Protein AF-A0A2J7RR07-F1 (afdb_monomer)

Mean predicted aligned error: 15.97 Å

Secondary structure (DSSP, 8-state):
--S-SSSS-----------SEEEEEES---SEEEEEEEEEEEEEEEEEEEEEEETHHHHHHHHHHHHHHHHHHHHHHHS-HHHHHHHHHHHHHHHHHHHHHHHHHHHHHHHH--GGGGSS---S-------PPPPS-TTSPPPPSEEESS--HHHHHHHHHHHHHHHHTT-SEEEETTTTEEEEE-S--SS-HHHHHHHHHHHHHHHHHHHHHHHHTTS--HHHHHHHHHHHHHHHHHHHHHHHHHHHHHHHHHHHHHHHHHHHTTTPPPTTT--HHHHHHHHHHTGGGS-TTEE-S-TT-TTHHHHHGGG-EEEEEEETTEEEEEEEEEEEEEEEEEEEEEEE--EEPTT-SSEEEEEPPSSSEEEEETTSSEEEEE-HHHHHTSEEEETTEEEEE--SPPEETTT---HHHHHTS--SS--TTS-EEEEE-SS-EEEEETTTEEEEEEEEEEEEEEEETTS--EEEEEEEEEEEEE-SSEEEE-SS-EEE--------PPP--B--S------TTGGGS---------PPP----TT--SS-SHHHHTTS-HHHHHHHHHHHHHHHHHHHHHHHHHHHHHHHHHHHHHHHHHHTT-

InterPro domains:
  IPR022048 Envelope fusion protein-like [PF12259] (13-597)

Solvent-accessible surface area (backbone atoms only — not comparable to full-atom values): 34754 Å² total; per-residue (Å²): 141,78,97,72,88,85,82,86,85,81,79,85,75,74,75,77,74,79,73,52,56,49,78,46,74,44,88,67,37,46,7,43,33,34,41,58,61,35,35,35,32,46,21,86,50,52,41,32,44,34,34,43,43,68,54,63,64,56,54,57,55,50,52,54,44,52,52,51,53,54,52,43,57,54,48,36,72,74,46,59,81,88,51,26,62,57,44,51,50,55,51,51,56,50,49,55,52,51,53,52,46,51,52,54,51,49,52,51,52,63,46,56,53,64,70,75,73,74,72,79,75,80,74,94,66,98,68,77,83,79,77,78,76,86,61,97,58,78,82,67,60,82,52,49,55,59,45,22,70,83,71,51,74,66,53,52,50,53,52,49,51,55,50,50,50,30,62,76,71,67,48,77,62,42,80,42,49,90,69,35,30,37,39,40,74,32,69,51,68,61,64,74,56,74,60,54,52,50,51,56,49,49,56,55,48,50,57,52,48,55,57,49,49,68,71,62,66,86,76,66,74,70,74,49,48,61,50,50,53,51,52,50,52,52,52,44,53,50,49,50,54,51,47,54,51,49,52,51,44,51,46,54,27,52,54,50,50,52,51,50,53,58,31,30,56,68,53,44,83,54,62,63,42,54,40,54,68,53,53,52,49,53,48,62,74,41,48,87,50,44,66,90,71,47,39,66,69,77,90,80,54,94,77,40,54,75,41,51,62,64,53,44,46,49,30,24,31,45,55,95,48,30,44,36,38,41,35,39,35,55,30,20,48,87,59,51,22,44,30,24,40,56,39,68,31,55,24,69,39,82,100,48,71,37,39,29,36,23,34,60,71,97,44,46,28,40,35,32,33,84,83,62,54,38,34,40,74,33,44,70,71,68,55,66,72,30,35,61,67,47,94,47,33,37,42,32,71,64,85,67,79,79,41,44,44,87,81,53,72,48,47,75,65,49,43,77,44,100,52,93,64,77,58,88,83,46,49,71,47,77,48,76,39,92,57,78,45,79,46,85,50,74,85,43,27,30,40,38,35,26,51,53,81,43,66,33,40,35,44,39,76,100,52,76,76,43,79,44,76,47,60,48,20,32,38,43,36,51,47,68,63,35,36,38,41,43,94,90,47,77,48,72,46,68,94,69,98,72,77,88,69,81,84,69,56,45,67,42,93,32,64,62,81,75,66,95,67,71,76,82,73,69,83,79,75,92,74,77,91,71,78,80,74,89,73,83,81,81,79,76,73,88,83,46,69,76,68,63,54,76,78,60,58,71,70,61,57,51,51,55,47,53,53,54,49,53,50,54,58,47,52,56,54,51,54,56,50,50,53,52,50,52,54,50,50,52,52,50,52,52,50,51,54,56,61,74,74,108

Structure (mmCIF, N/CA/C/O backbone):
data_AF-A0A2J7RR07-F1
#
_entry.id   AF-A0A2J7RR07-F1
#
loop_
_atom_site.group_PDB
_atom_site.id
_atom_site.type_symbol
_atom_site.label_atom_id
_atom_site.label_alt_id
_atom_site.label_comp_id
_atom_site.label_asym_id
_atom_site.label_entity_id
_atom_site.label_seq_id
_atom_site.pdbx_PDB_ins_code
_atom_site.Cartn_x
_atom_site.Cartn_y
_atom_site.Cartn_z
_atom_site.occupancy
_atom_site.B_iso_or_equiv
_atom_site.auth_seq_id
_atom_site.auth_comp_id
_atom_site.auth_asym_id
_atom_site.auth_atom_id
_atom_site.pdbx_PDB_model_num
ATOM 1 N N . MET A 1 1 ? 72.903 23.616 13.545 1.00 38.50 1 MET A N 1
ATOM 2 C CA . MET A 1 1 ? 72.163 22.760 12.590 1.00 38.50 1 MET A CA 1
ATOM 3 C C . MET A 1 1 ? 70.702 22.804 13.001 1.00 38.50 1 MET A C 1
ATOM 5 O O . MET A 1 1 ? 70.337 22.136 13.950 1.00 38.50 1 MET A O 1
ATOM 9 N N . ARG A 1 2 ? 69.984 23.870 12.661 1.00 35.28 2 ARG A N 1
ATOM 10 C CA . ARG A 1 2 ? 69.400 24.266 11.364 1.00 35.28 2 ARG A CA 1
ATOM 11 C C . ARG A 1 2 ? 67.970 23.740 11.201 1.00 35.28 2 ARG A C 1
ATOM 13 O O . ARG A 1 2 ? 67.720 22.583 10.900 1.00 35.28 2 ARG A O 1
ATOM 20 N N . LEU A 1 3 ? 67.100 24.716 11.412 1.00 36.28 3 LEU A N 1
ATOM 21 C CA . LEU A 1 3 ? 65.671 24.889 11.211 1.00 36.28 3 LEU A CA 1
ATOM 22 C C . LEU A 1 3 ? 65.221 24.670 9.740 1.00 36.28 3 LEU A C 1
ATOM 24 O O . LEU A 1 3 ? 64.456 25.472 9.222 1.00 36.28 3 LEU A O 1
ATOM 28 N N . GLU A 1 4 ? 65.731 23.646 9.042 1.00 39.62 4 GLU A N 1
ATOM 29 C CA . GLU A 1 4 ? 65.546 23.478 7.579 1.00 39.62 4 GLU A CA 1
ATOM 30 C C . GLU A 1 4 ? 64.802 22.193 7.151 1.00 39.62 4 GLU A C 1
ATOM 32 O O . GLU A 1 4 ? 64.635 21.961 5.960 1.00 39.62 4 GLU A O 1
ATOM 37 N N . THR A 1 5 ? 64.284 21.366 8.066 1.00 44.50 5 THR A N 1
ATOM 38 C CA . THR A 1 5 ? 63.638 20.081 7.702 1.00 44.50 5 THR A CA 1
ATOM 39 C C . THR A 1 5 ? 62.111 20.046 7.829 1.00 44.50 5 THR A C 1
ATOM 41 O O . THR A 1 5 ? 61.538 18.962 7.885 1.00 44.50 5 THR A O 1
ATOM 44 N N . LEU A 1 6 ? 61.424 21.197 7.842 1.00 38.97 6 LEU A N 1
ATOM 45 C CA . LEU A 1 6 ? 59.953 21.242 7.966 1.00 38.97 6 LEU A CA 1
ATOM 46 C C . LEU A 1 6 ? 59.209 21.938 6.809 1.00 38.97 6 LEU A C 1
ATOM 48 O O . LEU A 1 6 ? 58.052 22.312 6.968 1.00 38.97 6 LEU A O 1
ATOM 52 N N . LEU A 1 7 ? 59.845 22.120 5.647 1.00 39.22 7 LEU A N 1
ATOM 53 C CA . LEU A 1 7 ? 59.303 22.960 4.567 1.00 39.22 7 LEU A CA 1
ATOM 54 C C . LEU A 1 7 ? 59.459 22.354 3.159 1.00 39.22 7 LEU A C 1
ATOM 56 O O . LEU A 1 7 ? 59.772 23.069 2.220 1.00 39.22 7 LEU A O 1
ATOM 60 N N . ILE A 1 8 ? 59.241 21.041 2.985 1.00 41.31 8 ILE A N 1
ATOM 61 C CA . ILE A 1 8 ? 59.064 20.423 1.645 1.00 41.31 8 ILE A CA 1
ATOM 62 C C . ILE A 1 8 ? 58.012 19.292 1.670 1.00 41.31 8 ILE A C 1
ATOM 64 O O . ILE A 1 8 ? 58.196 18.230 1.088 1.00 41.31 8 ILE A O 1
ATOM 68 N N . LEU A 1 9 ? 56.890 19.487 2.369 1.00 37.84 9 LEU A N 1
ATOM 69 C CA . LEU A 1 9 ? 55.738 18.564 2.297 1.00 37.84 9 LEU A CA 1
ATOM 70 C C . LEU A 1 9 ? 54.404 19.278 2.035 1.00 37.84 9 LEU A C 1
ATOM 72 O O . LEU A 1 9 ? 53.338 18.690 2.192 1.00 37.84 9 LEU A O 1
ATOM 76 N N . SER A 1 10 ? 54.441 20.536 1.588 1.00 39.75 10 SER A N 1
ATOM 77 C CA . SER A 1 10 ? 53.252 21.243 1.114 1.00 39.75 10 SER A CA 1
ATOM 78 C C . SER A 1 10 ? 53.171 21.225 -0.412 1.00 39.75 10 SER A C 1
ATOM 80 O O . SER A 1 10 ? 54.065 21.726 -1.088 1.00 39.75 10 SER A O 1
ATOM 82 N N . ALA A 1 11 ? 52.024 20.746 -0.893 1.00 44.56 11 ALA A N 1
ATOM 83 C CA . ALA A 1 11 ? 51.431 21.012 -2.203 1.00 44.56 11 ALA A CA 1
ATOM 84 C C . ALA A 1 11 ? 51.919 20.183 -3.406 1.00 44.56 11 ALA A C 1
ATOM 86 O O . ALA A 1 11 ? 52.408 20.707 -4.398 1.00 44.56 11 ALA A O 1
ATOM 87 N N . THR A 1 12 ? 51.588 18.893 -3.397 1.00 40.19 12 THR A N 1
ATOM 88 C CA . THR A 1 12 ? 50.866 18.313 -4.548 1.00 40.19 12 THR A CA 1
ATOM 89 C C . THR A 1 12 ? 49.568 17.682 -4.048 1.00 40.19 12 THR A C 1
ATOM 91 O O . THR A 1 12 ? 49.302 16.497 -4.206 1.00 40.19 12 THR A O 1
ATOM 94 N N . CYS A 1 13 ? 48.733 18.500 -3.402 1.00 35.56 13 CYS A N 1
ATOM 95 C CA . CYS A 1 13 ? 47.312 18.197 -3.366 1.00 35.56 13 CYS A CA 1
ATOM 96 C C . CYS A 1 13 ? 46.821 18.486 -4.787 1.00 35.56 13 CYS A C 1
ATOM 98 O O . CYS A 1 13 ? 46.569 19.638 -5.135 1.00 35.56 13 CYS A O 1
ATOM 100 N N . VAL A 1 14 ? 46.816 17.465 -5.647 1.00 33.84 14 VAL A N 1
ATOM 101 C CA . VAL A 1 14 ? 46.031 17.517 -6.879 1.00 33.84 14 VAL A CA 1
ATOM 102 C C . VAL A 1 14 ? 44.606 17.726 -6.395 1.00 33.84 14 VAL A C 1
ATOM 104 O O . VAL A 1 14 ? 44.007 16.817 -5.824 1.00 33.84 14 VAL A O 1
ATOM 107 N N . ALA A 1 15 ? 44.108 18.955 -6.524 1.00 35.75 15 ALA A N 1
ATOM 108 C CA . ALA A 1 15 ? 42.698 19.223 -6.357 1.00 35.75 15 ALA A CA 1
ATOM 109 C C . ALA A 1 15 ? 41.993 18.296 -7.345 1.00 35.75 15 ALA A C 1
ATOM 111 O O . ALA A 1 15 ? 42.119 18.455 -8.560 1.00 35.75 15 ALA A O 1
ATOM 112 N N . VAL A 1 16 ? 41.331 17.267 -6.821 1.00 33.84 16 VAL A N 1
ATOM 113 C CA . VAL A 1 16 ? 40.359 16.510 -7.594 1.00 33.84 16 VAL A CA 1
ATOM 114 C C . VAL A 1 16 ? 39.272 17.526 -7.897 1.00 33.84 16 VAL A C 1
ATOM 116 O O . VAL A 1 16 ? 38.461 17.845 -7.032 1.00 33.84 16 VAL A O 1
ATOM 119 N N . VAL A 1 17 ? 39.332 18.123 -9.086 1.00 42.66 17 VAL A N 1
ATOM 120 C CA . VAL A 1 17 ? 38.236 18.933 -9.601 1.00 42.66 17 VAL A CA 1
ATOM 121 C C . VAL A 1 17 ? 37.067 17.967 -9.706 1.00 42.66 17 VAL A C 1
ATOM 123 O O . VAL A 1 17 ? 37.101 17.032 -10.508 1.00 42.66 17 VAL A O 1
ATOM 126 N N . ALA A 1 18 ? 36.092 18.118 -8.812 1.00 51.03 18 ALA A N 1
ATOM 127 C CA . ALA A 1 18 ? 34.818 17.445 -8.962 1.00 51.03 18 ALA A CA 1
ATOM 128 C C . ALA A 1 18 ? 34.259 17.906 -10.309 1.00 51.03 18 ALA A C 1
ATOM 130 O O . ALA A 1 18 ? 34.085 19.100 -10.542 1.00 51.03 18 ALA A O 1
ATOM 131 N N . VAL A 1 19 ? 34.113 16.972 -11.243 1.00 63.28 19 VAL A N 1
ATOM 132 C CA . VAL A 1 19 ? 33.570 17.293 -12.556 1.00 63.28 19 VAL A CA 1
ATOM 133 C C . VAL A 1 19 ? 32.053 17.347 -12.397 1.00 63.28 19 VAL A C 1
ATOM 135 O O . VAL A 1 19 ? 31.425 16.308 -12.214 1.00 63.28 19 VAL A O 1
ATOM 138 N N . ASP A 1 20 ? 31.473 18.547 -12.446 1.00 78.06 20 ASP A N 1
ATOM 139 C CA . ASP A 1 20 ? 30.033 18.770 -12.232 1.00 78.06 20 ASP A CA 1
ATOM 140 C C . ASP A 1 20 ? 29.159 18.345 -13.426 1.00 78.06 20 ASP A C 1
ATOM 142 O O . ASP A 1 20 ? 27.936 18.308 -13.329 1.00 78.06 20 ASP A O 1
ATOM 146 N N . PHE A 1 21 ? 29.752 17.943 -14.553 1.00 85.00 21 PHE A N 1
ATOM 147 C CA . PHE A 1 21 ? 29.028 17.314 -15.660 1.00 85.00 21 PHE A CA 1
ATOM 148 C C . PHE A 1 21 ? 29.927 16.398 -16.499 1.00 85.00 21 PHE A C 1
ATOM 150 O O . PHE A 1 21 ? 31.137 16.573 -16.571 1.00 85.00 21 PHE A O 1
ATOM 157 N N . THR A 1 22 ? 29.346 15.428 -17.201 1.00 88.62 22 THR A N 1
ATOM 158 C CA . THR A 1 22 ? 30.064 14.575 -18.159 1.00 88.62 22 THR A CA 1
ATOM 159 C C . THR A 1 22 ? 29.281 14.430 -19.455 1.00 88.62 22 THR A C 1
ATOM 161 O O . THR A 1 22 ? 28.055 14.339 -19.450 1.00 88.62 22 THR A O 1
ATOM 164 N N . VAL A 1 23 ? 30.000 14.394 -20.576 1.00 88.81 23 VAL A N 1
ATOM 165 C CA . VAL A 1 23 ? 29.433 14.155 -21.908 1.00 88.81 23 VAL A CA 1
ATOM 166 C C . VAL A 1 23 ? 30.070 12.900 -22.472 1.00 88.81 23 VAL A C 1
ATOM 168 O O . VAL A 1 23 ? 31.293 12.821 -22.594 1.00 88.81 23 VAL A O 1
ATOM 171 N N . LYS A 1 24 ? 29.243 11.921 -22.833 1.00 90.69 24 LYS A N 1
ATOM 172 C CA . LYS A 1 24 ? 29.688 10.691 -23.483 1.00 90.69 24 LYS A CA 1
ATOM 173 C C . LYS A 1 24 ? 29.034 10.569 -24.851 1.00 90.69 24 LYS A C 1
ATOM 175 O O . LYS A 1 24 ? 27.835 10.326 -24.937 1.00 90.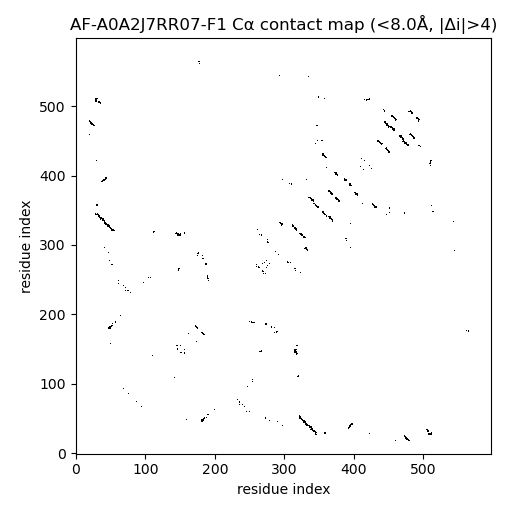69 24 LYS A O 1
ATOM 180 N N . ASN A 1 25 ? 29.830 10.728 -25.902 1.00 88.88 25 ASN A N 1
ATOM 181 C CA . ASN A 1 25 ? 29.389 10.522 -27.280 1.00 88.88 25 ASN A CA 1
ATOM 182 C C . ASN A 1 25 ? 29.445 9.036 -27.647 1.00 88.88 25 ASN A C 1
ATOM 184 O O . ASN A 1 25 ? 30.321 8.307 -27.176 1.00 88.88 25 ASN A O 1
ATOM 188 N N . TYR A 1 26 ? 28.530 8.613 -28.512 1.00 86.31 26 TYR A N 1
ATOM 189 C CA . TYR A 1 26 ? 28.487 7.281 -29.096 1.00 86.31 26 TYR A CA 1
ATOM 190 C C . TYR A 1 26 ? 28.458 7.416 -30.618 1.00 86.31 26 TYR A C 1
ATOM 192 O O . TYR A 1 26 ? 27.569 8.060 -31.172 1.00 86.31 26 TYR A O 1
ATOM 200 N N . GLU A 1 27 ? 29.439 6.815 -31.289 1.00 76.38 27 GLU A N 1
ATOM 201 C CA . GLU A 1 27 ? 29.455 6.741 -32.756 1.00 76.38 27 GLU A CA 1
ATOM 202 C C . GLU A 1 27 ? 28.385 5.763 -33.254 1.00 76.38 27 GLU A C 1
ATOM 204 O O . GLU A 1 27 ? 27.655 6.060 -34.193 1.00 76.38 27 GLU A O 1
ATOM 209 N N . ASP A 1 28 ? 28.230 4.654 -32.533 1.00 75.44 28 ASP A N 1
ATOM 210 C CA . ASP A 1 28 ? 27.305 3.571 -32.824 1.00 75.44 28 ASP A CA 1
ATOM 211 C C . ASP A 1 28 ? 26.529 3.181 -31.561 1.00 75.44 28 ASP A C 1
ATOM 213 O O . ASP A 1 28 ? 27.095 3.086 -30.467 1.00 75.44 28 ASP A O 1
ATOM 217 N N . THR A 1 29 ? 25.229 2.926 -31.709 1.00 81.06 29 THR A N 1
ATOM 218 C CA . THR A 1 29 ? 24.370 2.429 -30.627 1.00 81.06 29 THR A CA 1
ATOM 219 C C . THR A 1 29 ? 23.473 1.300 -31.142 1.00 81.06 29 THR A C 1
ATOM 221 O O . THR A 1 29 ? 23.237 1.196 -32.349 1.00 81.06 29 THR A O 1
ATOM 224 N N . PRO A 1 30 ? 22.930 0.455 -30.253 1.00 79.38 30 PRO A N 1
ATOM 225 C CA . PRO A 1 30 ? 21.971 -0.588 -30.618 1.00 79.38 30 PRO A CA 1
ATOM 226 C C . PRO A 1 30 ? 20.576 -0.063 -30.967 1.00 79.38 30 PRO A C 1
ATOM 228 O O . PRO A 1 30 ? 19.705 -0.861 -31.301 1.00 79.38 30 PRO A O 1
ATOM 231 N N . GLY A 1 31 ? 20.322 1.245 -30.863 1.00 88.38 31 GLY A N 1
ATOM 232 C CA . GLY A 1 31 ? 18.990 1.807 -31.076 1.00 88.38 31 GLY A CA 1
ATOM 233 C C . GLY A 1 31 ? 18.086 1.812 -29.841 1.00 88.38 31 GLY A C 1
ATOM 234 O O . GLY A 1 31 ? 16.958 2.290 -29.941 1.00 88.38 31 GLY A O 1
ATOM 235 N N . LEU A 1 32 ? 18.536 1.282 -28.698 1.00 91.88 32 LEU A N 1
ATOM 236 C CA . LEU A 1 32 ? 17.739 1.151 -27.473 1.00 91.88 32 LEU A CA 1
ATOM 237 C C . LEU A 1 32 ? 18.604 1.323 -26.218 1.00 91.88 32 LEU A C 1
ATOM 239 O O . LEU A 1 32 ? 19.704 0.774 -26.139 1.00 91.88 32 LEU A O 1
ATOM 243 N N . TYR A 1 33 ? 18.088 2.053 -25.235 1.00 92.88 33 TYR A N 1
ATOM 244 C CA . TYR A 1 33 ? 18.716 2.327 -23.946 1.00 92.88 33 TYR A CA 1
ATOM 245 C C . TYR A 1 33 ? 17.846 1.783 -22.807 1.00 92.88 33 TYR A C 1
ATOM 247 O O . TYR A 1 33 ? 16.630 1.971 -22.814 1.00 92.88 33 TYR A O 1
ATOM 255 N N . TYR A 1 34 ? 18.464 1.121 -21.829 1.00 94.12 34 TYR A N 1
ATOM 256 C CA . TYR A 1 34 ? 17.787 0.572 -20.653 1.00 94.12 34 TYR A CA 1
ATOM 257 C C . TYR A 1 34 ? 18.151 1.424 -19.440 1.00 94.12 34 TYR A C 1
ATOM 259 O O . TYR A 1 34 ? 19.195 1.212 -18.822 1.00 94.12 34 TYR A O 1
ATOM 267 N N . ASP A 1 35 ? 17.287 2.380 -19.113 1.00 93.38 35 ASP A N 1
ATOM 268 C CA . ASP A 1 35 ? 17.438 3.269 -17.957 1.00 93.38 35 ASP A CA 1
ATOM 269 C C . ASP A 1 35 ? 16.982 2.531 -16.693 1.00 93.38 35 ASP A C 1
ATOM 271 O O . ASP A 1 35 ? 15.818 2.126 -16.597 1.00 93.38 35 ASP A O 1
ATOM 275 N N . HIS A 1 36 ? 17.898 2.261 -15.757 1.00 92.88 36 HIS A N 1
ATOM 276 C CA . HIS A 1 36 ? 17.590 1.514 -14.537 1.00 92.88 36 HIS A CA 1
ATOM 277 C C . HIS A 1 36 ? 16.885 2.426 -13.535 1.00 92.88 36 HIS A C 1
ATOM 279 O O . HIS A 1 36 ? 17.505 3.249 -12.866 1.00 92.88 36 HIS A O 1
ATOM 285 N N . ILE A 1 37 ? 15.574 2.238 -13.384 1.00 91.62 37 ILE A N 1
ATOM 286 C CA . ILE A 1 37 ? 14.735 3.133 -12.573 1.00 91.62 37 ILE A CA 1
ATOM 287 C C . ILE A 1 37 ? 14.364 2.552 -11.203 1.00 91.62 37 ILE A C 1
ATOM 289 O O . ILE A 1 37 ? 13.631 3.174 -10.439 1.00 91.62 37 ILE A O 1
ATOM 293 N N . GLY A 1 38 ? 14.840 1.343 -10.885 1.00 91.00 38 GLY A N 1
ATOM 294 C CA . GLY A 1 38 ? 14.643 0.740 -9.570 1.00 91.00 38 GLY A CA 1
ATOM 295 C C . GLY A 1 38 ? 14.446 -0.770 -9.577 1.00 91.00 38 GLY A C 1
ATOM 296 O O . GLY A 1 38 ? 14.878 -1.499 -10.475 1.00 91.00 38 GLY A O 1
ATOM 297 N N . GLN A 1 39 ? 13.833 -1.258 -8.509 1.00 91.56 39 GLN A N 1
ATOM 298 C CA . GLN A 1 39 ? 13.562 -2.664 -8.267 1.00 91.56 39 GLN A CA 1
ATOM 299 C C . GLN A 1 39 ? 12.087 -2.884 -7.954 1.00 91.56 39 GLN A C 1
ATOM 301 O O . GLN A 1 39 ? 11.414 -2.030 -7.373 1.00 91.56 39 GLN A O 1
ATOM 306 N N . VAL A 1 40 ? 11.592 -4.049 -8.351 1.00 92.12 40 VAL A N 1
ATOM 307 C CA . VAL A 1 40 ? 10.201 -4.446 -8.160 1.00 92.12 40 VAL A CA 1
ATOM 308 C C . VAL A 1 40 ? 10.149 -5.821 -7.515 1.00 92.12 40 VAL A C 1
ATOM 310 O O . VAL A 1 40 ? 10.883 -6.727 -7.912 1.00 92.12 40 VAL A O 1
ATOM 313 N N . GLN A 1 41 ? 9.254 -5.986 -6.546 1.00 91.44 41 GLN A N 1
ATOM 314 C CA . GLN A 1 41 ? 8.812 -7.300 -6.085 1.00 91.44 41 GLN A CA 1
ATOM 315 C C . GLN A 1 41 ? 7.383 -7.563 -6.538 1.00 91.44 41 GLN A C 1
ATOM 317 O O . GLN A 1 41 ? 6.556 -6.651 -6.607 1.00 91.44 41 GLN A O 1
ATOM 322 N N . LEU A 1 42 ? 7.098 -8.827 -6.829 1.00 92.00 42 LEU A N 1
ATOM 323 C CA . LEU A 1 42 ? 5.768 -9.267 -7.217 1.00 92.00 42 LEU A CA 1
ATOM 324 C C . LEU A 1 42 ? 5.062 -9.912 -6.029 1.00 92.00 42 LEU A C 1
ATOM 326 O O . LEU A 1 42 ? 5.677 -10.646 -5.251 1.00 92.00 42 LEU A O 1
ATOM 330 N N . TYR A 1 43 ? 3.761 -9.661 -5.922 1.00 91.62 43 TYR A N 1
ATOM 331 C CA . TYR A 1 43 ? 2.886 -10.363 -4.994 1.00 91.62 43 TYR A CA 1
ATOM 332 C C . TYR A 1 43 ? 1.672 -10.943 -5.717 1.00 91.62 43 TYR A C 1
ATOM 334 O O . TYR A 1 43 ? 1.145 -10.361 -6.669 1.00 91.62 43 TYR A O 1
ATOM 342 N N . THR A 1 44 ? 1.228 -12.105 -5.249 1.00 89.62 44 THR A N 1
ATOM 343 C CA . THR A 1 44 ? 0.030 -12.806 -5.742 1.00 89.62 44 THR A CA 1
ATOM 344 C C . THR A 1 44 ? -1.029 -12.971 -4.658 1.00 89.62 44 THR A C 1
ATOM 346 O O . THR A 1 44 ? -2.192 -13.201 -4.975 1.00 89.62 44 THR A O 1
ATOM 349 N N . SER A 1 45 ? -0.644 -12.827 -3.390 1.00 89.25 45 SER A N 1
ATOM 350 C CA . SER A 1 45 ? -1.528 -12.947 -2.234 1.00 89.25 45 SER A CA 1
ATOM 351 C C . SER A 1 45 ? -1.351 -11.770 -1.286 1.00 89.25 45 SER A C 1
ATOM 353 O O . SER A 1 45 ? -0.306 -11.117 -1.264 1.00 89.25 45 SER A O 1
ATOM 355 N N . GLU A 1 46 ? -2.360 -11.548 -0.459 1.00 92.31 46 GLU A N 1
ATOM 356 C CA . GLU A 1 46 ? -2.389 -10.514 0.566 1.00 92.31 46 GLU A CA 1
ATOM 357 C C . GLU A 1 46 ? -2.703 -11.179 1.908 1.00 92.31 46 GLU A C 1
ATOM 359 O O . GLU A 1 46 ? -3.518 -12.097 1.977 1.00 92.31 46 GLU A O 1
ATOM 364 N N . TRP A 1 47 ? -2.058 -10.716 2.973 1.00 94.00 47 TRP A N 1
ATOM 365 C CA . TRP A 1 47 ? -2.458 -11.034 4.336 1.00 94.00 47 TRP A CA 1
ATOM 366 C C . TRP A 1 47 ? -3.519 -10.030 4.773 1.00 94.00 47 TRP A C 1
ATOM 368 O O . TRP A 1 47 ? -3.314 -8.818 4.660 1.00 94.00 47 TRP A O 1
ATOM 378 N N . LYS A 1 48 ? -4.652 -10.534 5.265 1.00 95.38 48 LYS A N 1
ATOM 379 C CA . LYS A 1 48 ? -5.748 -9.709 5.776 1.00 95.38 48 LYS A CA 1
ATOM 380 C C . LYS A 1 48 ? -5.598 -9.558 7.288 1.00 95.38 48 LYS A C 1
ATOM 382 O O . LYS A 1 48 ? -5.773 -10.525 8.024 1.00 95.38 48 LYS A O 1
ATOM 387 N N . LEU A 1 49 ? -5.315 -8.355 7.770 1.00 95.19 49 LEU A N 1
ATOM 388 C CA . LEU A 1 49 ? -5.355 -8.045 9.198 1.00 95.19 49 LEU A CA 1
ATOM 389 C C . LEU A 1 49 ? -6.642 -7.286 9.515 1.00 95.19 49 LEU A C 1
ATOM 391 O O . LEU A 1 49 ? -6.834 -6.155 9.072 1.00 95.19 49 LEU A O 1
ATOM 395 N N . VAL A 1 50 ? -7.521 -7.914 10.288 1.00 95.31 50 VAL A N 1
ATOM 396 C CA . VAL A 1 50 ? -8.790 -7.341 10.729 1.00 95.31 50 VAL A CA 1
ATOM 397 C C . VAL A 1 50 ? -8.627 -6.802 12.144 1.00 95.31 50 VAL A C 1
ATOM 399 O O . VAL A 1 50 ? -8.268 -7.536 13.063 1.00 95.31 50 VAL A O 1
ATOM 402 N N . THR A 1 51 ? -8.912 -5.519 12.329 1.00 94.00 51 THR A N 1
ATOM 403 C CA . THR A 1 51 ? -8.963 -4.863 13.642 1.00 94.00 51 THR A CA 1
ATOM 404 C C . THR A 1 51 ? -10.269 -4.099 13.788 1.00 94.00 51 THR A C 1
ATOM 406 O O . THR A 1 51 ? -10.894 -3.738 12.793 1.00 94.00 51 THR A O 1
ATOM 409 N N . TYR A 1 52 ? -10.730 -3.872 15.015 1.00 91.56 52 TYR A N 1
ATOM 410 C CA . TYR A 1 52 ? -12.056 -3.305 15.235 1.00 91.56 52 TYR A CA 1
ATOM 411 C C . TYR A 1 52 ? -12.181 -2.481 16.507 1.00 91.56 52 TYR A C 1
ATOM 413 O O . TYR A 1 52 ? -11.527 -2.735 17.518 1.00 91.56 52 TYR A O 1
ATOM 421 N N . VAL A 1 53 ? -13.107 -1.526 16.462 1.00 88.81 53 VAL A N 1
ATOM 422 C CA . VAL A 1 53 ? -13.537 -0.716 17.598 1.00 88.81 53 VAL A CA 1
ATOM 423 C C . VAL A 1 53 ? -14.983 -1.067 17.920 1.00 88.81 53 VAL A C 1
ATOM 425 O O . VAL A 1 53 ? -15.879 -0.903 17.091 1.00 88.81 53 VAL A O 1
ATOM 428 N N . ASN A 1 54 ? -15.214 -1.544 19.142 1.00 85.69 54 ASN A N 1
ATOM 429 C CA . ASN A 1 54 ? -16.557 -1.815 19.632 1.00 85.69 54 ASN A CA 1
ATOM 430 C C . ASN A 1 54 ? -17.163 -0.542 20.250 1.00 85.69 54 ASN A C 1
ATOM 432 O O . ASN A 1 54 ? -16.751 -0.101 21.324 1.00 85.69 54 ASN A O 1
ATOM 436 N N . ILE A 1 55 ? -18.168 0.016 19.577 1.00 83.94 55 ILE A N 1
ATOM 437 C CA . ILE A 1 55 ? -18.853 1.253 19.967 1.00 83.94 55 ILE A CA 1
ATOM 438 C C . ILE A 1 55 ? -19.771 1.027 21.175 1.00 83.94 55 ILE A C 1
ATOM 440 O O . ILE A 1 55 ? -19.976 1.943 21.973 1.00 83.94 55 ILE A O 1
ATOM 444 N N . SER A 1 56 ? -20.278 -0.196 21.371 1.00 80.06 56 SER A N 1
ATOM 445 C CA . SER A 1 56 ? -21.188 -0.514 22.479 1.00 80.06 56 SER A CA 1
ATOM 446 C C . SER A 1 56 ? -20.526 -0.382 23.854 1.00 80.06 56 SER A C 1
ATOM 448 O O . SER A 1 56 ? -21.219 -0.252 24.858 1.00 80.06 56 SER A O 1
ATOM 450 N N . LYS A 1 57 ? -19.190 -0.366 23.927 1.00 78.50 57 LYS A N 1
ATOM 451 C CA . LYS A 1 57 ? -18.443 -0.197 25.184 1.00 78.50 57 LYS A CA 1
ATOM 452 C C . LYS A 1 57 ? -18.635 1.185 25.821 1.00 78.50 57 LYS A C 1
ATOM 454 O O . LYS A 1 57 ? -18.570 1.308 27.037 1.00 78.50 57 LYS A O 1
ATOM 459 N N . LEU A 1 58 ? -18.886 2.227 25.026 1.00 83.25 58 LEU A N 1
ATOM 460 C CA . LEU A 1 58 ? -19.175 3.573 25.549 1.00 83.25 58 LEU A CA 1
ATOM 461 C C . LEU A 1 58 ? -20.611 3.700 26.066 1.00 83.25 58 LEU A C 1
ATOM 463 O O . LEU A 1 58 ? -20.897 4.531 26.929 1.00 83.25 58 LEU A O 1
ATOM 467 N N . GLU A 1 59 ? -21.508 2.862 25.553 1.00 82.81 59 GLU A N 1
ATOM 468 C CA . GLU A 1 59 ? -22.914 2.841 25.939 1.00 82.81 59 GLU A CA 1
ATOM 469 C C . GLU A 1 59 ? -23.081 2.379 27.390 1.00 82.81 59 GLU A C 1
ATOM 471 O O . GLU A 1 59 ? -23.794 3.017 28.164 1.00 82.81 59 GLU A O 1
ATOM 476 N N . THR A 1 60 ? -22.359 1.329 27.792 1.00 81.31 60 THR A N 1
ATOM 477 C CA . THR A 1 60 ? -22.370 0.831 29.176 1.00 81.31 60 THR A CA 1
ATOM 478 C C . THR A 1 60 ? -21.891 1.896 30.159 1.00 81.31 60 THR A C 1
ATOM 480 O O . THR A 1 60 ? -22.580 2.180 31.134 1.00 81.31 60 THR A O 1
ATOM 483 N N . THR A 1 61 ? -20.772 2.561 29.861 1.00 83.75 61 THR A N 1
ATOM 484 C CA . THR A 1 61 ? -20.209 3.624 30.711 1.00 83.75 61 THR A CA 1
ATOM 485 C C . THR A 1 61 ? -21.132 4.833 30.810 1.00 83.75 61 THR A C 1
ATOM 487 O O . THR A 1 61 ? -21.246 5.453 31.867 1.00 83.75 61 THR A O 1
ATOM 490 N N . TYR A 1 62 ? -21.822 5.175 29.720 1.00 89.19 62 TYR A N 1
ATOM 491 C CA . TYR A 1 62 ? -22.805 6.249 29.742 1.00 89.19 62 TYR A CA 1
ATOM 492 C C . TYR A 1 62 ? -23.972 5.931 30.678 1.00 89.19 62 TYR A C 1
ATOM 494 O O . TYR A 1 62 ? -24.401 6.808 31.426 1.00 89.19 62 TYR A O 1
ATOM 502 N N . ASN A 1 63 ? -24.477 4.697 30.656 1.00 87.75 63 ASN A N 1
ATOM 503 C CA . ASN A 1 63 ? -25.577 4.301 31.533 1.00 87.75 63 ASN A CA 1
ATOM 504 C C . ASN A 1 63 ? -25.150 4.380 33.007 1.00 87.75 63 ASN A C 1
ATOM 506 O O . ASN A 1 63 ? -25.855 4.997 33.801 1.00 87.75 63 ASN A O 1
ATOM 510 N N . THR A 1 64 ? -23.937 3.920 33.340 1.00 85.44 64 THR A N 1
ATOM 511 C CA . THR A 1 64 ? -23.356 4.092 34.683 1.00 85.44 64 THR A CA 1
ATOM 512 C C . THR A 1 64 ? -23.283 5.565 35.100 1.00 85.44 64 THR A C 1
ATOM 514 O O . THR A 1 64 ? -23.666 5.908 36.214 1.00 85.44 64 THR A O 1
ATOM 517 N N . LEU A 1 65 ? -22.850 6.468 34.211 1.00 89.94 65 LEU A N 1
ATOM 518 C CA . LEU A 1 65 ? -22.837 7.910 34.491 1.00 89.94 65 LEU A CA 1
ATOM 519 C C . LEU A 1 65 ? -24.240 8.443 34.823 1.00 89.94 65 LEU A C 1
ATOM 521 O O . LEU A 1 65 ? -24.390 9.221 35.766 1.00 89.94 65 LEU A O 1
ATOM 525 N N . VAL A 1 66 ? -25.262 8.051 34.056 1.00 90.75 66 VAL A N 1
ATOM 526 C CA . VAL A 1 66 ? -26.647 8.492 34.288 1.00 90.75 66 VAL A CA 1
ATOM 527 C C . VAL A 1 66 ? -27.150 8.024 35.655 1.00 90.75 66 VAL A C 1
ATOM 529 O O . VAL A 1 66 ? -27.741 8.826 36.384 1.00 90.75 66 VAL A O 1
ATOM 532 N N . ASP A 1 67 ? -26.858 6.778 36.030 1.00 88.88 67 ASP A N 1
ATOM 533 C CA . ASP A 1 67 ? -27.238 6.222 37.330 1.00 88.88 67 ASP A CA 1
ATOM 534 C C . ASP A 1 67 ? -26.563 6.978 38.481 1.00 88.88 67 ASP A C 1
ATOM 536 O O . ASP A 1 67 ? -27.235 7.403 39.426 1.00 88.88 67 ASP A O 1
ATOM 540 N N . PHE A 1 68 ? -25.257 7.243 38.373 1.00 87.88 68 PHE A N 1
ATOM 541 C CA . PHE A 1 68 ? -24.523 8.029 39.366 1.00 87.88 68 PHE A CA 1
ATOM 542 C C . PHE A 1 68 ? -25.082 9.444 39.513 1.00 87.88 68 PHE A C 1
ATOM 544 O O . PHE A 1 68 ? -25.308 9.901 40.631 1.00 87.88 68 PHE A O 1
ATOM 551 N N . VAL A 1 69 ? -25.365 10.139 38.409 1.00 90.81 69 VAL A N 1
ATOM 552 C CA . VAL A 1 69 ? -25.947 11.493 38.443 1.00 90.81 69 VAL A CA 1
ATOM 553 C C . VAL A 1 69 ? -27.313 11.493 39.134 1.00 90.81 69 VAL A C 1
ATOM 555 O O . VAL A 1 69 ? -27.593 12.382 39.944 1.00 90.81 69 VAL A O 1
ATOM 558 N N . ALA A 1 70 ? -28.156 10.492 38.861 1.00 89.75 70 ALA A N 1
ATOM 559 C CA . ALA A 1 70 ? -29.465 10.362 39.494 1.00 89.75 70 ALA A CA 1
ATOM 560 C C . ALA A 1 70 ? -29.350 10.112 41.008 1.00 89.75 70 ALA A C 1
ATOM 562 O O . ALA A 1 70 ? -30.038 10.768 41.797 1.00 89.75 70 ALA A O 1
ATOM 563 N N . GLN A 1 71 ? -28.452 9.213 41.422 1.00 87.56 71 GLN A N 1
ATOM 564 C CA . GLN A 1 71 ? -28.227 8.896 42.832 1.00 87.56 71 GLN A CA 1
ATOM 565 C C . GLN A 1 71 ? -27.637 10.073 43.607 1.00 87.56 71 GLN A C 1
ATOM 567 O O . GLN A 1 71 ? -28.149 10.421 44.671 1.00 87.56 71 GLN A O 1
ATOM 572 N N . THR A 1 72 ? -26.633 10.749 43.050 1.00 89.50 72 THR A N 1
ATOM 573 C CA . THR A 1 72 ? -26.043 11.960 43.639 1.00 89.50 72 THR A CA 1
ATOM 574 C C . THR A 1 72 ? -27.078 13.071 43.762 1.00 89.50 72 THR A C 1
ATOM 576 O O . THR A 1 72 ? -27.128 13.765 44.774 1.00 89.50 72 THR A O 1
ATOM 579 N N . GLY A 1 73 ? -27.981 13.200 42.785 1.00 90.31 73 GLY A N 1
ATOM 580 C CA . GLY A 1 73 ? -29.110 14.126 42.864 1.00 90.31 73 GLY A CA 1
ATOM 581 C C . GLY A 1 73 ? -30.091 13.820 43.997 1.00 90.31 73 GLY A C 1
ATOM 582 O O . GLY A 1 73 ? -30.656 14.752 44.572 1.00 90.31 73 GLY A O 1
ATOM 583 N N . ALA A 1 74 ? -30.291 12.545 44.345 1.00 88.56 74 ALA A N 1
ATOM 584 C CA . ALA A 1 74 ? -31.059 12.161 45.529 1.00 88.56 74 ALA A CA 1
ATOM 585 C C . ALA A 1 74 ? -30.290 12.487 46.821 1.00 88.56 74 ALA A C 1
ATOM 587 O O . ALA A 1 74 ? -30.853 13.115 47.714 1.00 88.56 74 ALA A O 1
ATOM 588 N N . MET A 1 75 ? -28.992 12.168 46.877 1.00 87.38 75 MET A N 1
ATOM 589 C CA . MET A 1 75 ? -28.130 12.450 48.033 1.00 87.38 75 MET A CA 1
ATOM 590 C C . MET A 1 75 ? -28.030 13.952 48.327 1.00 87.38 75 MET A C 1
ATOM 592 O O . MET A 1 75 ? -28.199 14.355 49.475 1.00 87.38 75 MET A O 1
ATOM 596 N N . CYS A 1 76 ? -27.882 14.805 47.303 1.00 89.75 76 CYS A N 1
ATOM 597 C CA . CYS A 1 76 ? -27.857 16.263 47.469 1.00 89.75 76 CYS A CA 1
ATOM 598 C C . CYS A 1 76 ? -29.124 16.818 48.149 1.00 89.75 76 CYS A C 1
ATOM 600 O O . CYS A 1 76 ? -29.053 17.873 48.775 1.00 89.75 76 CYS A O 1
ATOM 602 N N . LYS A 1 77 ? -30.289 16.162 48.012 1.00 89.00 77 LYS A N 1
ATOM 603 C CA . LYS A 1 77 ? -31.550 16.605 48.642 1.00 89.00 77 LYS A CA 1
ATOM 604 C C . LYS A 1 77 ? -31.633 16.243 50.125 1.00 89.00 77 LYS A C 1
ATOM 606 O O . LYS A 1 77 ? -32.408 16.863 50.845 1.00 89.00 77 LYS A O 1
ATOM 611 N N . GLU A 1 78 ? -30.863 15.249 50.557 1.00 85.88 78 GLU A N 1
ATOM 612 C CA . GLU A 1 78 ? -30.815 14.748 51.936 1.00 85.88 78 GLU A CA 1
ATOM 613 C C . GLU A 1 78 ? -29.717 15.435 52.777 1.00 85.88 78 GLU A C 1
ATOM 615 O O . GLU A 1 78 ? -29.628 15.216 53.986 1.00 85.88 78 GLU A O 1
ATOM 620 N N . LEU A 1 79 ? -28.887 16.284 52.156 1.00 85.81 79 LEU A N 1
ATOM 621 C CA . LEU A 1 79 ? -27.819 17.035 52.821 1.00 85.81 79 LEU A CA 1
ATOM 622 C C . LEU A 1 79 ? -28.348 18.144 53.755 1.00 85.81 79 LEU A C 1
ATOM 624 O O . LEU A 1 79 ? -29.473 18.620 53.600 1.00 85.81 79 LEU A O 1
ATOM 628 N N . PRO A 1 80 ? -27.531 18.612 54.718 1.00 82.94 80 PRO A N 1
ATOM 629 C CA . PRO A 1 80 ? -27.874 19.763 55.550 1.00 82.94 80 PRO A CA 1
ATOM 630 C C . PRO A 1 80 ? -27.987 21.072 54.731 1.00 82.94 80 PRO A C 1
ATOM 632 O O . PRO A 1 80 ? -27.295 21.221 53.719 1.00 82.94 80 PRO A O 1
ATOM 635 N N . PRO A 1 81 ? -28.795 22.060 55.180 1.00 83.56 81 PRO A N 1
ATOM 636 C CA . PRO A 1 81 ? -29.094 23.297 54.436 1.00 83.56 81 PRO A CA 1
ATOM 637 C C . PRO A 1 81 ? -27.866 24.070 53.948 1.00 83.56 81 PRO A C 1
ATOM 639 O O . PRO A 1 81 ? -27.893 24.653 52.868 1.00 83.56 81 PRO A O 1
ATOM 642 N N . GLU A 1 82 ? -26.789 24.043 54.732 1.00 82.94 82 GLU A N 1
ATOM 643 C CA . GLU A 1 82 ? -25.523 24.725 54.443 1.00 82.94 82 GLU A CA 1
ATOM 644 C C . GLU A 1 82 ? -24.780 24.126 53.236 1.00 82.94 82 GLU A C 1
ATOM 646 O O . GLU A 1 82 ? -24.051 24.840 52.554 1.00 82.94 82 GLU A O 1
ATOM 651 N N . ALA A 1 83 ? -24.980 22.834 52.947 1.00 84.88 83 ALA A N 1
ATOM 652 C CA . ALA A 1 83 ? -24.300 22.106 51.872 1.00 84.88 83 ALA A CA 1
ATOM 653 C C . ALA A 1 83 ? -25.187 21.857 50.637 1.00 84.88 83 ALA A C 1
ATOM 655 O O . ALA A 1 83 ? -24.664 21.603 49.549 1.00 84.88 83 ALA A O 1
ATOM 656 N N . ILE A 1 84 ? -26.518 21.944 50.779 1.00 87.88 84 ILE A N 1
ATOM 657 C CA . ILE A 1 84 ? -27.475 21.689 49.687 1.00 87.88 84 ILE A CA 1
ATOM 658 C C . ILE A 1 84 ? -27.208 22.596 48.478 1.00 87.88 84 ILE A C 1
ATOM 660 O O . ILE A 1 84 ? -27.176 22.110 47.347 1.00 87.88 84 ILE A O 1
ATOM 664 N N . SER A 1 85 ? -27.026 23.902 48.697 1.00 86.25 85 SER A N 1
ATOM 665 C CA . SER A 1 85 ? -26.865 24.879 47.610 1.00 86.25 85 SER A CA 1
ATOM 666 C C . SER A 1 85 ? -25.607 24.617 46.779 1.00 86.25 85 SER A C 1
ATOM 668 O O . SER A 1 85 ? -25.675 24.626 45.549 1.00 86.25 85 SER A O 1
ATOM 670 N N . THR A 1 86 ? -24.488 24.313 47.439 1.00 89.12 86 THR A N 1
ATOM 671 C CA . THR A 1 86 ? -23.220 23.948 46.794 1.00 89.12 86 THR A CA 1
ATOM 672 C C . THR A 1 86 ? -23.369 22.654 45.995 1.00 89.12 86 THR A C 1
ATOM 674 O O . THR A 1 86 ? -23.096 22.647 44.799 1.00 89.12 86 THR A O 1
ATOM 677 N N . CYS A 1 87 ? -23.928 21.600 46.603 1.00 91.31 87 CYS A N 1
ATOM 678 C CA . CYS A 1 87 ? -24.145 20.309 45.937 1.00 91.31 87 CYS A CA 1
ATOM 679 C C . CYS A 1 87 ? -25.017 20.440 44.682 1.00 91.31 87 CYS A C 1
ATOM 681 O O . CYS A 1 87 ? -24.704 19.889 43.628 1.00 91.31 87 CYS A O 1
ATOM 683 N N . GLN A 1 88 ? -26.110 21.204 44.773 1.00 89.75 88 GLN A N 1
ATOM 684 C CA . GLN A 1 88 ? -27.001 21.454 43.640 1.00 89.75 88 GLN A CA 1
ATOM 685 C C . GLN A 1 88 ? -26.318 22.262 42.534 1.00 89.75 88 GLN A C 1
ATOM 687 O O . GLN A 1 88 ? -26.525 21.968 41.355 1.00 89.75 88 GLN A O 1
ATOM 692 N N . SER A 1 89 ? -25.505 23.258 42.897 1.00 90.69 89 SER A N 1
ATOM 693 C CA . SER A 1 89 ? -24.725 24.046 41.941 1.00 90.69 89 SER A CA 1
ATOM 694 C C . SER A 1 89 ? -23.727 23.166 41.187 1.00 90.69 89 SER A C 1
ATOM 696 O O . SER A 1 89 ? -23.737 23.158 39.953 1.00 90.69 89 SER A O 1
ATOM 698 N N . ASP A 1 90 ? -22.939 22.360 41.897 1.00 90.75 90 ASP A N 1
ATOM 699 C CA . ASP A 1 90 ? -21.941 21.469 41.296 1.00 90.75 90 ASP A CA 1
ATOM 700 C C . ASP A 1 90 ? -22.603 20.420 40.394 1.00 90.75 90 ASP A C 1
ATOM 702 O O . ASP A 1 90 ? -22.218 20.246 39.233 1.00 90.75 90 ASP A O 1
ATOM 706 N N . LEU A 1 91 ? -23.698 19.811 40.862 1.00 91.69 91 LEU A N 1
ATOM 707 C CA . LEU A 1 91 ? -24.479 18.868 40.063 1.00 91.69 91 LEU A CA 1
ATOM 708 C C . LEU A 1 91 ? -25.061 19.530 38.806 1.00 91.69 91 LEU A C 1
ATOM 710 O O . LEU A 1 91 ? -25.162 18.897 37.754 1.00 91.69 91 LEU A O 1
ATOM 714 N N . SER A 1 92 ? -25.458 20.805 38.881 1.00 91.31 92 SER A N 1
ATOM 715 C CA . SER A 1 92 ? -25.972 21.543 37.723 1.00 91.31 92 SER A CA 1
ATOM 716 C C . SER A 1 92 ? -24.898 21.750 36.649 1.00 91.31 92 SER A C 1
ATOM 718 O O . SER A 1 92 ? -25.185 21.581 35.460 1.00 91.31 92 SER A O 1
ATOM 720 N N . LEU A 1 93 ? -23.654 22.036 37.050 1.00 90.19 93 LEU A N 1
ATOM 721 C CA . LEU A 1 93 ? -22.511 22.165 36.145 1.00 90.19 93 LEU A CA 1
ATOM 722 C C . LEU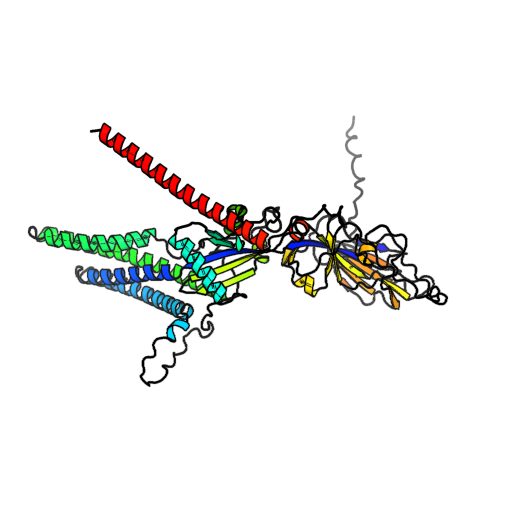 A 1 93 ? -22.178 20.822 35.491 1.00 90.19 93 LEU A C 1
ATOM 724 O O . LEU A 1 93 ? -22.021 20.749 34.269 1.00 90.19 93 LEU A O 1
ATOM 728 N N . MET A 1 94 ? -22.155 19.742 36.275 1.00 90.94 94 MET A N 1
ATOM 729 C CA . MET A 1 94 ? -21.949 18.392 35.747 1.00 90.94 94 MET A CA 1
ATOM 730 C C . MET A 1 94 ? -23.049 18.009 34.755 1.00 90.94 94 MET A C 1
ATOM 732 O O . MET A 1 94 ? -22.742 17.557 33.654 1.00 90.94 94 MET A O 1
ATOM 736 N N . ASN A 1 95 ? -24.317 18.295 35.062 1.00 91.88 95 ASN A N 1
ATOM 737 C CA . ASN A 1 95 ? -25.440 18.050 34.152 1.00 91.88 95 ASN A CA 1
ATOM 738 C C . ASN A 1 95 ? -25.284 18.765 32.801 1.00 91.88 95 ASN A C 1
ATOM 740 O O . ASN A 1 95 ? -25.631 18.200 31.764 1.00 91.88 95 ASN A O 1
ATOM 744 N N . GLN A 1 96 ? -24.722 19.978 32.762 1.00 91.81 96 GLN A N 1
ATOM 745 C CA . GLN A 1 96 ? -24.422 20.643 31.488 1.00 91.81 96 GLN A CA 1
ATOM 746 C C . GLN A 1 96 ? -23.391 19.866 30.657 1.00 91.81 96 GLN A C 1
ATOM 748 O O . GLN A 1 96 ? -23.520 19.784 29.432 1.00 91.81 96 GLN A O 1
ATOM 753 N N . SER A 1 97 ? -22.385 19.276 31.303 1.00 92.06 97 SER A N 1
ATOM 754 C CA . SER A 1 97 ? -21.398 18.411 30.648 1.00 92.06 97 SER A CA 1
ATOM 755 C C . SER A 1 97 ? -22.016 17.088 30.186 1.00 92.06 97 SER A C 1
ATOM 757 O O . SER A 1 97 ? -21.796 16.689 29.041 1.00 92.06 97 SER A O 1
ATOM 759 N N . VAL A 1 98 ? -22.884 16.471 30.996 1.00 93.12 98 VAL A N 1
ATOM 760 C CA . VAL A 1 98 ? -23.663 15.280 30.608 1.00 93.12 98 VAL A CA 1
ATOM 761 C C . VAL A 1 98 ? -24.540 15.569 29.387 1.00 93.12 98 VAL A C 1
ATOM 763 O O . VAL A 1 98 ? -24.596 14.761 28.464 1.00 93.12 98 VAL A O 1
ATOM 766 N N . LEU A 1 99 ? -25.173 16.745 29.312 1.00 91.25 99 LEU A N 1
ATOM 767 C CA . LEU A 1 99 ? -25.960 17.154 28.143 1.00 91.25 99 LEU A CA 1
ATOM 768 C C . LEU A 1 99 ? -25.105 17.279 26.875 1.00 91.25 99 LEU A C 1
ATOM 770 O O . LEU A 1 99 ? -25.577 16.939 25.788 1.00 91.25 99 LEU A O 1
ATOM 774 N N . LYS A 1 100 ? -23.857 17.754 26.982 1.00 90.44 100 LYS A N 1
ATOM 775 C CA . LYS A 1 100 ? -22.921 17.778 25.844 1.00 90.44 100 LYS A CA 1
ATOM 776 C C . LYS A 1 100 ? -22.581 16.356 25.395 1.00 90.44 100 LYS A C 1
ATOM 778 O O . LYS A 1 100 ? -22.716 16.068 24.209 1.00 90.44 100 LYS A O 1
ATOM 783 N N . ILE A 1 101 ? -22.255 15.466 26.333 1.00 90.75 101 ILE A N 1
ATOM 784 C CA . ILE A 1 101 ? -21.995 14.043 26.058 1.00 90.75 101 ILE A CA 1
ATOM 785 C C . ILE A 1 101 ? -23.209 13.386 25.396 1.00 90.75 101 ILE A C 1
ATOM 787 O O . ILE A 1 101 ? -23.066 12.740 24.364 1.00 90.75 101 ILE A O 1
ATOM 791 N N . HIS A 1 102 ? -24.416 13.607 25.921 1.00 90.25 102 HIS A N 1
ATOM 792 C CA . HIS A 1 102 ? -25.654 13.085 25.341 1.00 90.25 102 HIS A CA 1
ATOM 793 C C . HIS A 1 102 ? -25.838 13.559 23.889 1.00 90.25 102 HIS A C 1
ATOM 795 O O . HIS A 1 102 ? -26.279 12.792 23.033 1.00 90.25 102 HIS A O 1
ATOM 801 N N . ARG A 1 103 ? -25.510 14.820 23.569 1.00 88.50 103 ARG A N 1
ATOM 802 C CA . ARG A 1 103 ? -25.574 15.317 22.182 1.00 88.50 103 ARG A CA 1
ATOM 803 C C . ARG A 1 103 ? -24.586 14.584 21.275 1.00 88.50 103 ARG A C 1
ATOM 805 O O . ARG A 1 103 ? -25.003 14.158 20.201 1.00 88.50 103 ARG A O 1
ATOM 812 N N . THR A 1 104 ? -23.333 14.411 21.700 1.00 86.88 104 THR A N 1
ATOM 813 C CA . THR A 1 104 ? -22.310 13.687 20.924 1.00 86.88 104 THR A CA 1
ATOM 814 C C . THR A 1 104 ? -22.678 12.215 20.748 1.00 86.88 104 THR A C 1
ATOM 816 O O . THR A 1 104 ? -22.669 11.712 19.626 1.00 86.88 104 THR A O 1
ATOM 819 N N . ARG A 1 105 ? -23.125 11.552 21.820 1.00 87.81 105 ARG A N 1
ATOM 820 C CA . ARG A 1 105 ? -23.675 10.191 21.786 1.00 87.81 105 ARG A CA 1
ATOM 821 C C . ARG A 1 105 ? -24.787 10.064 20.747 1.00 87.81 105 ARG A C 1
ATOM 823 O O . ARG A 1 105 ? -24.777 9.139 19.942 1.00 87.81 105 ARG A O 1
ATOM 830 N N . ARG A 1 106 ? -25.743 11.001 20.743 1.00 85.38 106 ARG A N 1
ATOM 831 C CA . ARG A 1 106 ? -26.861 10.995 19.789 1.00 85.38 106 ARG A CA 1
ATOM 832 C C . ARG A 1 106 ? -26.365 11.082 18.348 1.00 85.38 106 ARG A C 1
ATOM 834 O O . ARG A 1 106 ? -26.842 10.321 17.516 1.00 85.38 106 ARG A O 1
ATOM 841 N N . ILE A 1 107 ? -25.391 11.951 18.074 1.00 83.25 107 ILE A N 1
ATOM 842 C CA . ILE A 1 107 ? -24.769 12.076 16.747 1.00 83.25 107 ILE A CA 1
ATOM 843 C C . ILE A 1 107 ? -24.146 10.744 16.326 1.00 83.25 107 ILE A C 1
ATOM 845 O O . ILE A 1 107 ? -24.446 10.254 15.245 1.00 83.25 107 ILE A O 1
ATOM 849 N N . ILE A 1 108 ? -23.344 10.120 17.190 1.00 82.25 108 ILE A N 1
ATOM 850 C CA . ILE A 1 108 ? -22.717 8.828 16.888 1.00 82.25 108 ILE A CA 1
ATOM 851 C C . ILE A 1 108 ? -23.780 7.757 16.640 1.00 82.25 108 ILE A C 1
ATOM 853 O O . ILE A 1 108 ? -23.698 7.061 15.641 1.00 82.25 108 ILE A O 1
ATOM 857 N N . SER A 1 109 ? -24.835 7.694 17.456 1.00 81.06 109 SER A N 1
ATOM 858 C CA . SER A 1 109 ? -25.929 6.736 17.244 1.00 81.06 109 SER A CA 1
ATOM 859 C C . SER A 1 109 ? -26.709 6.967 15.942 1.00 81.06 109 SER A C 1
ATOM 861 O O . SER A 1 109 ? -27.195 6.018 15.340 1.00 81.06 109 SER A O 1
ATOM 863 N N . GLU A 1 110 ? -26.845 8.219 15.492 1.00 78.44 110 GLU A N 1
ATOM 864 C CA . GLU A 1 110 ? -27.473 8.547 14.204 1.00 78.44 110 GLU A CA 1
ATOM 865 C C . GLU A 1 110 ? -26.582 8.122 13.027 1.00 78.44 110 GLU A C 1
ATOM 867 O O . GLU A 1 110 ? -27.093 7.752 11.973 1.00 78.44 110 GLU A O 1
ATOM 872 N N . ILE A 1 111 ? -25.261 8.158 13.218 1.00 76.38 111 ILE A N 1
ATOM 873 C CA . ILE A 1 111 ? -24.260 7.742 12.234 1.00 76.38 111 ILE A CA 1
ATOM 874 C C . ILE A 1 111 ? -24.127 6.213 12.199 1.00 76.38 111 ILE A C 1
ATOM 876 O O . ILE A 1 111 ? -23.920 5.665 11.127 1.00 76.38 111 ILE A O 1
ATOM 880 N N . THR A 1 112 ? -24.253 5.515 13.331 1.00 74.94 112 THR A N 1
ATOM 881 C CA . THR A 1 112 ? -23.979 4.069 13.422 1.00 74.94 112 THR A CA 1
ATOM 882 C C . THR A 1 112 ? -25.188 3.167 13.208 1.00 74.94 112 THR A C 1
ATOM 884 O O . THR A 1 112 ? -25.018 1.960 13.052 1.00 74.94 112 THR A O 1
ATOM 887 N N . LYS A 1 113 ? -26.409 3.709 13.208 1.00 68.94 113 LYS A N 1
ATOM 888 C CA . LYS A 1 113 ? -27.622 2.913 12.992 1.00 68.94 113 LYS A CA 1
ATOM 889 C C . LYS A 1 113 ? -27.785 2.507 11.527 1.00 68.94 113 LYS A C 1
ATOM 891 O O . LYS A 1 113 ? -27.969 3.354 10.652 1.00 68.94 113 LYS A O 1
ATOM 896 N N . ASN A 1 114 ? -27.826 1.196 11.295 1.00 55.50 114 ASN A N 1
ATOM 897 C CA . ASN A 1 114 ? -28.220 0.607 10.020 1.00 55.50 114 ASN A CA 1
ATOM 898 C C . ASN A 1 114 ? -29.737 0.766 9.828 1.00 55.50 114 ASN A C 1
ATOM 900 O O . ASN A 1 114 ? -30.527 0.378 10.683 1.00 55.50 114 ASN A O 1
ATOM 904 N N . LYS A 1 115 ? -30.164 1.325 8.689 1.00 49.88 115 LYS A N 1
ATOM 905 C CA . LYS A 1 115 ? -31.595 1.484 8.353 1.00 49.88 115 LYS A CA 1
ATOM 906 C C . LYS A 1 115 ? -32.331 0.165 8.094 1.00 49.88 115 LYS A C 1
ATOM 908 O O . LYS A 1 115 ? -33.555 0.179 8.018 1.00 49.88 115 LYS A O 1
ATOM 913 N N . GLU A 1 116 ? -31.623 -0.951 7.936 1.00 45.69 116 GLU A N 1
ATOM 914 C CA . GLU A 1 116 ? -32.251 -2.247 7.641 1.00 45.69 116 GLU A CA 1
ATOM 915 C C . GLU A 1 116 ? -33.171 -2.728 8.778 1.00 45.69 116 GLU A C 1
ATOM 917 O O . GLU A 1 116 ? -34.179 -3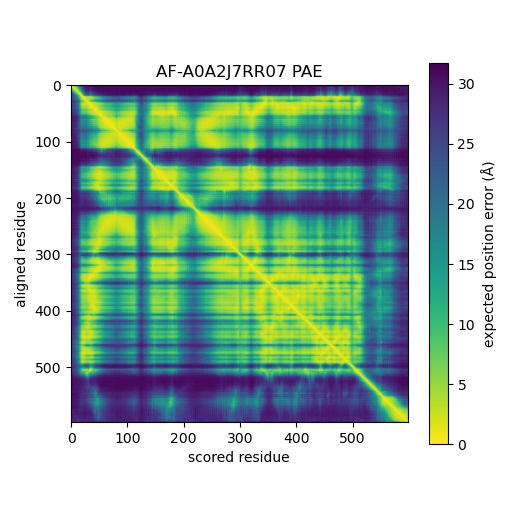.377 8.504 1.00 45.69 116 GLU A O 1
ATOM 922 N N . GLU A 1 117 ? -32.934 -2.304 10.026 1.00 40.09 117 GLU A N 1
ATOM 923 C CA . GLU A 1 117 ? -33.833 -2.596 11.155 1.00 40.09 117 GLU A CA 1
ATOM 924 C C . GLU A 1 117 ? -35.162 -1.813 11.124 1.00 40.09 117 GLU A C 1
ATOM 926 O O . GLU A 1 117 ? -36.116 -2.210 11.791 1.00 40.09 117 GLU A O 1
ATOM 931 N N . GLU A 1 118 ? -35.296 -0.737 10.336 1.00 39.12 118 GLU A N 1
ATOM 932 C CA . GLU A 1 118 ? -36.554 0.032 10.275 1.00 39.12 118 GLU A CA 1
ATOM 933 C C . GLU A 1 118 ? -37.601 -0.566 9.310 1.00 39.12 118 GLU A C 1
ATOM 935 O O . GLU A 1 118 ? -38.733 -0.083 9.267 1.00 39.12 118 GLU A O 1
ATOM 940 N N . VAL A 1 119 ? -37.282 -1.625 8.550 1.00 36.22 119 VAL A N 1
ATOM 941 C CA . VAL A 1 119 ? -38.199 -2.176 7.524 1.00 36.22 119 VAL A CA 1
ATOM 942 C C . VAL A 1 119 ? -39.106 -3.301 8.048 1.00 36.22 119 VAL A C 1
ATOM 944 O O . VAL A 1 119 ? -40.109 -3.612 7.408 1.00 36.22 119 VAL A O 1
ATOM 947 N N . PHE A 1 120 ? -38.855 -3.872 9.232 1.00 34.16 120 PHE A N 1
ATOM 948 C CA . PHE A 1 120 ? -39.590 -5.059 9.698 1.00 34.16 120 PHE A CA 1
ATOM 949 C C . PHE A 1 120 ? -40.476 -4.857 10.932 1.00 34.16 120 PHE A C 1
ATOM 951 O O . PHE A 1 120 ? -40.621 -5.773 11.722 1.00 34.16 120 PHE A O 1
ATOM 958 N N . HIS A 1 121 ? -41.131 -3.703 11.086 1.00 37.06 121 HIS A N 1
ATOM 959 C CA . HIS A 1 121 ? -42.331 -3.578 11.933 1.00 37.06 121 HIS A CA 1
ATOM 960 C C . HIS A 1 121 ? -43.259 -2.465 11.416 1.00 37.06 121 HIS A C 1
ATOM 962 O O . HIS A 1 121 ? -43.451 -1.437 12.059 1.00 37.06 121 HIS A O 1
ATOM 968 N N . SER A 1 122 ? -43.861 -2.671 10.243 1.00 32.47 122 SER A N 1
ATOM 969 C CA . SER A 1 122 ? -45.069 -1.937 9.847 1.00 32.47 122 SER A CA 1
ATOM 970 C C . SER A 1 122 ? -46.260 -2.882 9.932 1.00 32.47 122 SER A C 1
ATOM 972 O O . SER A 1 122 ? -46.710 -3.426 8.925 1.00 32.47 122 SER A O 1
ATOM 974 N N . ASP A 1 123 ? -46.761 -3.066 11.152 1.00 37.25 123 ASP A N 1
ATOM 975 C CA . ASP A 1 123 ? -48.142 -3.486 11.346 1.00 37.25 123 ASP A CA 1
ATOM 976 C C . ASP A 1 123 ? -49.078 -2.390 10.807 1.00 37.25 123 ASP A C 1
ATOM 978 O O . ASP A 1 123 ? -48.779 -1.191 10.843 1.00 37.25 123 ASP A O 1
ATOM 982 N N . ASN A 1 124 ? -50.188 -2.828 10.234 1.00 42.97 124 ASN A N 1
ATOM 983 C CA . ASN A 1 124 ? -51.118 -2.040 9.443 1.00 42.97 124 ASN A CA 1
ATOM 984 C C . ASN A 1 124 ? -51.704 -0.860 10.227 1.00 42.97 124 ASN A C 1
ATOM 986 O O . ASN A 1 124 ? -52.712 -1.020 10.903 1.00 42.97 124 ASN A O 1
ATOM 990 N N . THR A 1 125 ? -51.183 0.354 10.042 1.00 36.62 125 THR A N 1
ATOM 991 C CA . THR A 1 125 ? -51.999 1.575 10.138 1.00 36.62 125 THR A CA 1
ATOM 992 C C . THR A 1 125 ? -51.438 2.682 9.247 1.00 36.62 125 THR A C 1
ATOM 994 O O . THR A 1 125 ? -50.323 3.167 9.415 1.00 36.62 125 THR A O 1
ATOM 997 N N . HIS A 1 126 ? -52.253 3.120 8.287 1.00 43.56 126 HIS A N 1
ATOM 998 C CA . HIS A 1 126 ? -52.027 4.333 7.513 1.00 43.56 126 HIS A CA 1
ATOM 999 C C . HIS A 1 126 ? -51.893 5.550 8.438 1.00 43.56 126 HIS A C 1
ATOM 1001 O O . HIS A 1 126 ? -52.900 6.131 8.825 1.00 43.56 126 HIS A O 1
ATOM 1007 N N . THR A 1 127 ? -50.674 5.999 8.733 1.00 36.22 127 THR A N 1
ATOM 1008 C CA . THR A 1 127 ? -50.420 7.397 9.104 1.00 36.22 127 THR A CA 1
ATOM 1009 C C . THR A 1 127 ? -49.040 7.838 8.622 1.00 36.22 127 THR A C 1
ATOM 1011 O O . THR A 1 127 ? -48.027 7.209 8.893 1.00 36.22 127 THR A O 1
ATOM 1014 N N . HIS A 1 128 ? -49.051 8.918 7.838 1.00 35.72 128 HIS A N 1
ATOM 1015 C CA . HIS A 1 128 ? -47.947 9.773 7.398 1.00 35.72 128 HIS A CA 1
ATOM 1016 C C . HIS A 1 128 ? -46.521 9.329 7.758 1.00 35.72 128 HIS A C 1
ATOM 1018 O O . HIS A 1 128 ? -46.095 9.451 8.906 1.00 35.72 128 HIS A O 1
ATOM 1024 N N . ALA A 1 129 ? -45.750 8.962 6.727 1.00 34.22 129 ALA A N 1
ATOM 1025 C CA . ALA A 1 129 ? -44.298 8.841 6.787 1.00 34.22 129 ALA A CA 1
ATOM 1026 C C . ALA A 1 129 ? -43.705 10.032 7.559 1.00 34.22 129 ALA A C 1
ATOM 1028 O O . ALA A 1 129 ? -43.733 11.182 7.104 1.00 34.22 129 ALA A O 1
ATOM 1029 N N . LYS A 1 130 ? -43.223 9.757 8.772 1.00 36.25 130 LYS A N 1
ATOM 1030 C CA . LYS A 1 130 ? -42.662 10.750 9.682 1.00 36.25 130 LYS A CA 1
ATOM 1031 C C . LYS A 1 130 ? -41.367 11.254 9.048 1.00 36.25 130 LYS A C 1
ATOM 1033 O O . LYS A 1 130 ? -40.325 10.614 9.123 1.00 36.25 130 LYS A O 1
ATOM 1038 N N . ARG A 1 131 ? -41.449 12.389 8.351 1.00 37.88 131 ARG A N 1
ATOM 1039 C CA . ARG A 1 131 ? -40.311 13.044 7.698 1.00 37.88 131 ARG A CA 1
ATOM 1040 C C . ARG A 1 131 ? -39.246 13.347 8.756 1.00 37.88 131 ARG A C 1
ATOM 1042 O O . ARG A 1 131 ? -39.421 14.262 9.561 1.00 37.88 131 ARG A O 1
ATOM 1049 N N . ILE A 1 132 ? -38.161 12.574 8.761 1.00 45.22 132 ILE A N 1
ATOM 1050 C CA . ILE A 1 132 ? -37.013 12.774 9.651 1.00 45.22 132 ILE A CA 1
ATOM 1051 C C . ILE A 1 132 ? -36.459 14.179 9.381 1.00 45.22 132 ILE A C 1
ATOM 1053 O O . ILE A 1 132 ? -36.084 14.516 8.254 1.00 45.22 132 ILE A O 1
ATOM 1057 N N . LYS A 1 133 ? -36.491 15.043 10.402 1.00 40.47 133 LYS A N 1
ATOM 1058 C CA . LYS A 1 133 ? -35.952 16.403 10.313 1.00 40.47 133 LYS A CA 1
ATOM 1059 C C . LYS A 1 133 ? -34.440 16.306 10.108 1.00 40.47 133 LYS A C 1
ATOM 1061 O O . LYS A 1 133 ? -33.754 15.668 10.896 1.00 40.47 133 LYS A O 1
ATOM 1066 N N . ARG A 1 134 ? -33.952 16.943 9.040 1.00 41.75 134 ARG A N 1
ATOM 1067 C CA . ARG A 1 134 ? -32.532 17.036 8.665 1.00 41.75 134 ARG A CA 1
ATOM 1068 C C . ARG A 1 134 ? -31.701 17.498 9.869 1.00 41.75 134 ARG A C 1
ATOM 1070 O O . ARG A 1 134 ? -31.939 18.590 10.385 1.00 41.75 134 ARG A O 1
ATOM 1077 N N . GLY A 1 135 ? -30.788 16.646 10.330 1.00 44.56 135 GLY A N 1
ATOM 1078 C CA . GLY A 1 135 ? -29.871 16.936 11.430 1.00 44.56 135 GLY A CA 1
ATOM 1079 C C . GLY A 1 135 ? -28.827 17.995 11.061 1.00 44.56 135 GLY A C 1
ATOM 1080 O O . GLY A 1 135 ? -28.609 18.309 9.894 1.00 44.56 135 GLY A O 1
ATOM 1081 N N . VAL A 1 136 ? -28.177 18.553 12.085 1.00 42.97 136 VAL A N 1
ATOM 1082 C CA . VAL A 1 136 ? -27.233 19.689 12.005 1.00 42.97 136 VAL A CA 1
ATOM 1083 C C . VAL A 1 136 ? -25.947 19.358 11.217 1.00 42.97 136 VAL A C 1
ATOM 1085 O O . VAL A 1 136 ? -25.249 20.266 10.779 1.00 42.97 136 VAL A O 1
ATOM 1088 N N . PHE A 1 137 ? -25.674 18.078 10.938 1.00 45.97 137 PHE A N 1
ATOM 1089 C CA . PHE A 1 137 ? -24.521 17.608 10.161 1.00 45.97 137 PHE A CA 1
ATOM 1090 C C . PHE A 1 137 ? -24.950 16.930 8.850 1.00 45.97 137 PHE A C 1
ATOM 1092 O O . PHE A 1 137 ? -24.694 15.753 8.638 1.00 45.97 137 PHE A O 1
ATOM 1099 N N . ASN A 1 138 ? -25.565 17.681 7.929 1.00 41.12 138 ASN A N 1
ATOM 1100 C CA . ASN A 1 138 ? -25.912 17.184 6.583 1.00 41.12 138 ASN A CA 1
ATOM 1101 C C . ASN A 1 138 ? -24.693 16.760 5.722 1.00 41.12 138 ASN A C 1
ATOM 1103 O O . ASN A 1 138 ? -24.889 16.305 4.600 1.00 41.12 138 ASN A O 1
ATOM 1107 N N . PHE A 1 139 ? -23.453 16.932 6.202 1.00 46.88 139 PHE A N 1
ATOM 1108 C CA . PHE A 1 139 ? -22.238 16.477 5.511 1.00 46.88 139 PHE A CA 1
ATOM 1109 C C . PHE A 1 139 ? -21.956 14.982 5.726 1.00 46.88 139 PHE A C 1
ATOM 1111 O O . PHE A 1 139 ? -21.435 14.323 4.833 1.00 46.88 139 PHE A O 1
ATOM 1118 N N . ILE A 1 140 ? -22.325 14.436 6.888 1.00 50.47 140 ILE A N 1
ATOM 1119 C CA . ILE A 1 140 ? -22.143 13.018 7.202 1.00 50.47 140 ILE A CA 1
ATOM 1120 C C . ILE A 1 140 ? -23.459 12.335 6.824 1.00 50.47 140 ILE A C 1
ATOM 1122 O O . ILE A 1 140 ? -24.404 12.300 7.609 1.00 50.47 140 ILE A O 1
ATOM 1126 N N . GLY A 1 141 ? -23.567 11.905 5.564 1.00 49.28 141 GLY A N 1
ATOM 1127 C CA . GLY A 1 141 ? -24.714 11.129 5.086 1.00 49.28 141 GLY A CA 1
ATOM 1128 C C . GLY A 1 141 ? -24.937 9.865 5.927 1.00 49.28 141 GLY A C 1
ATOM 1129 O O . GLY A 1 141 ? -24.066 9.458 6.693 1.00 49.28 141 GLY A O 1
ATOM 1130 N N . THR A 1 142 ? -26.112 9.238 5.792 1.00 53.06 142 THR A N 1
ATOM 1131 C CA . THR A 1 142 ? -26.377 7.920 6.396 1.00 53.06 142 THR A CA 1
ATOM 1132 C C . THR A 1 142 ? -25.241 6.967 6.024 1.00 53.06 142 THR A C 1
ATOM 1134 O O . THR A 1 142 ? -24.976 6.775 4.838 1.00 53.06 142 THR A O 1
ATOM 1137 N N . VAL A 1 143 ? -24.558 6.417 7.027 1.00 57.44 143 VAL A N 1
ATOM 1138 C CA . VAL A 1 143 ? -23.420 5.526 6.818 1.00 57.44 143 VAL A CA 1
ATOM 1139 C C . VAL A 1 143 ? -23.902 4.224 6.192 1.00 57.44 143 VAL A C 1
ATOM 1141 O O . VAL A 1 143 ? -24.799 3.566 6.712 1.00 57.44 143 VAL A O 1
ATOM 1144 N N . SER A 1 144 ? -23.316 3.879 5.049 1.00 66.00 144 SER A N 1
ATOM 1145 C CA . SER A 1 144 ? -23.404 2.537 4.480 1.00 66.00 144 SER A CA 1
ATOM 1146 C C . SER A 1 144 ? -22.650 1.563 5.384 1.00 66.00 144 SER A C 1
ATOM 1148 O O . SER A 1 144 ? -21.616 1.926 5.947 1.00 66.00 144 SER A O 1
ATOM 1150 N N . LYS A 1 145 ? -23.117 0.310 5.470 1.00 77.75 145 LYS A N 1
ATOM 1151 C CA . LYS A 1 145 ? -22.392 -0.777 6.149 1.00 77.75 145 LYS A CA 1
ATOM 1152 C C . LYS A 1 145 ? -20.931 -0.841 5.701 1.00 77.75 145 LYS A C 1
ATOM 1154 O O . LYS A 1 145 ? -20.057 -1.162 6.493 1.00 77.75 145 LYS A O 1
ATOM 1159 N N . ILE A 1 146 ? -20.667 -0.469 4.449 1.00 84.12 146 ILE A N 1
ATOM 1160 C CA . ILE A 1 146 ? -19.326 -0.245 3.910 1.00 84.12 146 ILE A CA 1
ATOM 1161 C C . ILE A 1 146 ? -19.051 1.255 3.889 1.00 84.12 146 ILE A C 1
ATOM 1163 O O . ILE A 1 146 ? -19.697 2.005 3.155 1.00 84.12 146 ILE A O 1
ATOM 1167 N N . LEU A 1 147 ? -18.102 1.678 4.717 1.00 81.75 147 LEU A N 1
ATOM 1168 C CA . LEU A 1 147 ? -17.707 3.072 4.898 1.00 81.75 147 LEU A CA 1
ATOM 1169 C C . LEU A 1 147 ? -16.673 3.521 3.870 1.00 81.75 147 LEU A C 1
ATOM 1171 O O . LEU A 1 147 ? -16.697 4.672 3.437 1.00 81.75 147 LEU A O 1
ATOM 1175 N N . PHE A 1 148 ? -15.761 2.622 3.512 1.00 85.88 148 PHE A N 1
ATOM 1176 C CA . PHE A 1 148 ? -14.708 2.865 2.540 1.00 85.88 148 PHE A CA 1
ATOM 1177 C C . PHE A 1 148 ? -14.204 1.538 1.972 1.00 85.88 148 PHE A C 1
ATOM 1179 O O . PHE A 1 148 ? -14.251 0.507 2.647 1.00 85.88 148 PHE A O 1
ATOM 1186 N N . GLY A 1 149 ? -13.677 1.592 0.753 1.00 85.50 149 GLY A N 1
ATOM 1187 C CA . GLY A 1 149 ? -13.078 0.445 0.092 1.00 85.50 149 GLY A CA 1
ATOM 1188 C C . GLY A 1 149 ? -14.074 -0.323 -0.769 1.00 85.50 149 GLY A C 1
ATOM 1189 O O . GLY A 1 149 ? -15.051 0.234 -1.269 1.00 85.50 149 GLY A O 1
ATOM 1190 N N . THR A 1 150 ? -13.782 -1.599 -0.986 1.00 85.12 150 THR A N 1
ATOM 1191 C CA . THR A 1 150 ? -14.432 -2.435 -2.015 1.00 85.12 150 THR A CA 1
ATOM 1192 C C . THR A 1 150 ? -15.152 -3.656 -1.449 1.00 85.12 150 THR A C 1
ATOM 1194 O O . THR A 1 150 ? -15.518 -4.555 -2.202 1.00 85.12 150 THR A O 1
ATOM 1197 N N . LEU A 1 151 ? -15.358 -3.700 -0.130 1.00 87.00 151 LEU A N 1
ATOM 1198 C CA . LEU A 1 151 ? -16.081 -4.794 0.520 1.00 87.00 151 LEU A CA 1
ATOM 1199 C C . LEU A 1 151 ? -17.540 -4.856 0.076 1.00 87.00 151 LEU A C 1
ATOM 1201 O O . LEU A 1 151 ? -18.182 -3.833 -0.167 1.00 87.00 151 LEU A O 1
ATOM 1205 N N . SER A 1 152 ? -18.066 -6.074 0.038 1.00 86.50 152 SER A N 1
ATOM 1206 C CA . SER A 1 152 ? -19.496 -6.346 -0.065 1.00 86.50 152 SER A CA 1
ATOM 1207 C C . SER A 1 152 ? -20.163 -6.377 1.316 1.00 86.50 152 SER A C 1
ATOM 1209 O O . SER A 1 152 ? -19.500 -6.427 2.356 1.00 86.50 152 SER A O 1
ATOM 1211 N N . SER A 1 153 ? -21.499 -6.361 1.344 1.00 83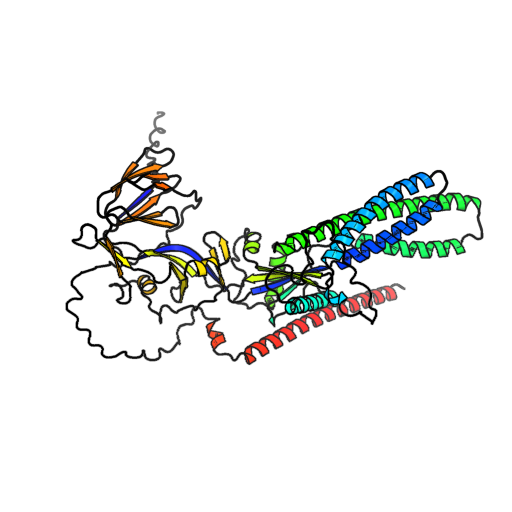.81 153 SER A N 1
ATOM 1212 C CA . SER A 1 153 ? -22.248 -6.488 2.602 1.00 83.81 153 SER A CA 1
ATOM 1213 C C . SER A 1 153 ? -22.006 -7.851 3.257 1.00 83.81 153 SER A C 1
ATOM 1215 O O . SER A 1 153 ? -21.899 -7.937 4.482 1.00 83.81 153 SER A O 1
ATOM 1217 N N . GLU A 1 154 ? -21.868 -8.893 2.437 1.00 87.94 154 GLU A N 1
ATOM 1218 C CA . GLU A 1 154 ? -21.571 -10.261 2.844 1.00 87.94 154 GLU A CA 1
ATOM 1219 C C . GLU A 1 154 ? -20.184 -10.364 3.490 1.00 87.94 154 GLU A C 1
ATOM 1221 O O . GLU A 1 154 ? -20.041 -10.993 4.541 1.00 87.94 154 GLU A O 1
ATOM 1226 N N . ASP A 1 155 ? -19.176 -9.686 2.927 1.00 89.56 155 ASP A N 1
ATOM 1227 C CA . ASP A 1 155 ? -17.838 -9.627 3.528 1.00 89.56 155 ASP A CA 1
ATOM 1228 C C . ASP A 1 155 ? -17.887 -8.994 4.926 1.00 89.56 155 ASP A C 1
ATOM 1230 O O . ASP A 1 155 ? -17.266 -9.490 5.867 1.00 89.56 155 ASP A O 1
ATOM 1234 N N . ALA A 1 156 ? -18.657 -7.913 5.091 1.00 88.44 156 ALA A N 1
ATOM 1235 C CA . ALA A 1 156 ? -18.803 -7.247 6.384 1.00 88.44 156 ALA A CA 1
ATOM 1236 C C . ALA A 1 156 ? -19.481 -8.139 7.439 1.00 88.44 156 ALA A C 1
ATOM 1238 O O . ALA A 1 156 ? -19.104 -8.084 8.612 1.00 88.44 156 ALA A O 1
ATOM 1239 N N . ASP A 1 157 ? -20.444 -8.982 7.053 1.00 90.56 157 ASP A N 1
ATOM 1240 C CA . ASP A 1 157 ? -21.022 -9.978 7.968 1.00 90.56 157 ASP A CA 1
ATOM 1241 C C . ASP A 1 157 ? -20.028 -11.082 8.311 1.00 90.56 157 ASP A C 1
ATOM 1243 O O . ASP A 1 157 ? -19.927 -11.493 9.469 1.00 90.56 157 ASP A O 1
ATOM 1247 N N . TYR A 1 158 ? -19.250 -11.537 7.329 1.00 92.81 158 TYR A N 1
ATOM 1248 C CA . TYR A 1 158 ? -18.206 -12.527 7.557 1.00 92.81 158 TYR A CA 1
ATOM 1249 C C . TYR A 1 158 ? -17.173 -12.035 8.582 1.00 92.81 158 TYR A C 1
ATOM 1251 O O . TYR A 1 158 ? -16.902 -12.730 9.567 1.00 92.81 158 TYR A O 1
ATOM 1259 N N . TYR A 1 159 ? -16.643 -10.819 8.414 1.00 93.69 159 TYR A N 1
ATOM 1260 C CA . TYR A 1 159 ? -15.687 -10.249 9.368 1.00 93.69 159 TYR A CA 1
ATOM 1261 C C . TYR A 1 159 ? -16.315 -9.996 10.738 1.00 93.69 159 TYR A C 1
ATOM 1263 O O . TYR A 1 159 ? -15.681 -10.283 11.753 1.00 93.69 159 TYR A O 1
ATOM 1271 N N . GLN A 1 160 ? -17.567 -9.531 10.787 1.00 91.06 160 GLN A N 1
ATOM 1272 C CA . GLN A 1 160 ? -18.304 -9.369 12.040 1.00 91.06 160 GLN A CA 1
ATOM 1273 C C . GLN A 1 160 ? -18.373 -10.686 12.822 1.00 91.06 160 GLN A C 1
ATOM 1275 O O . GLN A 1 160 ? -18.075 -10.706 14.015 1.00 91.06 160 GLN A O 1
ATOM 1280 N N . ASN A 1 161 ? -18.704 -11.789 12.149 1.00 93.06 161 ASN A N 1
ATOM 1281 C CA . ASN A 1 161 ? -18.784 -13.105 12.779 1.00 93.06 161 ASN A CA 1
ATOM 1282 C C . ASN A 1 161 ? -17.429 -13.552 13.341 1.00 93.06 161 ASN A C 1
ATOM 1284 O O . ASN A 1 161 ? -17.367 -14.044 14.466 1.00 93.06 161 ASN A O 1
ATOM 1288 N N . LYS A 1 162 ? -16.332 -13.332 12.602 1.00 94.06 162 LYS A N 1
ATOM 1289 C CA . LYS A 1 162 ? -14.976 -13.658 13.078 1.00 94.06 162 LYS A CA 1
ATOM 1290 C C . LYS A 1 162 ? -14.522 -12.802 14.253 1.00 94.06 162 LYS A C 1
ATOM 1292 O O . LYS A 1 162 ? -13.808 -13.283 15.128 1.00 94.06 162 LYS A O 1
ATOM 1297 N N . ILE A 1 163 ? -14.971 -11.555 14.320 1.00 92.62 163 ILE A N 1
ATOM 1298 C CA . ILE A 1 163 ? -14.727 -10.712 15.488 1.00 92.62 163 ILE A CA 1
ATOM 1299 C C . ILE A 1 163 ? -15.545 -11.190 16.693 1.00 92.62 163 ILE A C 1
ATOM 1301 O O . ILE A 1 163 ? -15.020 -11.261 17.804 1.00 92.62 163 ILE A O 1
ATOM 1305 N N . SER A 1 164 ? -16.812 -11.553 16.488 1.00 91.50 164 SER A N 1
ATOM 1306 C CA . SER A 1 164 ? -17.649 -12.123 17.546 1.00 91.50 164 SER A CA 1
ATOM 1307 C C . SER A 1 164 ? -17.072 -13.429 18.100 1.00 91.50 164 SER A C 1
ATOM 1309 O O . SER A 1 164 ? -17.096 -13.617 19.313 1.00 91.50 164 SER A O 1
ATOM 1311 N N . GLU A 1 165 ? -16.500 -14.283 17.245 1.00 91.75 165 GLU A N 1
ATOM 1312 C CA . GLU A 1 165 ? -15.759 -15.491 17.638 1.00 91.75 165 GLU A CA 1
ATOM 1313 C C . GLU A 1 165 ? -14.601 -15.134 18.587 1.00 91.75 165 GLU A C 1
ATOM 1315 O O . GLU A 1 165 ? -14.594 -15.590 19.732 1.00 91.75 165 GLU A O 1
ATOM 1320 N N . LEU A 1 166 ? -13.715 -14.213 18.176 1.00 91.25 166 LEU A N 1
ATOM 1321 C CA . LEU A 1 166 ? -12.591 -13.733 18.992 1.00 91.25 166 LEU A CA 1
ATOM 1322 C C . LEU A 1 166 ? -13.034 -13.189 20.362 1.00 91.25 166 LEU A C 1
ATOM 1324 O O . LEU A 1 166 ? -12.409 -13.498 21.376 1.00 91.25 166 LEU A O 1
ATOM 1328 N N . GLU A 1 167 ? -14.100 -12.382 20.410 1.00 87.56 167 GLU A N 1
ATOM 1329 C CA . GLU A 1 167 ? -14.618 -11.818 21.666 1.00 87.56 167 GLU A CA 1
ATOM 1330 C C . GLU A 1 167 ? -15.239 -12.885 22.574 1.00 87.56 167 GLU A C 1
ATOM 1332 O O . GLU A 1 167 ? -14.983 -12.887 23.780 1.00 87.56 167 GLU A O 1
ATOM 1337 N N . SER A 1 168 ? -16.037 -13.795 22.009 1.00 87.56 168 SER A N 1
ATOM 1338 C CA . SER A 1 168 ? -16.740 -14.836 22.769 1.00 87.56 168 SER A CA 1
ATOM 1339 C C . SER A 1 168 ? -15.787 -15.851 23.400 1.00 87.56 168 SER A C 1
ATOM 1341 O O . SER A 1 168 ? -16.001 -16.275 24.535 1.00 87.56 168 SER A O 1
ATOM 1343 N N . GLU A 1 169 ? -14.701 -16.176 22.700 1.00 86.12 169 GLU A N 1
ATOM 1344 C CA . GLU A 1 169 ? -13.646 -17.070 23.177 1.00 86.12 169 GLU A CA 1
ATOM 1345 C C . GLU A 1 169 ? -12.566 -16.329 23.986 1.00 86.12 169 GLU A C 1
ATOM 1347 O O . GLU A 1 169 ? -11.628 -16.946 24.483 1.00 86.12 169 GLU A O 1
ATOM 1352 N N . GLN A 1 170 ? -12.708 -15.007 24.158 1.00 81.19 170 GLN A N 1
ATOM 1353 C CA . GLN A 1 170 ? -11.777 -14.138 24.888 1.00 81.19 170 GLN A CA 1
ATOM 1354 C C . GLN A 1 170 ? -10.327 -14.221 24.383 1.00 81.19 170 GLN A C 1
ATOM 1356 O O . GLN A 1 170 ? -9.374 -14.034 25.146 1.00 81.19 170 GLN A O 1
ATOM 1361 N N . LEU A 1 171 ? -10.151 -14.457 23.084 1.00 83.19 171 LEU A N 1
ATOM 1362 C CA . LEU A 1 171 ? -8.835 -14.586 22.474 1.00 83.19 171 LEU A CA 1
ATOM 1363 C C . LEU A 1 171 ? -8.165 -13.218 22.335 1.00 83.19 171 LEU A C 1
ATOM 1365 O O . LEU A 1 171 ? -8.807 -12.194 22.093 1.00 83.19 171 LEU A O 1
ATOM 1369 N N . SER A 1 172 ? -6.838 -13.195 22.439 1.00 82.94 172 SER A N 1
ATOM 1370 C CA . SER A 1 172 ? -6.049 -12.015 22.068 1.00 82.94 172 SER A CA 1
ATOM 1371 C C . SER A 1 172 ? -5.944 -11.849 20.548 1.00 82.94 172 SER A C 1
ATOM 1373 O O . SER A 1 172 ? -5.781 -10.730 20.062 1.00 82.94 172 SER A O 1
ATOM 1375 N N . MET A 1 173 ? -6.034 -12.958 19.808 1.00 87.38 173 MET A N 1
ATOM 1376 C CA . MET A 1 173 ? -5.799 -13.038 18.371 1.00 87.38 173 MET A CA 1
ATOM 1377 C C . MET A 1 173 ? -6.464 -14.295 17.801 1.00 87.38 173 MET A C 1
ATOM 1379 O O . MET A 1 173 ? -6.298 -15.382 18.352 1.00 87.38 173 MET A O 1
ATOM 1383 N N . LEU A 1 174 ? -7.155 -14.158 16.671 1.00 90.25 174 LEU A N 1
ATOM 1384 C CA . LEU A 1 174 ? -7.761 -15.265 15.927 1.00 90.25 174 LEU A CA 1
ATOM 1385 C C . LEU A 1 174 ? -7.078 -15.384 14.564 1.00 90.25 174 LEU A C 1
ATOM 1387 O O . LEU A 1 174 ? -6.949 -14.395 13.846 1.00 90.25 174 LEU A O 1
ATOM 1391 N N . LYS A 1 175 ? -6.633 -16.589 14.202 1.00 91.44 175 LYS A N 1
ATOM 1392 C CA . LYS A 1 175 ? -5.903 -16.868 12.956 1.00 91.44 175 LYS A CA 1
ATOM 1393 C C . LYS A 1 175 ? -6.756 -17.764 12.061 1.00 91.44 175 LYS A C 1
ATOM 1395 O O . LYS A 1 175 ? -7.167 -18.834 12.492 1.00 91.44 175 LYS A O 1
ATOM 1400 N N . VAL A 1 176 ? -6.994 -17.346 10.821 1.00 89.25 176 VAL A N 1
ATOM 1401 C CA . VAL A 1 176 ? -7.818 -18.056 9.832 1.00 89.25 176 VAL A CA 1
ATOM 1402 C C . VAL A 1 176 ? -6.957 -18.350 8.605 1.00 89.25 176 VAL A C 1
ATOM 1404 O O . VAL A 1 176 ? -6.660 -17.454 7.813 1.00 89.25 176 VAL A O 1
ATOM 1407 N N . ALA A 1 177 ? -6.516 -19.601 8.465 1.00 83.94 177 ALA A N 1
ATOM 1408 C CA . ALA A 1 177 ? -5.499 -19.970 7.482 1.00 83.94 177 ALA A CA 1
ATOM 1409 C C . ALA A 1 177 ? -6.028 -19.947 6.042 1.00 83.94 177 ALA A C 1
ATOM 1411 O O . ALA A 1 177 ? -5.340 -19.431 5.163 1.00 83.94 177 ALA A O 1
ATOM 1412 N N . LYS A 1 178 ? -7.258 -20.430 5.805 1.00 82.19 178 LYS A N 1
ATOM 1413 C CA . LYS A 1 178 ? -7.882 -20.484 4.472 1.00 82.19 178 LYS A CA 1
ATOM 1414 C C . LYS A 1 178 ? -7.937 -19.121 3.782 1.00 82.19 178 LYS A C 1
ATOM 1416 O O . LYS A 1 178 ? -7.745 -19.039 2.576 1.00 82.19 178 LYS A O 1
ATOM 1421 N N . GLU A 1 179 ? -8.141 -18.064 4.560 1.00 83.81 179 GLU A N 1
ATOM 1422 C CA . GLU A 1 179 ? -8.241 -16.685 4.072 1.00 83.81 179 GLU A CA 1
ATOM 1423 C C . GLU A 1 179 ? -6.952 -15.875 4.251 1.00 83.81 179 GLU A C 1
ATOM 1425 O O . GLU A 1 179 ? -6.951 -14.678 3.965 1.00 83.81 179 GLU A O 1
ATOM 1430 N N . GLN A 1 180 ? -5.878 -16.495 4.763 1.00 89.19 180 GLN A N 1
ATOM 1431 C CA . GLN A 1 180 ? -4.651 -15.805 5.176 1.00 89.19 180 GLN A CA 1
ATOM 1432 C C . GLN A 1 180 ? -4.992 -14.556 6.000 1.00 89.19 180 GLN A C 1
ATOM 1434 O O . GLN A 1 180 ? -4.568 -13.440 5.691 1.00 89.19 180 GLN A O 1
ATOM 1439 N N . MET A 1 181 ? -5.833 -14.746 7.018 1.00 93.56 181 MET A N 1
ATOM 1440 C CA . MET A 1 181 ? -6.441 -13.663 7.777 1.00 93.56 181 MET A CA 1
ATOM 1441 C C . MET A 1 181 ? -6.142 -13.789 9.262 1.00 93.56 181 MET A C 1
ATOM 1443 O O . MET A 1 181 ? -6.182 -14.872 9.841 1.00 93.56 181 MET A O 1
ATOM 1447 N N . THR A 1 182 ? -5.924 -12.646 9.891 1.00 94.50 182 THR A N 1
ATOM 1448 C CA . THR A 1 182 ? -5.740 -12.529 11.327 1.00 94.50 182 THR A CA 1
ATOM 1449 C C . THR A 1 182 ? -6.681 -11.470 11.867 1.00 94.50 182 THR A C 1
ATOM 1451 O O . THR A 1 182 ? -6.728 -10.366 11.335 1.00 94.50 182 THR A O 1
ATOM 1454 N N . VAL A 1 183 ? -7.401 -11.781 12.940 1.00 94.25 183 VAL A N 1
ATOM 1455 C CA . VAL A 1 183 ? -8.236 -10.824 13.668 1.00 94.25 183 VAL A CA 1
ATOM 1456 C C . VAL A 1 183 ? -7.557 -10.485 14.989 1.00 94.25 183 VAL A C 1
ATOM 1458 O O . VAL A 1 183 ? -7.139 -11.382 15.723 1.00 94.25 183 VAL A O 1
ATOM 1461 N N . VAL A 1 184 ? -7.445 -9.194 15.291 1.00 92.81 184 VAL A N 1
ATOM 1462 C CA . VAL A 1 184 ? -6.881 -8.675 16.543 1.00 92.81 184 VAL A CA 1
ATOM 1463 C C . VAL A 1 184 ? -7.767 -7.579 17.117 1.00 92.81 184 VAL A C 1
ATOM 1465 O O . VAL A 1 184 ? -8.526 -6.920 16.405 1.00 92.81 184 VAL A O 1
ATOM 1468 N N . ARG A 1 185 ? -7.651 -7.356 18.426 1.00 89.19 185 ARG A N 1
ATOM 1469 C CA . ARG A 1 185 ? -8.272 -6.201 19.079 1.00 89.19 185 ARG A CA 1
ATOM 1470 C C . ARG A 1 185 ? -7.521 -4.920 18.716 1.00 89.19 185 ARG A C 1
ATOM 1472 O O . ARG A 1 185 ? -6.294 -4.900 18.683 1.00 89.19 185 ARG A O 1
ATOM 1479 N N . SER A 1 186 ? -8.274 -3.847 18.503 1.00 83.25 186 SER A N 1
ATOM 1480 C CA . SER A 1 186 ? -7.727 -2.496 18.364 1.00 83.25 186 SER A CA 1
ATOM 1481 C C . SER A 1 186 ? -7.000 -2.056 19.637 1.00 83.25 186 SER A C 1
ATOM 1483 O O . SER A 1 186 ? -7.416 -2.392 20.750 1.00 83.25 186 SER A O 1
ATOM 1485 N N . THR A 1 187 ? -5.952 -1.245 19.480 1.00 75.25 187 THR A N 1
ATOM 1486 C CA . THR A 1 187 ? -5.300 -0.544 20.596 1.00 75.25 187 THR A CA 1
ATOM 1487 C C . THR A 1 187 ? -6.187 0.533 21.198 1.00 75.25 187 THR A C 1
ATOM 1489 O O . THR A 1 187 ? -5.981 0.926 22.346 1.00 75.25 187 THR A O 1
ATOM 1492 N N . LEU A 1 188 ? -7.186 1.002 20.445 1.00 69.25 188 LEU A N 1
ATOM 1493 C CA . LEU A 1 188 ? -8.146 1.981 20.924 1.00 69.25 188 LEU A CA 1
ATOM 1494 C C . LEU A 1 188 ? -9.022 1.361 22.018 1.00 69.25 188 LEU A C 1
ATOM 1496 O O . LEU A 1 188 ? -10.048 0.733 21.746 1.00 69.25 188 LEU A O 1
ATOM 1500 N N . GLN A 1 189 ? -8.624 1.573 23.267 1.00 63.31 189 GLN A N 1
ATOM 1501 C CA . GLN A 1 189 ? -9.455 1.318 24.433 1.00 63.31 189 GLN A CA 1
ATOM 1502 C C . GLN A 1 189 ? -10.316 2.556 24.674 1.00 63.31 189 GLN A C 1
ATOM 1504 O O . GLN A 1 189 ? -9.863 3.540 25.245 1.00 63.31 189 GLN A O 1
ATOM 1509 N N . THR A 1 190 ? -11.568 2.529 24.216 1.00 55.81 190 THR A N 1
ATOM 1510 C CA . THR A 1 190 ? -12.493 3.667 24.358 1.00 55.81 190 THR A CA 1
ATOM 1511 C C . THR A 1 190 ? -12.868 3.971 25.813 1.00 55.81 190 THR A C 1
ATOM 1513 O O . THR A 1 190 ? -13.403 5.041 26.080 1.00 55.81 190 THR A O 1
ATOM 1516 N N . VAL A 1 191 ? -12.630 3.039 26.745 1.00 60.19 191 VAL A N 1
ATOM 1517 C CA . VAL A 1 191 ? -12.939 3.165 28.178 1.00 60.19 191 VAL A CA 1
ATOM 1518 C C . VAL A 1 191 ? -11.917 2.369 28.995 1.00 60.19 191 VAL A C 1
ATOM 1520 O O . VAL A 1 191 ? -11.660 1.203 28.691 1.00 60.19 191 VAL A O 1
ATOM 1523 N N . ASN A 1 192 ? -11.373 2.967 30.061 1.00 63.50 192 ASN A N 1
ATOM 1524 C CA . ASN A 1 192 ? -10.598 2.243 31.068 1.00 63.50 192 ASN A CA 1
ATOM 1525 C C . ASN A 1 192 ? -11.553 1.631 32.107 1.00 63.50 192 ASN A C 1
ATOM 1527 O O . ASN A 1 192 ? -12.123 2.342 32.936 1.00 63.50 192 ASN A O 1
ATOM 1531 N N . TYR A 1 193 ? -11.711 0.308 32.050 1.00 61.50 193 TYR A N 1
ATOM 1532 C CA . TYR A 1 193 ? -12.694 -0.444 32.837 1.00 61.50 193 TYR A CA 1
ATOM 1533 C C . TYR A 1 193 ? -12.459 -0.409 34.344 1.00 61.50 193 TYR A C 1
ATOM 1535 O O . TYR A 1 193 ? -13.415 -0.493 35.103 1.00 61.50 193 TYR A O 1
ATOM 1543 N N . THR A 1 194 ? -11.218 -0.205 34.788 1.00 63.91 194 THR A N 1
ATOM 1544 C CA . THR A 1 194 ? -10.872 -0.282 36.216 1.00 63.91 194 THR A CA 1
ATOM 1545 C C . THR A 1 194 ? -11.708 0.649 37.099 1.00 63.91 194 THR A C 1
ATOM 1547 O O . THR A 1 194 ? -12.159 0.232 38.160 1.00 63.91 194 THR A O 1
ATOM 1550 N N . LEU A 1 195 ? -11.977 1.883 36.660 1.00 62.81 195 LEU A N 1
ATOM 1551 C CA . LEU A 1 195 ? -12.796 2.839 37.419 1.00 62.81 195 LEU A CA 1
ATOM 1552 C C . LEU A 1 195 ? -14.301 2.687 37.172 1.00 62.81 195 LEU A C 1
ATOM 1554 O O . LEU A 1 195 ? -15.085 3.010 38.059 1.00 62.81 195 LEU A O 1
ATOM 1558 N N . VAL A 1 196 ? -14.710 2.158 36.015 1.00 64.50 196 VAL A N 1
ATOM 1559 C CA . VAL A 1 196 ? -16.119 1.824 35.743 1.00 64.50 196 VAL A CA 1
ATOM 1560 C C . VAL A 1 196 ? -16.568 0.651 36.613 1.00 64.50 196 VAL A C 1
ATOM 1562 O O . VAL A 1 196 ? -17.653 0.704 37.183 1.00 64.50 196 VAL A O 1
ATOM 1565 N N . ASP A 1 197 ? -15.711 -0.355 36.791 1.00 69.38 197 ASP A N 1
ATOM 1566 C CA . ASP A 1 197 ? -15.970 -1.497 37.670 1.00 69.38 197 ASP A CA 1
ATOM 1567 C C . ASP A 1 197 ? -16.003 -1.066 39.142 1.00 69.38 197 ASP A C 1
ATOM 1569 O O . ASP A 1 197 ? -16.870 -1.506 39.895 1.00 69.38 197 ASP A O 1
ATOM 1573 N N . ILE A 1 198 ? -15.110 -0.155 39.559 1.00 68.75 198 ILE A N 1
ATOM 1574 C CA . ILE A 1 198 ? -15.159 0.457 40.899 1.00 68.75 198 ILE A CA 1
ATOM 1575 C C . ILE A 1 198 ? -16.480 1.201 41.098 1.00 68.75 198 ILE A C 1
ATOM 1577 O O . ILE A 1 198 ? -17.147 0.984 42.105 1.00 68.75 198 ILE A O 1
ATOM 1581 N N . ALA A 1 199 ? -16.885 2.024 40.129 1.00 67.12 199 ALA A N 1
ATOM 1582 C CA . ALA A 1 199 ? -18.135 2.766 40.189 1.00 67.12 199 ALA A CA 1
ATOM 1583 C C . ALA A 1 199 ? -19.347 1.814 40.272 1.00 67.12 199 ALA A C 1
ATOM 1585 O O . ALA A 1 199 ? -20.200 1.967 41.141 1.00 67.12 199 ALA A O 1
ATOM 1586 N N . ALA A 1 200 ? -19.407 0.778 39.433 1.00 69.00 200 ALA A N 1
ATOM 1587 C CA . ALA A 1 200 ? -20.478 -0.219 39.473 1.00 69.00 200 ALA A CA 1
ATOM 1588 C C . ALA A 1 200 ? -20.532 -0.972 40.817 1.00 69.00 200 ALA A C 1
ATOM 1590 O O . ALA A 1 200 ? -21.610 -1.159 41.385 1.00 69.00 200 ALA A O 1
ATOM 1591 N N . ASN A 1 201 ? -19.373 -1.345 41.365 1.00 73.12 201 ASN A N 1
ATOM 1592 C CA . ASN A 1 201 ? -19.280 -1.974 42.681 1.00 73.12 201 ASN A CA 1
ATOM 1593 C C . ASN A 1 201 ? -19.716 -1.021 43.803 1.00 73.12 201 ASN A C 1
ATOM 1595 O O . ASN A 1 201 ? -20.366 -1.454 44.752 1.00 73.12 201 ASN A O 1
ATOM 1599 N N . GLU A 1 202 ? -19.403 0.271 43.707 1.00 71.69 202 GLU A N 1
ATOM 1600 C CA . GLU A 1 202 ? -19.815 1.277 44.689 1.00 71.69 202 GLU A CA 1
ATOM 1601 C C . GLU A 1 202 ? -21.338 1.455 44.724 1.00 71.69 202 GLU A C 1
ATOM 1603 O O . GLU A 1 202 ? -21.911 1.533 45.813 1.00 71.69 202 GLU A O 1
ATOM 1608 N N . LEU A 1 203 ? -22.015 1.394 43.567 1.00 68.38 203 LEU A N 1
ATOM 1609 C CA . LEU A 1 203 ? -23.483 1.359 43.509 1.00 68.38 203 LEU A CA 1
ATOM 1610 C C . LEU A 1 203 ? -24.045 0.171 44.300 1.00 68.38 203 LEU A C 1
ATOM 1612 O O . LEU A 1 203 ? -24.933 0.337 45.139 1.00 68.38 203 LEU A O 1
ATOM 1616 N N . GLN A 1 204 ? -23.480 -1.018 44.085 1.00 68.00 204 GLN A N 1
ATOM 1617 C CA . GLN A 1 204 ? -23.907 -2.242 44.761 1.00 68.00 204 GLN A CA 1
ATOM 1618 C C . GLN A 1 204 ? -23.610 -2.208 46.273 1.00 68.00 204 GLN A C 1
ATOM 1620 O O . GLN A 1 204 ? -24.417 -2.656 47.092 1.00 68.00 204 GLN A O 1
ATOM 1625 N N . ILE A 1 205 ? -22.462 -1.652 46.672 1.00 67.25 205 ILE A N 1
ATOM 1626 C CA . ILE A 1 205 ? -22.078 -1.493 48.081 1.00 67.25 205 ILE A CA 1
ATOM 1627 C C . ILE A 1 205 ? -23.012 -0.506 48.789 1.00 67.25 205 ILE A C 1
ATOM 1629 O O . ILE A 1 205 ? -23.420 -0.770 49.921 1.00 67.25 205 ILE A O 1
ATOM 1633 N N . ASN A 1 206 ? -23.401 0.593 48.141 1.00 65.94 206 ASN A N 1
ATOM 1634 C CA . ASN A 1 206 ? -24.301 1.582 48.735 1.00 65.94 206 ASN A CA 1
ATOM 1635 C C . ASN A 1 206 ? -25.719 1.038 48.970 1.00 65.94 206 ASN A C 1
ATOM 1637 O O . ASN A 1 206 ? -26.322 1.335 50.005 1.00 65.94 206 ASN A O 1
ATOM 1641 N N . GLU A 1 207 ? -26.249 0.205 48.072 1.00 63.62 207 GLU A N 1
ATOM 1642 C CA . GLU A 1 207 ? -27.536 -0.476 48.289 1.00 63.62 207 GLU A CA 1
ATOM 1643 C C . GLU A 1 207 ? -27.491 -1.418 49.501 1.00 63.62 207 GLU A C 1
ATOM 1645 O O . GLU A 1 207 ? -28.375 -1.392 50.369 1.00 63.62 207 GLU A O 1
ATOM 1650 N N . ASN A 1 208 ? -26.414 -2.195 49.615 1.00 61.75 208 ASN A N 1
ATOM 1651 C CA . ASN A 1 208 ? -26.195 -3.094 50.746 1.00 61.75 208 ASN A CA 1
ATOM 1652 C C . ASN A 1 208 ? -26.006 -2.315 52.059 1.00 61.75 208 ASN A C 1
ATOM 1654 O O . ASN A 1 208 ? -26.602 -2.661 53.081 1.00 61.75 208 ASN A O 1
ATOM 1658 N N . SER A 1 209 ? -25.250 -1.216 52.022 1.00 60.25 209 SER A N 1
ATOM 1659 C CA . SER A 1 209 ? -24.991 -0.336 53.166 1.00 60.25 209 SER A CA 1
ATOM 1660 C C . SER A 1 209 ? -26.266 0.341 53.683 1.00 60.25 209 SER A C 1
ATOM 1662 O O . SER A 1 209 ? -26.518 0.339 54.888 1.00 60.25 209 SER A O 1
ATOM 1664 N N . ARG A 1 210 ? -27.146 0.833 52.797 1.00 59.28 210 ARG A N 1
ATOM 1665 C CA . ARG A 1 210 ? -28.465 1.378 53.186 1.00 59.28 210 ARG A CA 1
ATOM 1666 C C . ARG A 1 210 ? -29.363 0.328 53.836 1.00 59.28 210 ARG A C 1
ATOM 1668 O O . ARG A 1 210 ? -30.105 0.637 54.771 1.00 59.28 210 ARG A O 1
ATOM 1675 N N . THR A 1 211 ? -29.294 -0.911 53.358 1.00 60.75 211 THR A N 1
ATOM 1676 C CA . THR A 1 211 ? -30.039 -2.037 53.936 1.00 60.75 211 THR A CA 1
ATOM 1677 C C . THR A 1 211 ? -29.526 -2.367 55.341 1.00 60.75 211 THR A C 1
ATOM 1679 O O . THR A 1 211 ? -30.328 -2.539 56.258 1.00 60.75 211 THR A O 1
ATOM 1682 N N . MET A 1 212 ? -28.205 -2.344 55.543 1.00 56.25 212 MET A N 1
ATOM 1683 C CA . MET A 1 212 ? -27.574 -2.527 56.856 1.00 56.25 212 MET A CA 1
ATOM 1684 C C . MET A 1 212 ? -27.843 -1.359 57.816 1.00 56.25 212 MET A C 1
ATOM 1686 O O . MET A 1 212 ? -28.153 -1.583 58.982 1.00 56.25 212 MET A O 1
ATOM 1690 N N . GLN A 1 213 ? -27.801 -0.106 57.354 1.00 56.38 213 GLN A N 1
ATOM 1691 C CA . GLN A 1 213 ? -28.108 1.060 58.193 1.00 56.38 213 GLN A CA 1
ATOM 1692 C C . GLN A 1 213 ? -29.544 1.039 58.723 1.00 56.38 213 GLN A C 1
ATOM 1694 O O . GLN A 1 213 ? -29.764 1.362 59.890 1.00 56.38 213 GLN A O 1
ATOM 1699 N N . LYS A 1 214 ? -30.518 0.594 57.915 1.00 59.81 214 LYS A N 1
ATOM 1700 C CA . LYS A 1 214 ? -31.899 0.383 58.383 1.00 59.81 214 LYS A CA 1
ATOM 1701 C C . LYS A 1 214 ? -31.996 -0.640 59.518 1.00 59.81 214 LYS A C 1
ATOM 1703 O O . LYS A 1 214 ? -32.909 -0.532 60.325 1.00 59.81 214 LYS A O 1
ATOM 1708 N N . GLN A 1 215 ? -31.071 -1.596 59.593 1.00 56.62 215 GLN A N 1
ATOM 1709 C CA . GLN A 1 215 ? -31.029 -2.617 60.645 1.00 56.62 215 GLN A CA 1
ATOM 1710 C C . GLN A 1 215 ? -30.289 -2.149 61.910 1.00 56.62 215 GLN A C 1
ATOM 1712 O O . GLN A 1 215 ? -30.535 -2.675 62.989 1.00 56.62 215 GLN A O 1
ATOM 1717 N N . VAL A 1 216 ? -29.392 -1.162 61.803 1.00 57.53 216 VAL A N 1
ATOM 1718 C CA . VAL A 1 216 ? -28.552 -0.682 62.921 1.00 57.53 216 VAL A CA 1
ATOM 1719 C C . VAL A 1 216 ? -29.177 0.509 63.671 1.00 57.53 216 VAL A C 1
ATOM 1721 O O . VAL A 1 216 ? -28.852 0.750 64.834 1.00 57.53 216 VAL A O 1
ATOM 1724 N N . ASN A 1 217 ? -30.105 1.244 63.050 1.00 54.59 217 ASN A N 1
ATOM 1725 C CA . ASN A 1 217 ? -30.631 2.516 63.567 1.00 54.59 217 ASN A CA 1
ATOM 1726 C C . ASN A 1 217 ? -31.668 2.431 64.706 1.00 54.59 217 ASN A C 1
ATOM 1728 O O . ASN A 1 217 ? -32.253 3.453 65.055 1.00 54.59 217 ASN A O 1
ATOM 1732 N N . GLU A 1 218 ? -31.881 1.275 65.335 1.00 56.62 218 GLU A N 1
ATOM 1733 C CA . GLU A 1 218 ? -32.840 1.171 66.445 1.00 56.62 218 GLU A CA 1
ATOM 1734 C C . GLU A 1 218 ? -32.351 1.791 67.775 1.00 56.62 218 GLU A C 1
ATOM 1736 O O . GLU A 1 218 ? -33.174 1.950 68.668 1.00 56.62 218 GLU A O 1
ATOM 1741 N N . ASN A 1 219 ? -31.070 2.187 67.947 1.00 55.34 219 ASN A N 1
ATOM 1742 C CA . ASN A 1 219 ? -30.538 2.404 69.313 1.00 55.34 219 ASN A CA 1
ATOM 1743 C C . ASN A 1 219 ? -29.722 3.673 69.675 1.00 55.34 219 ASN A C 1
ATOM 1745 O O . ASN A 1 219 ? -29.382 3.796 70.849 1.00 55.34 219 ASN A O 1
ATOM 1749 N N . VAL A 1 220 ? -29.408 4.650 68.808 1.00 55.28 220 VAL A N 1
ATOM 1750 C CA . VAL A 1 220 ? -28.694 5.886 69.251 1.00 55.28 220 VAL A CA 1
ATOM 1751 C C . VAL A 1 220 ? -29.031 7.085 68.346 1.00 55.28 220 VAL A C 1
ATOM 1753 O O . VAL A 1 220 ? -28.664 7.080 67.182 1.00 55.28 220 VAL A O 1
ATOM 1756 N N . GLU A 1 221 ? -29.702 8.137 68.837 1.00 58.53 221 GLU A N 1
ATOM 1757 C CA . GLU A 1 221 ? -30.279 9.174 67.945 1.00 58.53 221 GLU A CA 1
ATOM 1758 C C . GLU A 1 221 ? -29.396 10.407 67.648 1.00 58.53 221 GLU A C 1
ATOM 1760 O O . GLU A 1 221 ? -29.425 10.903 66.526 1.00 58.53 221 GLU A O 1
ATOM 1765 N N . LYS A 1 222 ? -28.588 10.939 68.582 1.00 52.88 222 LYS A N 1
ATOM 1766 C CA . LYS A 1 222 ? -27.930 12.260 68.376 1.00 52.88 222 LYS A CA 1
ATOM 1767 C C . LYS A 1 222 ? -26.500 12.214 67.828 1.00 52.88 222 LYS A C 1
ATOM 1769 O O . LYS A 1 222 ? -26.170 12.982 66.929 1.00 52.88 222 LYS A O 1
ATOM 1774 N N . THR A 1 223 ? -25.651 11.315 68.323 1.00 53.06 223 THR A N 1
ATOM 1775 C CA . THR A 1 223 ? -24.275 11.131 67.813 1.00 53.06 223 THR A CA 1
ATOM 1776 C C . THR A 1 223 ? -24.278 10.497 66.420 1.00 53.06 223 THR A C 1
ATOM 1778 O O . THR A 1 223 ? -23.456 10.847 65.576 1.00 53.06 223 THR A O 1
ATOM 1781 N N . ASN A 1 224 ? -25.268 9.639 66.152 1.00 62.41 224 ASN A N 1
ATOM 1782 C CA . ASN A 1 224 ? -25.485 9.045 64.838 1.00 62.41 224 ASN A CA 1
ATOM 1783 C C . ASN A 1 224 ? -25.926 10.077 63.800 1.00 62.41 224 ASN A C 1
ATOM 1785 O O . ASN A 1 224 ? -25.555 9.934 62.643 1.00 62.41 224 ASN A O 1
ATOM 1789 N N . GLN A 1 225 ? -26.657 11.133 64.174 1.00 64.31 225 GLN A N 1
ATOM 1790 C CA . GLN A 1 225 ? -27.145 12.109 63.198 1.00 64.31 225 GLN A CA 1
ATOM 1791 C C . GLN A 1 225 ? -26.004 12.939 62.590 1.00 64.31 225 GLN A C 1
ATOM 1793 O O . GLN A 1 225 ? -25.882 12.994 61.369 1.00 64.31 225 GLN A O 1
ATOM 1798 N N . ALA A 1 226 ? -25.117 13.514 63.408 1.00 61.78 226 ALA A N 1
ATOM 1799 C CA . ALA A 1 226 ? -23.964 14.275 62.907 1.00 61.78 226 ALA A CA 1
ATOM 1800 C C . ALA A 1 226 ? -22.970 13.385 62.133 1.00 61.78 226 ALA A C 1
ATOM 1802 O O . ALA A 1 226 ? -22.451 13.784 61.086 1.00 61.78 226 ALA A O 1
ATOM 1803 N N . PHE A 1 227 ? -22.752 12.154 62.612 1.00 67.94 227 PHE A N 1
ATOM 1804 C CA . PHE A 1 227 ? -21.943 11.158 61.911 1.00 67.94 227 PHE A CA 1
ATOM 1805 C C . PHE A 1 227 ? -22.572 10.785 60.558 1.00 67.94 227 PHE A C 1
ATOM 1807 O O . PHE A 1 227 ? -21.896 10.868 59.540 1.00 67.94 227 PHE A O 1
ATOM 1814 N N . SER A 1 228 ? -23.880 10.505 60.516 1.00 70.50 228 SER A N 1
ATOM 1815 C CA . SER A 1 228 ? -24.612 10.166 59.286 1.00 70.50 228 SER A CA 1
ATOM 1816 C C . SER A 1 228 ? -24.603 11.296 58.254 1.00 70.50 228 SER A C 1
ATOM 1818 O O . SER A 1 228 ? -24.412 11.031 57.070 1.00 70.50 228 SER A O 1
ATOM 1820 N N . GLN A 1 229 ? -24.723 12.558 58.686 1.00 72.81 229 GLN A N 1
ATOM 1821 C CA . GLN A 1 229 ? -24.642 13.717 57.793 1.00 72.81 229 GLN A CA 1
ATOM 1822 C C . GLN A 1 229 ? -23.233 13.900 57.222 1.00 72.81 229 GLN A C 1
ATOM 1824 O O . GLN A 1 229 ? -23.084 14.193 56.038 1.00 72.81 229 GLN A O 1
ATOM 1829 N N . THR A 1 230 ? -22.197 13.671 58.035 1.00 71.62 230 THR A N 1
ATOM 1830 C CA . THR A 1 230 ? -20.800 13.723 57.575 1.00 71.62 230 THR A CA 1
ATOM 1831 C C . THR A 1 230 ? -20.501 12.583 56.597 1.00 71.62 230 THR A C 1
ATOM 1833 O O . THR A 1 230 ? -19.893 12.812 55.554 1.00 71.62 230 THR A O 1
ATOM 1836 N N . THR A 1 231 ? -20.979 11.366 56.879 1.00 76.00 231 THR A N 1
ATOM 1837 C CA . THR A 1 231 ? -20.856 10.211 55.977 1.00 76.00 231 THR A CA 1
ATOM 1838 C C . THR A 1 231 ? -21.571 10.451 54.649 1.00 76.00 231 THR A C 1
ATOM 1840 O O . THR A 1 231 ? -20.996 10.176 53.599 1.00 76.00 231 THR A O 1
ATOM 1843 N N . LEU A 1 232 ? -22.786 11.009 54.673 1.00 80.75 232 LEU A N 1
ATOM 1844 C CA . LEU A 1 232 ? -23.534 11.344 53.462 1.00 80.75 232 LEU A CA 1
ATOM 1845 C C . LEU A 1 232 ? -22.813 12.410 52.628 1.00 80.75 232 LEU A C 1
ATOM 1847 O O . LEU A 1 232 ? -22.743 12.281 51.407 1.00 80.75 232 LEU A O 1
ATOM 1851 N N . LEU A 1 233 ? -22.241 13.435 53.268 1.00 82.44 233 LEU A N 1
ATOM 1852 C CA . LEU A 1 233 ? -21.459 14.465 52.581 1.00 82.44 233 LEU A CA 1
ATOM 1853 C C . LEU A 1 233 ? -20.205 13.880 51.914 1.00 82.44 233 LEU A C 1
ATOM 1855 O O . LEU A 1 233 ? -19.939 14.185 50.754 1.00 82.44 233 LEU A O 1
ATOM 1859 N N . ILE A 1 234 ? -19.465 13.011 52.612 1.00 80.69 234 ILE A N 1
ATOM 1860 C CA . ILE A 1 234 ? -18.292 12.322 52.050 1.00 80.69 234 ILE A CA 1
ATOM 1861 C C . ILE A 1 234 ? -18.701 11.462 50.851 1.00 80.69 234 ILE A C 1
ATOM 1863 O O . ILE A 1 234 ? -18.107 11.607 49.785 1.00 80.69 234 ILE A O 1
ATOM 1867 N N . ALA A 1 235 ? -19.742 10.639 50.993 1.00 81.88 235 ALA A N 1
ATOM 1868 C CA . ALA A 1 235 ? -20.236 9.782 49.916 1.00 81.88 235 ALA A CA 1
ATOM 1869 C C . ALA A 1 235 ? -20.715 10.598 48.702 1.00 81.88 235 ALA A C 1
ATOM 1871 O O . ALA A 1 235 ? -20.455 10.241 47.556 1.00 81.88 235 ALA A O 1
ATOM 1872 N N . THR A 1 236 ? -21.359 11.743 48.943 1.00 84.88 236 THR A N 1
ATOM 1873 C CA . THR A 1 236 ? -21.793 12.649 47.869 1.00 84.88 236 THR A CA 1
ATOM 1874 C C . THR A 1 236 ? -20.594 13.242 47.127 1.00 84.88 236 THR A C 1
ATOM 1876 O O . THR A 1 236 ? -20.570 13.241 45.899 1.00 84.88 236 THR A O 1
ATOM 1879 N N . ASN A 1 237 ? -19.565 13.694 47.852 1.00 84.81 237 ASN A N 1
ATOM 1880 C CA . ASN A 1 237 ? -18.334 14.208 47.246 1.00 84.81 237 ASN A CA 1
ATOM 1881 C C . ASN A 1 237 ? -17.567 13.119 46.476 1.00 84.81 237 ASN A C 1
ATOM 1883 O O . ASN A 1 237 ? -17.007 13.401 45.419 1.00 84.81 237 ASN A O 1
ATOM 1887 N N . GLN A 1 238 ? -17.569 11.874 46.960 1.00 83.44 238 GLN A N 1
ATOM 1888 C CA . GLN A 1 238 ? -16.992 10.731 46.243 1.00 83.44 238 GLN A CA 1
ATOM 1889 C C . GLN A 1 238 ? -17.715 10.484 44.917 1.00 83.44 238 GLN A C 1
ATOM 1891 O O . GLN A 1 238 ? -17.074 10.447 43.866 1.00 83.44 238 GLN A O 1
ATOM 1896 N N . HIS A 1 239 ? -19.048 10.426 44.941 1.00 86.44 239 HIS A N 1
ATOM 1897 C CA . HIS A 1 239 ? -19.841 10.305 43.723 1.00 86.44 239 HIS A CA 1
ATOM 1898 C C . HIS A 1 239 ? -19.587 11.457 42.734 1.00 86.44 239 HIS A C 1
ATOM 1900 O O . HIS A 1 239 ? -19.536 11.221 41.530 1.00 86.44 239 HIS A O 1
ATOM 1906 N N . MET A 1 240 ? -19.405 12.694 43.210 1.00 87.88 240 MET A N 1
ATOM 1907 C CA . MET A 1 240 ? -19.075 13.842 42.352 1.00 87.88 240 MET A CA 1
ATOM 1908 C C . MET A 1 240 ? -17.744 13.644 41.608 1.00 87.88 240 MET A C 1
ATOM 1910 O O . MET A 1 240 ? -17.681 13.872 40.401 1.00 87.88 240 MET A O 1
ATOM 1914 N N . ILE A 1 241 ? -16.705 13.151 42.292 1.00 86.88 241 ILE A N 1
ATOM 1915 C CA . ILE A 1 241 ? -15.403 12.839 41.674 1.00 86.88 241 ILE A CA 1
ATOM 1916 C C . ILE A 1 241 ? -15.555 11.742 40.610 1.00 86.88 241 ILE A C 1
ATOM 1918 O O . ILE A 1 241 ? -14.985 11.839 39.522 1.00 86.88 241 ILE A O 1
ATOM 1922 N N . ILE A 1 242 ? -16.354 10.710 40.899 1.00 85.25 242 ILE A N 1
ATOM 1923 C CA . ILE A 1 242 ? -16.628 9.618 39.955 1.00 85.25 242 ILE A CA 1
ATOM 1924 C C . ILE A 1 242 ? -17.362 10.144 38.721 1.00 85.25 242 ILE A C 1
ATOM 1926 O O . ILE A 1 242 ? -16.970 9.831 37.597 1.00 85.25 242 ILE A O 1
ATOM 1930 N N . ILE A 1 243 ? -18.384 10.984 38.905 1.00 89.56 243 ILE A N 1
ATOM 1931 C CA . ILE A 1 243 ? -19.118 11.621 37.805 1.00 89.56 243 ILE A CA 1
ATOM 1932 C C . ILE A 1 243 ? -18.169 12.446 36.932 1.00 89.56 243 ILE A C 1
ATOM 1934 O O . ILE A 1 243 ? -18.205 12.310 35.709 1.00 89.56 243 ILE A O 1
ATOM 1938 N N . GLU A 1 244 ? -17.309 13.276 37.526 1.00 89.94 244 GLU A N 1
ATOM 1939 C CA . GLU A 1 244 ? -16.342 14.088 36.780 1.00 89.94 244 GLU A CA 1
ATOM 1940 C C . GLU A 1 244 ? -15.388 13.215 35.952 1.00 89.94 244 GLU A C 1
ATOM 1942 O O . GLU A 1 244 ? -15.163 13.483 34.767 1.00 89.94 244 GLU A O 1
ATOM 1947 N N . HIS A 1 245 ? -14.896 12.120 36.535 1.00 86.31 245 HIS A N 1
ATOM 1948 C CA . HIS A 1 245 ? -14.046 11.164 35.834 1.00 86.31 245 HIS A CA 1
ATOM 1949 C C . HIS A 1 245 ? -14.772 10.482 34.664 1.00 86.31 245 HIS A C 1
ATOM 1951 O O . HIS A 1 245 ? -14.252 10.454 33.547 1.00 86.31 245 HIS A O 1
ATOM 1957 N N . LEU A 1 246 ? -15.990 9.976 34.893 1.00 87.12 246 LEU A N 1
ATOM 1958 C CA . LEU A 1 246 ? -16.818 9.346 33.860 1.00 87.12 246 LEU A CA 1
ATOM 1959 C C . LEU A 1 246 ? -17.148 10.328 32.727 1.00 87.12 246 LEU A C 1
ATOM 1961 O O . LEU A 1 246 ? -17.106 9.951 31.557 1.00 87.12 246 LEU A O 1
ATOM 1965 N N . ILE A 1 247 ? -17.426 11.597 33.050 1.00 91.25 247 ILE A N 1
ATOM 1966 C CA . ILE A 1 247 ? -17.612 12.671 32.063 1.00 91.25 247 ILE A CA 1
ATOM 1967 C C . ILE A 1 247 ? -16.347 12.843 31.216 1.00 91.25 247 ILE A C 1
ATOM 1969 O O . ILE A 1 247 ? -16.448 12.919 29.990 1.00 91.25 247 ILE A O 1
ATOM 1973 N N . GLY A 1 248 ? -15.171 12.895 31.847 1.00 88.94 248 GLY A N 1
ATOM 1974 C CA . GLY A 1 248 ? -13.884 12.989 31.156 1.00 88.94 248 GLY A CA 1
ATOM 1975 C C . GLY A 1 248 ? -13.666 11.833 30.179 1.00 88.94 248 GLY A C 1
ATOM 1976 O O . GLY A 1 248 ? -13.454 12.072 28.990 1.00 88.94 248 GLY A O 1
ATOM 1977 N N . GLN A 1 249 ? -13.818 10.594 30.659 1.00 85.25 249 GLN A N 1
ATOM 1978 C CA . GLN A 1 249 ? -13.658 9.387 29.844 1.00 85.25 249 GLN A CA 1
ATOM 1979 C C . GLN A 1 249 ? -14.646 9.325 28.678 1.00 85.25 249 GLN A C 1
ATOM 1981 O O . GLN A 1 249 ? -14.256 9.050 27.548 1.00 85.25 249 GLN A O 1
ATOM 1986 N N . LEU A 1 250 ? -15.933 9.588 28.926 1.00 88.31 250 LEU A N 1
ATOM 1987 C CA . LEU A 1 250 ? -16.950 9.544 27.875 1.00 88.31 250 LEU A CA 1
ATOM 1988 C C . LEU A 1 250 ? -16.727 10.629 26.831 1.00 88.31 250 LEU A C 1
ATOM 1990 O O . LEU A 1 250 ? -16.936 10.381 25.646 1.00 88.31 250 LEU A O 1
ATOM 1994 N N . LYS A 1 251 ? -16.298 11.824 27.247 1.00 89.88 251 LYS A N 1
ATOM 1995 C CA . LYS A 1 251 ? -15.962 12.895 26.312 1.00 89.88 251 LYS A CA 1
ATOM 1996 C C . LYS A 1 251 ? -14.809 12.474 25.399 1.00 89.88 251 LYS A C 1
ATOM 1998 O O . LYS A 1 251 ? -14.967 12.527 24.185 1.00 89.88 251 LYS A O 1
ATOM 2003 N N . GLU A 1 252 ? -13.696 12.017 25.971 1.00 86.88 252 GLU A N 1
ATOM 2004 C CA . GLU A 1 252 ? -12.537 11.542 25.205 1.00 86.88 252 GLU A CA 1
ATOM 2005 C C . GLU A 1 252 ? -12.898 10.356 24.299 1.00 86.88 252 GLU A C 1
ATOM 2007 O O . GLU A 1 252 ? -12.573 10.356 23.112 1.00 86.88 252 GLU A O 1
ATOM 2012 N N . GLY A 1 253 ? -13.634 9.377 24.825 1.00 86.19 253 GLY A N 1
ATOM 2013 C CA . GLY A 1 253 ? -14.060 8.195 24.085 1.00 86.19 253 GLY A CA 1
ATOM 2014 C C . GLY A 1 253 ? -14.978 8.521 22.906 1.00 86.19 253 GLY A C 1
ATOM 2015 O O . GLY A 1 253 ? -14.750 8.027 21.800 1.00 86.19 253 GLY A O 1
ATOM 2016 N N . TYR A 1 254 ? -15.985 9.383 23.095 1.00 87.81 254 TYR A N 1
ATOM 2017 C CA . TYR A 1 254 ? -16.867 9.802 22.002 1.00 87.81 254 TYR A CA 1
ATOM 2018 C C . TYR A 1 254 ? -16.158 10.692 20.978 1.00 87.81 254 TYR A C 1
ATOM 2020 O O . TYR A 1 254 ? -16.374 10.498 19.782 1.00 87.81 254 TYR A O 1
ATOM 2028 N N . ASP A 1 255 ? -15.308 11.630 21.408 1.00 86.62 255 ASP A N 1
ATOM 2029 C CA . ASP A 1 255 ? -14.529 12.465 20.486 1.00 86.62 255 ASP A CA 1
ATOM 2030 C C . ASP A 1 255 ? -13.600 11.583 19.632 1.00 86.62 255 ASP A C 1
ATOM 2032 O O . ASP A 1 255 ? -13.560 11.711 18.407 1.00 86.62 255 ASP A O 1
ATOM 2036 N N . THR A 1 256 ? -12.926 10.611 20.253 1.00 85.88 256 THR A N 1
ATOM 2037 C CA . THR A 1 256 ? -12.028 9.682 19.555 1.00 85.88 256 THR A CA 1
ATOM 2038 C C . THR A 1 256 ? -12.778 8.786 18.576 1.00 85.88 256 THR A C 1
ATOM 2040 O O . THR A 1 256 ? -12.335 8.602 17.441 1.00 85.88 256 THR A O 1
ATOM 2043 N N . LEU A 1 257 ? -13.944 8.269 18.969 1.00 85.81 257 LEU A N 1
ATOM 2044 C CA . LEU A 1 257 ? -14.783 7.472 18.081 1.00 85.81 257 LEU A CA 1
ATOM 2045 C C . LEU A 1 257 ? -15.301 8.295 16.894 1.00 85.81 257 LEU A C 1
ATOM 2047 O O . LEU A 1 257 ? -15.305 7.810 15.763 1.00 85.81 257 LEU A O 1
ATOM 2051 N N . LEU A 1 258 ? -15.696 9.549 17.125 1.00 85.75 258 LEU A N 1
ATOM 2052 C CA . LEU A 1 258 ? -16.118 10.450 16.058 1.00 85.75 258 LEU A CA 1
ATOM 2053 C C . LEU A 1 258 ? -14.981 10.678 15.051 1.00 85.75 258 LEU A C 1
ATOM 2055 O O . LEU A 1 258 ? -15.205 10.565 13.845 1.00 85.75 258 LEU A O 1
ATOM 2059 N N . PHE A 1 259 ? -13.758 10.936 15.524 1.00 85.62 259 PHE A N 1
ATOM 2060 C CA . PHE A 1 259 ? -12.590 11.060 14.648 1.00 85.62 259 PHE A CA 1
ATOM 2061 C C . PHE A 1 259 ? -12.276 9.759 13.906 1.00 85.62 259 PHE A C 1
ATOM 2063 O O . PHE A 1 259 ? -11.999 9.807 12.708 1.00 85.62 259 PHE A O 1
ATOM 2070 N N . ALA A 1 260 ? -12.371 8.605 14.572 1.00 85.81 260 ALA A N 1
ATOM 2071 C CA . ALA A 1 260 ? -12.169 7.303 13.943 1.00 85.81 260 ALA A CA 1
ATOM 2072 C C . ALA A 1 260 ? -13.159 7.071 12.791 1.00 85.81 260 ALA A C 1
ATOM 2074 O O . ALA A 1 260 ? -12.738 6.687 11.703 1.00 85.81 260 ALA A O 1
ATOM 2075 N N . ILE A 1 261 ? -14.445 7.390 12.982 1.00 84.25 261 ILE A N 1
ATOM 2076 C CA . ILE A 1 261 ? -15.470 7.273 11.933 1.00 84.25 261 ILE A CA 1
ATOM 2077 C C . ILE A 1 261 ? -15.211 8.260 10.780 1.00 84.25 261 ILE A C 1
ATOM 2079 O O . ILE A 1 261 ? -15.334 7.897 9.611 1.00 84.25 261 ILE A O 1
ATOM 2083 N N . ILE A 1 262 ? -14.815 9.501 11.076 1.00 84.38 262 ILE A N 1
ATOM 2084 C CA . ILE A 1 262 ? -14.496 10.496 10.037 1.00 84.38 262 ILE A CA 1
ATOM 2085 C C . ILE A 1 262 ? -13.276 10.061 9.210 1.00 84.38 262 ILE A C 1
ATOM 2087 O O . ILE A 1 262 ? -13.271 10.222 7.989 1.00 84.38 262 ILE A O 1
ATOM 2091 N N . PHE A 1 263 ? -12.239 9.516 9.850 1.00 87.19 263 PHE A N 1
ATOM 2092 C CA . PHE A 1 263 ? -11.066 8.995 9.146 1.00 87.19 263 PHE A CA 1
ATOM 2093 C C . PHE A 1 263 ? -11.382 7.714 8.373 1.00 87.19 263 PHE A C 1
ATOM 2095 O O . PHE A 1 263 ? -10.959 7.593 7.224 1.00 87.19 263 PHE A O 1
ATOM 2102 N N . ALA A 1 264 ? -12.208 6.828 8.937 1.00 85.44 264 ALA A N 1
ATOM 2103 C CA . ALA A 1 264 ? -12.730 5.643 8.261 1.00 85.44 264 ALA A CA 1
ATOM 2104 C C . ALA A 1 264 ? -13.407 5.982 6.931 1.00 85.44 264 ALA A C 1
ATOM 2106 O O . ALA A 1 264 ? -13.089 5.373 5.917 1.00 85.44 264 ALA A O 1
ATOM 2107 N N . GLN A 1 265 ? -14.276 6.998 6.910 1.00 83.31 265 GLN A N 1
ATOM 2108 C CA . GLN A 1 265 ? -14.954 7.462 5.689 1.00 83.31 265 GLN A CA 1
ATOM 2109 C C . GLN A 1 265 ? -13.996 7.948 4.597 1.00 83.31 265 GLN A C 1
ATOM 2111 O O . GLN A 1 265 ? -14.366 8.013 3.427 1.00 83.31 265 GLN A O 1
ATOM 2116 N N . LYS A 1 266 ? -12.769 8.316 4.971 1.00 84.81 266 LYS A N 1
ATOM 2117 C CA . LYS A 1 266 ? -11.721 8.753 4.046 1.00 84.81 266 LYS A CA 1
ATOM 2118 C C . LYS A 1 266 ? -10.721 7.646 3.712 1.00 84.81 266 LYS A C 1
ATOM 2120 O O . LYS A 1 266 ? -9.747 7.931 3.024 1.00 84.81 266 LYS A O 1
ATOM 2125 N N . GLY A 1 267 ? -10.915 6.430 4.228 1.00 82.44 267 GLY A N 1
ATOM 2126 C CA . GLY A 1 267 ? -9.957 5.334 4.080 1.00 82.44 267 GLY A CA 1
ATOM 2127 C C . GLY A 1 267 ? -8.649 5.551 4.837 1.00 82.44 267 GLY A C 1
ATOM 2128 O O . GLY A 1 267 ? -7.638 4.943 4.507 1.00 82.44 267 GLY A O 1
ATOM 2129 N N . ILE A 1 268 ? -8.640 6.440 5.833 1.00 84.94 268 ILE A N 1
ATOM 2130 C CA . ILE A 1 268 ? -7.445 6.767 6.611 1.00 84.94 268 ILE A CA 1
ATOM 2131 C C . ILE A 1 268 ? -7.442 5.912 7.880 1.00 84.94 268 ILE A C 1
ATOM 2133 O O . ILE A 1 268 ? -8.362 5.996 8.698 1.00 84.94 268 ILE A O 1
ATOM 2137 N N . LEU A 1 269 ? -6.386 5.119 8.074 1.00 82.31 269 LEU A N 1
ATOM 2138 C CA . LEU A 1 269 ? -6.174 4.382 9.318 1.00 82.31 269 LEU A CA 1
ATOM 2139 C C . LEU A 1 269 ? -5.556 5.298 10.377 1.00 82.31 269 LEU A C 1
ATOM 2141 O O . LEU A 1 269 ? -4.453 5.815 10.201 1.00 82.31 269 LEU A O 1
ATOM 2145 N N . SER A 1 270 ? -6.258 5.484 11.494 1.00 81.19 270 SER A N 1
ATOM 2146 C CA . SER A 1 270 ? -5.705 6.205 12.641 1.00 81.19 270 SER A CA 1
ATOM 2147 C C . SER A 1 270 ? -4.717 5.313 13.405 1.00 81.19 270 SER A C 1
ATOM 2149 O O . SER A 1 270 ? -5.103 4.205 13.788 1.00 81.19 270 SER A O 1
ATOM 2151 N N . PRO A 1 271 ? -3.502 5.794 13.740 1.00 78.44 271 PRO A N 1
ATOM 2152 C CA . PRO A 1 271 ? -2.558 5.062 14.590 1.00 78.44 271 PRO A CA 1
ATOM 2153 C C . PRO A 1 271 ? -3.098 4.721 15.985 1.00 78.44 271 PRO A C 1
ATOM 2155 O O . PRO A 1 271 ? -2.544 3.866 16.662 1.00 78.44 271 PRO A O 1
ATOM 2158 N N . GLN A 1 272 ? -4.174 5.383 16.429 1.00 78.19 272 GLN A N 1
ATOM 2159 C CA . GLN A 1 272 ? -4.834 5.069 17.699 1.00 78.19 272 GLN A CA 1
ATOM 2160 C C . GLN A 1 272 ? -5.597 3.736 17.650 1.00 78.19 272 GLN A C 1
ATOM 2162 O O . GLN A 1 272 ? -5.833 3.134 18.694 1.00 78.19 272 GLN A O 1
ATOM 2167 N N . ILE A 1 273 ? -5.983 3.275 16.454 1.00 85.69 273 ILE A N 1
ATOM 2168 C CA . ILE A 1 273 ? -6.693 2.005 16.242 1.00 85.69 273 ILE A CA 1
ATOM 2169 C C . ILE A 1 273 ? -5.702 0.847 16.190 1.00 85.69 273 ILE A C 1
ATOM 2171 O O . ILE A 1 273 ? -5.917 -0.197 16.802 1.00 85.69 273 ILE A O 1
ATOM 2175 N N . ILE A 1 274 ? -4.625 1.022 15.432 1.00 88.00 274 ILE A N 1
ATOM 2176 C CA . ILE A 1 274 ? -3.543 0.051 15.348 1.00 88.00 274 ILE A CA 1
ATOM 2177 C C . ILE A 1 274 ? -2.274 0.760 14.884 1.00 88.00 274 ILE A C 1
ATOM 2179 O O . ILE A 1 274 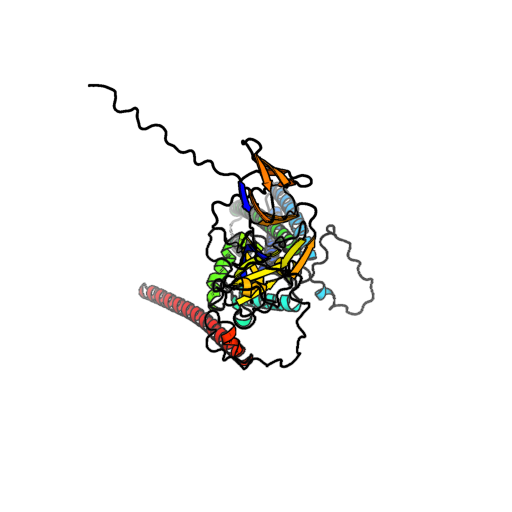? -2.302 1.559 13.943 1.00 88.00 274 ILE A O 1
ATOM 2183 N N . THR A 1 275 ? -1.156 0.486 15.551 1.00 87.12 275 THR A N 1
ATOM 2184 C CA . THR A 1 275 ? 0.138 1.060 15.177 1.00 87.12 275 THR A CA 1
ATOM 2185 C C . THR A 1 275 ? 0.856 0.166 14.161 1.00 87.12 275 THR A C 1
ATOM 2187 O O . THR A 1 275 ? 0.626 -1.045 14.137 1.00 87.12 275 THR A O 1
ATOM 2190 N N . PRO A 1 276 ? 1.785 0.700 13.346 1.00 85.50 276 PRO A N 1
ATOM 2191 C CA . PRO A 1 276 ? 2.605 -0.135 12.468 1.00 85.50 276 PRO A CA 1
ATOM 2192 C C . PRO A 1 276 ? 3.357 -1.253 13.206 1.00 85.50 276 PRO A C 1
ATOM 2194 O O . PRO A 1 276 ? 3.462 -2.368 12.698 1.00 85.50 276 PRO A O 1
ATOM 2197 N N . GLY A 1 277 ? 3.822 -0.985 14.431 1.00 85.00 277 GLY A N 1
ATOM 2198 C CA . GLY A 1 277 ? 4.458 -1.990 15.281 1.00 85.00 277 GLY A CA 1
ATOM 2199 C C . GLY A 1 277 ? 3.511 -3.130 15.670 1.00 85.00 277 GLY A C 1
ATOM 2200 O O . GLY A 1 277 ? 3.925 -4.287 15.699 1.00 85.00 277 GLY A O 1
ATOM 2201 N N . ASP A 1 278 ? 2.229 -2.844 15.914 1.00 86.62 278 ASP A N 1
ATOM 2202 C CA . ASP A 1 278 ? 1.212 -3.877 16.166 1.00 86.62 278 ASP A CA 1
ATOM 2203 C C . ASP A 1 278 ? 0.964 -4.742 14.932 1.00 86.62 278 ASP A C 1
ATOM 2205 O O . ASP A 1 278 ? 0.857 -5.959 15.058 1.00 86.62 278 ASP A O 1
ATOM 2209 N N . ILE A 1 279 ? 0.930 -4.135 13.741 1.00 89.44 279 ILE A N 1
ATOM 2210 C CA . ILE A 1 279 ? 0.774 -4.858 12.470 1.00 89.44 279 ILE A CA 1
ATOM 2211 C C . ILE A 1 279 ? 1.938 -5.835 12.277 1.00 89.44 279 ILE A C 1
ATOM 2213 O O . ILE A 1 279 ? 1.720 -7.002 11.955 1.00 89.44 279 ILE A O 1
ATOM 2217 N N . ILE A 1 280 ? 3.175 -5.385 12.511 1.00 87.56 280 ILE A N 1
ATOM 2218 C CA . ILE A 1 280 ? 4.371 -6.230 12.383 1.00 87.56 280 ILE A CA 1
ATOM 2219 C C . ILE A 1 280 ? 4.358 -7.364 13.413 1.00 87.56 280 ILE A C 1
ATOM 2221 O O . ILE A 1 280 ? 4.648 -8.505 13.056 1.00 87.56 280 ILE A O 1
ATOM 2225 N N . ARG A 1 281 ? 3.993 -7.086 14.671 1.00 87.38 281 ARG A N 1
ATOM 2226 C CA . ARG A 1 281 ? 3.862 -8.126 15.705 1.00 87.38 281 ARG A CA 1
ATOM 2227 C C . ARG A 1 281 ? 2.793 -9.149 15.338 1.00 87.38 281 ARG A C 1
ATOM 2229 O O . ARG A 1 281 ? 3.075 -10.342 15.321 1.00 87.38 281 ARG A O 1
ATOM 2236 N N . ALA A 1 282 ? 1.610 -8.688 14.934 1.00 89.69 282 ALA A N 1
ATOM 2237 C CA . ALA A 1 282 ? 0.538 -9.560 14.472 1.00 89.69 282 ALA A CA 1
ATOM 2238 C C . ALA A 1 282 ? 0.975 -10.407 13.267 1.00 89.69 282 ALA A C 1
ATOM 2240 O O . ALA A 1 282 ? 0.612 -11.579 13.191 1.00 89.69 282 ALA A O 1
ATOM 2241 N N . PHE A 1 283 ? 1.787 -9.864 12.354 1.00 89.06 283 PHE A N 1
ATOM 2242 C CA . PHE A 1 283 ? 2.353 -10.620 11.237 1.00 89.06 283 PHE A CA 1
ATOM 2243 C C . PHE A 1 283 ? 3.304 -11.724 11.716 1.00 89.06 283 PHE A C 1
ATOM 2245 O O . PHE A 1 283 ? 3.168 -12.875 11.301 1.00 89.06 283 PHE A O 1
ATOM 2252 N N . GLN A 1 284 ? 4.242 -11.390 12.609 1.00 87.88 284 GLN A N 1
ATOM 2253 C CA . GLN A 1 284 ? 5.199 -12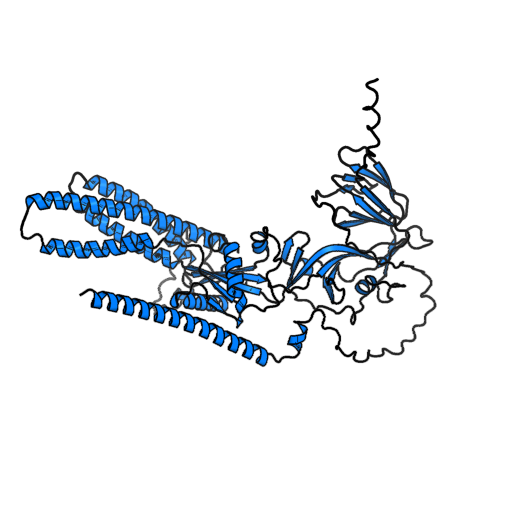.343 13.185 1.00 87.88 284 GLN A CA 1
ATOM 2254 C C . GLN A 1 284 ? 4.479 -13.481 13.913 1.00 87.88 284 GLN A C 1
ATOM 2256 O O . GLN A 1 284 ? 4.769 -14.653 13.673 1.00 87.88 284 GLN A O 1
ATOM 2261 N N . ASP A 1 285 ? 3.474 -13.144 14.718 1.00 88.44 285 ASP A N 1
ATOM 2262 C CA . ASP A 1 285 ? 2.662 -14.125 15.432 1.00 88.44 285 ASP A CA 1
ATOM 2263 C C . ASP A 1 285 ? 1.814 -14.968 14.465 1.00 88.44 285 ASP A C 1
ATOM 2265 O O . ASP A 1 285 ? 1.520 -16.132 14.740 1.00 88.44 285 ASP A O 1
ATOM 2269 N N . SER A 1 286 ? 1.443 -14.425 13.303 1.00 87.56 286 SER A N 1
ATOM 2270 C CA . SER A 1 286 ? 0.670 -15.123 12.264 1.00 87.56 286 SER A CA 1
ATOM 2271 C C . SER A 1 286 ? 1.517 -15.989 11.336 1.00 87.56 286 SER A C 1
ATOM 2273 O O . SER A 1 286 ? 0.954 -16.649 10.468 1.00 87.56 286 SER A O 1
ATOM 2275 N N . HIS A 1 287 ? 2.842 -16.039 11.494 1.00 80.31 287 HIS A N 1
ATOM 2276 C CA . HIS A 1 287 ? 3.715 -16.720 10.532 1.00 80.31 287 HIS A CA 1
ATOM 2277 C C . HIS A 1 287 ? 3.350 -18.200 10.305 1.00 80.31 287 HIS A C 1
ATOM 2279 O O . HIS A 1 287 ? 3.554 -18.724 9.215 1.00 80.31 287 HIS A O 1
ATOM 2285 N N . SER A 1 288 ? 2.739 -18.865 11.293 1.00 81.69 288 SER A N 1
ATOM 2286 C CA . SER A 1 288 ? 2.284 -20.258 11.188 1.00 81.69 288 SER A CA 1
ATOM 2287 C C . SER A 1 288 ? 1.162 -20.494 10.169 1.00 81.69 288 SER A C 1
ATOM 2289 O O . SER A 1 288 ? 1.037 -21.611 9.680 1.00 81.69 288 SER A O 1
ATOM 2291 N N . ILE A 1 289 ? 0.342 -19.480 9.864 1.00 81.00 289 ILE A N 1
ATOM 2292 C CA . ILE A 1 289 ? -0.756 -19.576 8.882 1.00 81.00 289 ILE A CA 1
ATOM 2293 C C . ILE A 1 289 ? -0.385 -19.008 7.512 1.00 81.00 289 ILE A C 1
ATOM 2295 O O . ILE A 1 289 ? -1.187 -19.057 6.581 1.00 81.00 289 ILE A O 1
ATOM 2299 N N . LEU A 1 290 ? 0.816 -18.445 7.385 1.00 82.69 290 LEU A N 1
ATOM 2300 C CA . LEU A 1 290 ? 1.282 -17.823 6.158 1.00 82.69 290 LEU A CA 1
ATOM 2301 C C . LEU A 1 290 ? 2.153 -18.799 5.355 1.00 82.69 290 LEU A C 1
ATOM 2303 O O . LEU A 1 290 ? 2.892 -19.598 5.938 1.00 82.69 290 LEU A O 1
ATOM 2307 N N . PRO A 1 291 ? 2.110 -18.743 4.012 1.00 81.69 291 PRO A N 1
ATOM 2308 C CA . PRO A 1 291 ? 3.025 -19.516 3.183 1.00 81.69 291 PRO A CA 1
ATOM 2309 C C . PRO A 1 291 ? 4.483 -19.167 3.501 1.00 81.69 291 PRO A C 1
ATOM 2311 O O . PRO A 1 291 ? 4.852 -17.996 3.582 1.00 81.69 291 PRO A O 1
ATOM 2314 N N . ARG A 1 292 ? 5.325 -20.192 3.682 1.00 77.06 292 ARG A N 1
ATOM 2315 C CA . ARG A 1 292 ? 6.714 -20.036 4.165 1.00 77.06 292 ARG A CA 1
ATOM 2316 C C . ARG A 1 292 ? 7.629 -19.268 3.210 1.00 77.06 292 ARG A C 1
ATOM 2318 O O . ARG A 1 292 ? 8.681 -18.794 3.623 1.00 77.06 292 ARG A O 1
ATOM 2325 N N . ASP A 1 293 ? 7.274 -19.217 1.935 1.00 79.12 293 ASP A N 1
ATOM 2326 C CA . ASP A 1 293 ? 8.024 -18.558 0.868 1.00 79.12 293 ASP A CA 1
ATOM 2327 C C . ASP A 1 293 ? 7.589 -17.112 0.619 1.00 79.12 293 ASP A C 1
ATOM 2329 O O . ASP A 1 293 ? 8.156 -16.436 -0.243 1.00 79.12 293 ASP A O 1
ATOM 2333 N N . LEU A 1 294 ? 6.610 -16.642 1.389 1.00 84.25 294 LEU A N 1
ATOM 2334 C CA . LEU A 1 294 ? 6.111 -15.287 1.325 1.00 84.25 294 LEU A CA 1
ATOM 2335 C C . LEU A 1 294 ? 6.522 -14.493 2.560 1.00 84.25 294 LEU A C 1
ATOM 2337 O O . LEU A 1 294 ? 6.521 -14.983 3.690 1.00 84.25 294 LEU A O 1
ATOM 2341 N N . SER A 1 295 ? 6.842 -13.226 2.340 1.00 84.81 295 SER A N 1
ATOM 2342 C CA . SER A 1 295 ? 7.176 -12.289 3.403 1.00 84.81 295 SER A CA 1
ATOM 2343 C C . SER A 1 295 ? 6.481 -10.955 3.184 1.00 84.81 295 SER A C 1
ATOM 2345 O O . SER A 1 295 ? 5.979 -10.656 2.098 1.00 84.81 295 SER A O 1
ATOM 2347 N N . LEU A 1 296 ? 6.504 -10.104 4.208 1.00 85.38 296 LEU A N 1
ATOM 2348 C CA . LEU A 1 296 ? 6.254 -8.687 3.982 1.00 85.38 296 LEU A CA 1
ATOM 2349 C C . LEU A 1 296 ? 7.302 -8.128 3.003 1.00 85.38 296 LEU A C 1
ATOM 2351 O O . LEU A 1 296 ? 8.450 -8.598 3.001 1.00 85.38 296 LEU A O 1
ATOM 2355 N N . PRO A 1 297 ? 6.937 -7.131 2.182 1.00 82.12 297 PRO A N 1
ATOM 2356 C CA . PRO A 1 297 ? 7.898 -6.398 1.376 1.00 82.12 297 PRO A CA 1
ATOM 2357 C C . PRO A 1 297 ? 9.015 -5.835 2.252 1.00 82.12 297 PRO A C 1
ATOM 2359 O O . PRO A 1 297 ? 8.758 -5.388 3.355 1.00 82.12 297 PRO A O 1
ATOM 2362 N N . ASN A 1 298 ? 10.262 -5.843 1.785 1.00 68.25 298 ASN A N 1
ATOM 2363 C CA . ASN A 1 298 ? 11.373 -5.150 2.454 1.00 68.25 298 ASN A CA 1
ATOM 2364 C C . ASN A 1 298 ? 11.554 -5.455 3.970 1.00 68.25 298 ASN A C 1
ATOM 2366 O O . ASN A 1 298 ? 11.318 -4.621 4.841 1.00 68.25 298 ASN A O 1
ATOM 2370 N N . THR A 1 299 ? 12.097 -6.628 4.293 1.00 53.56 299 THR A N 1
ATOM 2371 C CA . THR A 1 299 ? 12.420 -7.059 5.669 1.00 53.56 299 THR A CA 1
ATOM 2372 C C . THR A 1 299 ? 13.662 -6.389 6.292 1.00 53.56 299 THR A C 1
ATOM 2374 O O . THR A 1 299 ? 14.094 -6.795 7.369 1.00 53.56 299 THR A O 1
ATOM 2377 N N . ALA A 1 300 ? 14.273 -5.382 5.649 1.00 46.62 300 ALA A N 1
ATOM 2378 C CA . ALA A 1 300 ? 15.678 -5.031 5.903 1.00 46.62 300 ALA A CA 1
ATOM 2379 C C . ALA A 1 300 ? 15.969 -3.602 6.415 1.00 46.62 300 ALA A C 1
ATOM 2381 O O . ALA A 1 300 ? 17.143 -3.233 6.487 1.00 46.62 300 ALA A O 1
ATOM 2382 N N . ARG A 1 301 ? 14.982 -2.759 6.770 1.00 52.69 301 ARG A N 1
ATOM 2383 C CA . ARG A 1 301 ? 15.270 -1.381 7.243 1.00 52.69 301 ARG A CA 1
ATOM 2384 C C . ARG A 1 301 ? 14.420 -0.942 8.437 1.00 52.69 301 ARG A C 1
ATOM 2386 O O . ARG A 1 301 ? 13.206 -1.042 8.412 1.00 52.69 301 ARG A O 1
ATOM 2393 N N . VAL A 1 302 ? 15.062 -0.332 9.435 1.00 49.03 302 VAL A N 1
ATOM 2394 C CA . VAL A 1 302 ? 14.434 0.244 10.649 1.00 49.03 302 VAL A CA 1
ATOM 2395 C C . VAL A 1 302 ? 13.437 1.377 10.327 1.00 49.03 302 VAL A C 1
ATOM 2397 O O . VAL A 1 302 ? 12.527 1.642 11.097 1.00 49.03 302 VAL A O 1
ATOM 2400 N N . ALA A 1 303 ? 13.537 2.003 9.147 1.00 55.78 303 ALA A N 1
ATOM 2401 C CA . ALA A 1 303 ? 12.589 3.014 8.658 1.00 55.78 303 ALA A CA 1
ATOM 2402 C C . ALA A 1 303 ? 11.305 2.429 8.018 1.00 55.78 303 ALA A C 1
ATOM 2404 O O . ALA A 1 303 ? 10.527 3.167 7.415 1.00 55.78 303 ALA A O 1
ATOM 2405 N N . TYR A 1 304 ? 11.100 1.108 8.087 1.00 64.31 304 TYR A N 1
ATOM 2406 C CA . TYR A 1 304 ? 10.031 0.404 7.371 1.00 64.31 304 TYR A CA 1
ATOM 2407 C C . TYR A 1 304 ? 8.630 0.616 7.965 1.00 64.31 304 TYR A C 1
ATOM 2409 O O . TYR A 1 304 ? 7.654 0.589 7.223 1.00 64.31 304 TYR A O 1
ATOM 2417 N N . GLU A 1 305 ? 8.516 0.899 9.265 1.00 66.00 305 GLU A N 1
ATOM 2418 C CA . GLU A 1 305 ? 7.221 0.998 9.956 1.00 66.00 305 GLU A CA 1
ATOM 2419 C C . GLU A 1 305 ? 6.276 2.039 9.336 1.00 66.00 305 GLU A C 1
ATOM 2421 O O . GLU A 1 305 ? 5.106 1.754 9.092 1.00 66.00 305 GLU A O 1
ATOM 2426 N N . HIS A 1 306 ? 6.774 3.233 9.009 1.00 68.88 306 HIS A N 1
ATOM 2427 C CA . HIS A 1 306 ? 5.942 4.272 8.392 1.00 68.88 306 HIS A CA 1
ATOM 2428 C C . HIS A 1 306 ? 5.663 4.012 6.909 1.00 68.88 306 HIS A C 1
ATOM 2430 O O . HIS A 1 306 ? 4.601 4.369 6.411 1.00 68.88 306 HIS A O 1
ATOM 2436 N N . VAL A 1 307 ? 6.601 3.374 6.205 1.00 75.81 307 VAL A N 1
ATOM 2437 C CA . VAL A 1 307 ? 6.471 3.068 4.773 1.00 75.81 307 VAL A CA 1
ATOM 2438 C C . VAL A 1 307 ? 5.475 1.935 4.536 1.00 75.81 307 VAL A C 1
ATOM 2440 O O . VAL A 1 307 ? 4.772 1.947 3.528 1.00 75.81 307 VAL A O 1
ATOM 2443 N N . LEU A 1 308 ? 5.370 0.994 5.481 1.00 79.50 308 LEU A N 1
ATOM 2444 C CA . LEU A 1 308 ? 4.391 -0.089 5.455 1.00 79.50 308 LEU A CA 1
ATOM 2445 C C . LEU A 1 308 ? 2.972 0.451 5.242 1.00 79.50 308 LEU A C 1
ATOM 2447 O O . LEU A 1 308 ? 2.228 -0.103 4.446 1.00 79.50 308 LEU A O 1
ATOM 2451 N N . MET A 1 309 ? 2.618 1.575 5.866 1.00 81.06 309 MET A N 1
ATOM 2452 C CA . MET A 1 309 ? 1.285 2.167 5.722 1.00 81.06 309 MET A CA 1
ATOM 2453 C C . MET A 1 309 ? 0.940 2.581 4.283 1.00 81.06 309 MET A C 1
ATOM 2455 O O . MET A 1 309 ? -0.231 2.545 3.922 1.00 81.06 309 MET A O 1
ATOM 2459 N N . ASN A 1 310 ? 1.929 2.910 3.443 1.00 82.12 310 ASN A N 1
ATOM 2460 C CA . ASN A 1 310 ? 1.701 3.345 2.057 1.00 82.12 310 ASN A CA 1
ATOM 2461 C C . ASN A 1 310 ? 1.314 2.200 1.113 1.00 82.12 310 ASN A C 1
ATOM 2463 O O . ASN A 1 310 ? 0.873 2.450 -0.005 1.00 82.12 310 ASN A O 1
ATOM 2467 N N . ILE A 1 311 ? 1.529 0.951 1.532 1.00 86.75 311 ILE A N 1
ATOM 2468 C CA . ILE A 1 311 ? 1.282 -0.232 0.704 1.00 86.75 311 ILE A CA 1
ATOM 2469 C C . ILE A 1 311 ? 0.089 -1.067 1.186 1.00 86.75 311 ILE A C 1
ATOM 2471 O O . ILE A 1 311 ? -0.198 -2.118 0.607 1.00 86.75 311 ILE A O 1
ATOM 2475 N N . ILE A 1 312 ? -0.593 -0.626 2.241 1.00 89.31 312 ILE A N 1
ATOM 2476 C CA . ILE A 1 312 ? -1.770 -1.296 2.794 1.00 89.31 312 ILE A CA 1
ATOM 2477 C C . ILE A 1 312 ? -3.011 -0.730 2.121 1.00 89.31 312 ILE A C 1
ATOM 2479 O O . ILE A 1 312 ? -3.258 0.471 2.202 1.00 89.31 312 ILE A O 1
ATOM 2483 N N . ASP A 1 313 ? -3.817 -1.606 1.526 1.00 91.81 313 ASP A N 1
ATOM 2484 C CA . ASP A 1 313 ? -5.170 -1.214 1.137 1.00 91.81 313 ASP A CA 1
ATOM 2485 C C . ASP A 1 313 ? -6.089 -1.410 2.335 1.00 91.81 313 ASP A C 1
ATOM 2487 O O . ASP A 1 313 ? -5.989 -2.405 3.058 1.00 91.81 313 ASP A O 1
ATOM 2491 N N . ILE A 1 314 ? -6.967 -0.444 2.564 1.00 92.06 314 ILE A N 1
ATOM 2492 C CA . ILE A 1 314 ? -7.840 -0.425 3.729 1.00 92.06 314 ILE A CA 1
ATOM 2493 C C . ILE A 1 314 ? -9.268 -0.498 3.227 1.00 92.06 314 ILE A C 1
ATOM 2495 O O . ILE A 1 314 ? -9.695 0.357 2.453 1.00 92.06 314 ILE A O 1
ATOM 2499 N N . ASP A 1 315 ? -10.017 -1.468 3.727 1.00 93.38 315 ASP A N 1
ATOM 2500 C CA . ASP A 1 315 ? -11.466 -1.405 3.689 1.00 93.38 315 ASP A CA 1
ATOM 2501 C C . ASP A 1 315 ? -12.012 -1.157 5.091 1.00 93.38 315 ASP A C 1
ATOM 2503 O O . ASP A 1 315 ? -11.472 -1.651 6.086 1.00 93.38 315 ASP A O 1
ATOM 2507 N N . VAL A 1 316 ? -13.102 -0.400 5.173 1.00 91.75 316 VAL A N 1
ATOM 2508 C CA . VAL A 1 316 ? -13.726 -0.065 6.450 1.00 91.75 316 VAL A CA 1
ATOM 2509 C C . VAL A 1 316 ? -15.211 -0.350 6.390 1.00 91.75 316 VAL A C 1
ATOM 2511 O O . VAL A 1 316 ? -15.899 0.071 5.458 1.00 91.75 316 VAL A O 1
ATOM 2514 N N . PHE A 1 317 ? -15.712 -1.031 7.412 1.00 89.31 317 PHE A N 1
ATOM 2515 C CA . PHE A 1 317 ? -17.123 -1.345 7.556 1.00 89.31 317 PHE A CA 1
ATOM 2516 C C . PHE A 1 317 ? -17.641 -0.931 8.932 1.00 89.31 317 PHE A C 1
ATOM 2518 O O . PHE A 1 317 ? -16.901 -0.872 9.914 1.00 89.31 317 PHE A O 1
ATOM 2525 N N . LEU A 1 318 ? -18.933 -0.633 8.992 1.00 87.06 318 LEU A N 1
ATOM 2526 C CA . LEU A 1 318 ? -19.669 -0.358 10.212 1.00 87.06 318 LEU A CA 1
ATOM 2527 C C . LEU A 1 318 ? -20.873 -1.293 10.264 1.00 87.06 318 LEU A C 1
ATOM 2529 O O . LEU A 1 318 ? -21.813 -1.149 9.488 1.00 87.06 318 LEU A O 1
ATOM 2533 N N . ASN A 1 319 ? -20.836 -2.267 11.167 1.00 82.81 319 ASN A N 1
ATOM 2534 C CA . ASN A 1 319 ? -21.889 -3.268 11.301 1.00 82.81 319 ASN A CA 1
ATOM 2535 C C . ASN A 1 319 ? -22.207 -3.488 12.781 1.00 82.81 319 ASN A C 1
ATOM 2537 O O . ASN A 1 319 ? -21.288 -3.660 13.567 1.00 82.81 319 ASN A O 1
ATOM 2541 N N . ASN A 1 320 ? -23.477 -3.458 13.192 1.00 78.94 320 ASN A N 1
ATOM 2542 C CA . ASN A 1 320 ? -23.902 -3.737 14.576 1.00 78.94 320 ASN A CA 1
ATOM 2543 C C . ASN A 1 320 ? -23.075 -3.026 15.673 1.00 78.94 320 ASN A C 1
ATOM 2545 O O . ASN A 1 320 ? -22.630 -3.653 16.632 1.00 78.94 320 ASN A O 1
ATOM 2549 N N . ASN A 1 321 ? -22.862 -1.708 15.544 1.00 80.81 321 ASN A N 1
ATOM 2550 C CA . ASN A 1 321 ? -22.022 -0.909 16.458 1.00 80.81 321 ASN A CA 1
ATOM 2551 C C . ASN A 1 321 ? -20.548 -1.354 16.528 1.00 80.81 321 ASN A C 1
ATOM 2553 O O . ASN A 1 321 ? -19.843 -1.065 17.497 1.00 80.81 321 ASN A O 1
ATOM 2557 N N . LEU A 1 322 ? -20.061 -2.022 15.491 1.00 86.25 322 LEU A N 1
ATOM 2558 C CA . LEU A 1 322 ? -18.671 -2.396 15.332 1.00 86.25 322 LEU A CA 1
ATOM 2559 C C . LEU A 1 322 ? -18.093 -1.684 14.117 1.00 86.25 322 LEU A C 1
ATOM 2561 O O . LEU A 1 322 ? -18.567 -1.856 12.996 1.00 86.25 322 LEU A O 1
ATOM 2565 N N . LEU A 1 323 ? -17.062 -0.879 14.357 1.00 89.19 323 LEU A N 1
ATOM 2566 C CA . LEU A 1 323 ? -16.275 -0.247 13.308 1.00 89.19 323 LEU A CA 1
ATOM 2567 C C . LEU A 1 323 ? -15.069 -1.143 13.018 1.00 89.19 323 LEU A C 1
ATOM 2569 O O . LEU A 1 323 ? -14.139 -1.198 13.824 1.00 89.19 323 LEU A O 1
ATOM 2573 N N . GLY A 1 324 ? -15.111 -1.870 11.906 1.00 91.56 324 GLY A N 1
ATOM 2574 C CA . GLY A 1 324 ? -14.088 -2.830 11.508 1.00 91.56 324 GLY A CA 1
ATOM 2575 C C . GLY A 1 324 ? -13.210 -2.303 10.379 1.00 91.56 324 GLY A C 1
ATOM 2576 O O . GLY A 1 324 ? -13.702 -1.728 9.411 1.00 91.56 324 GLY A O 1
ATOM 2577 N N . TYR A 1 325 ? -11.907 -2.530 10.501 1.00 94.06 325 TYR A N 1
ATOM 2578 C CA . TYR A 1 325 ? -10.890 -2.206 9.509 1.00 94.06 325 TYR A CA 1
ATOM 2579 C C . TYR A 1 325 ? -10.278 -3.501 8.999 1.00 94.06 325 TYR A C 1
ATOM 2581 O O . TYR A 1 325 ? -9.788 -4.311 9.787 1.00 94.06 325 TYR A O 1
ATOM 2589 N N . VAL A 1 326 ? -10.279 -3.671 7.683 1.00 95.25 326 VAL A N 1
ATOM 2590 C CA . VAL A 1 326 ? -9.637 -4.788 6.996 1.00 95.25 326 VAL A CA 1
ATOM 2591 C C . VAL A 1 326 ? -8.434 -4.231 6.258 1.00 95.25 326 VAL A C 1
ATOM 2593 O O . VAL A 1 326 ? -8.567 -3.534 5.255 1.00 95.25 326 VAL A O 1
ATOM 2596 N N . LEU A 1 327 ? -7.251 -4.513 6.789 1.00 94.69 327 LEU A N 1
ATOM 2597 C CA . LEU A 1 327 ? -5.981 -4.129 6.196 1.00 94.69 327 LEU A CA 1
ATOM 2598 C C . LEU A 1 327 ? -5.533 -5.255 5.267 1.00 94.69 327 LEU A C 1
ATOM 2600 O O . LEU A 1 327 ? -5.362 -6.386 5.718 1.00 94.69 327 LEU A O 1
ATOM 2604 N N . LYS A 1 328 ? -5.340 -4.962 3.982 1.00 94.00 328 LYS A N 1
ATOM 2605 C CA . LYS A 1 328 ? -4.813 -5.899 2.985 1.00 94.00 328 LYS A CA 1
ATOM 2606 C C . LYS A 1 328 ? -3.350 -5.577 2.733 1.00 94.00 328 LYS A C 1
ATOM 2608 O O . LYS A 1 328 ? -3.012 -4.581 2.089 1.00 94.00 328 LYS A O 1
ATOM 2613 N N . ILE A 1 329 ? -2.476 -6.416 3.276 1.00 92.75 329 ILE A N 1
ATOM 2614 C CA . ILE A 1 329 ? -1.031 -6.233 3.203 1.00 92.75 329 ILE A CA 1
ATOM 2615 C C . ILE A 1 329 ? -0.470 -7.184 2.140 1.00 92.75 329 ILE A C 1
ATOM 2617 O O . ILE A 1 329 ? -0.637 -8.397 2.279 1.00 92.75 329 ILE A O 1
ATOM 2621 N N . PRO A 1 330 ? 0.196 -6.688 1.081 1.00 92.69 330 PRO A N 1
ATOM 2622 C CA . PRO A 1 330 ? 0.740 -7.551 0.038 1.00 92.69 330 PRO A CA 1
ATOM 2623 C C . PRO A 1 330 ? 1.825 -8.471 0.604 1.00 92.69 330 PRO A C 1
ATOM 2625 O O . PRO A 1 330 ? 2.689 -8.025 1.357 1.00 92.69 330 PRO A O 1
ATOM 2628 N N . LEU A 1 331 ? 1.797 -9.746 0.217 1.00 90.38 331 LEU A N 1
ATOM 2629 C CA . LEU A 1 331 ? 2.819 -10.730 0.564 1.00 90.38 331 LEU A CA 1
ATOM 2630 C C . LEU A 1 331 ? 3.670 -11.038 -0.662 1.00 90.38 331 LEU A C 1
ATOM 2632 O O . LEU A 1 331 ? 3.194 -11.627 -1.634 1.00 90.38 331 LEU A O 1
ATOM 2636 N N . VAL A 1 332 ? 4.932 -10.632 -0.620 1.00 89.00 332 VAL A N 1
ATOM 2637 C CA . VAL A 1 332 ? 5.849 -10.779 -1.751 1.00 89.00 332 VAL A CA 1
ATOM 2638 C C . VAL A 1 332 ? 6.643 -12.067 -1.656 1.00 89.00 332 VAL A C 1
ATOM 2640 O O . VAL A 1 332 ? 6.917 -12.583 -0.571 1.00 89.00 332 VAL A O 1
ATOM 2643 N N . ASN A 1 333 ? 7.060 -12.554 -2.819 1.00 83.19 333 ASN A N 1
ATOM 2644 C CA . ASN A 1 333 ? 8.069 -13.596 -2.910 1.00 83.19 333 ASN A CA 1
ATOM 2645 C C . ASN A 1 333 ? 9.486 -13.022 -2.710 1.00 83.19 333 ASN A C 1
ATOM 2647 O O . ASN A 1 333 ? 9.718 -11.809 -2.707 1.00 83.19 333 ASN A O 1
ATOM 2651 N N . SER A 1 334 ? 10.469 -13.914 -2.588 1.00 80.94 334 SER A N 1
ATOM 2652 C CA . SER A 1 334 ? 11.884 -13.535 -2.500 1.00 80.94 334 SER A CA 1
ATOM 2653 C C . SER A 1 334 ? 12.473 -13.006 -3.816 1.00 80.94 334 SER A C 1
ATOM 2655 O O . SER A 1 334 ? 13.618 -12.557 -3.826 1.00 80.94 334 SER A O 1
ATOM 2657 N N . ALA A 1 335 ? 11.739 -13.090 -4.930 1.00 84.75 335 ALA A N 1
ATOM 2658 C CA . ALA A 1 335 ? 12.236 -12.692 -6.239 1.00 84.75 335 ALA A CA 1
ATOM 2659 C C . ALA A 1 335 ? 12.235 -11.165 -6.366 1.00 84.75 335 ALA A C 1
ATOM 2661 O O . ALA A 1 335 ? 11.246 -10.490 -6.074 1.00 84.75 335 ALA A O 1
ATOM 2662 N N . VAL A 1 336 ? 13.355 -10.620 -6.835 1.00 89.31 336 VAL A N 1
ATOM 2663 C CA . VAL A 1 336 ? 13.519 -9.186 -7.077 1.00 89.31 336 VAL A CA 1
ATOM 2664 C C . VAL A 1 336 ? 13.825 -8.981 -8.550 1.00 89.31 336 VAL A C 1
ATOM 2666 O O . VAL A 1 336 ? 14.716 -9.623 -9.107 1.00 89.31 336 VAL A O 1
ATOM 2669 N N . TYR A 1 337 ? 13.092 -8.063 -9.164 1.00 93.00 337 TYR A N 1
ATOM 2670 C CA . TYR A 1 337 ? 13.226 -7.705 -10.565 1.00 93.00 337 TYR A CA 1
ATOM 2671 C C . TYR A 1 337 ? 13.890 -6.339 -10.686 1.00 93.00 337 TYR A C 1
ATOM 2673 O O . TYR A 1 337 ? 13.563 -5.410 -9.947 1.00 93.00 337 TYR A O 1
ATOM 2681 N N . HIS A 1 338 ? 14.810 -6.203 -11.631 1.00 94.56 338 HIS A N 1
ATOM 2682 C CA . HIS A 1 338 ? 15.293 -4.913 -12.094 1.00 94.56 338 HIS A CA 1
ATOM 2683 C C . HIS A 1 338 ? 14.259 -4.300 -13.027 1.00 94.56 338 HIS A C 1
ATOM 2685 O O . HIS A 1 338 ? 13.852 -4.940 -13.994 1.00 94.56 338 HIS A O 1
ATOM 2691 N N . LEU A 1 339 ? 13.848 -3.072 -12.724 1.00 95.25 339 LEU A N 1
ATOM 2692 C CA . LEU A 1 339 ? 12.933 -2.301 -13.547 1.00 95.25 339 LEU A CA 1
ATOM 2693 C C . LEU A 1 339 ? 13.732 -1.346 -14.430 1.00 95.25 339 LEU A C 1
ATOM 2695 O O . LEU A 1 339 ? 14.466 -0.490 -13.930 1.00 95.25 339 LEU A O 1
ATOM 2699 N N . TYR A 1 340 ? 13.559 -1.501 -15.734 1.00 95.31 340 TYR A N 1
ATOM 2700 C CA . TYR A 1 340 ? 14.157 -0.663 -16.757 1.00 95.31 340 TYR A CA 1
ATOM 2701 C C . TYR A 1 340 ? 13.078 0.105 -17.504 1.00 95.31 340 TYR A C 1
ATOM 2703 O O . TYR A 1 340 ? 12.074 -0.484 -17.909 1.00 95.31 340 TYR A O 1
ATOM 2711 N N . LYS A 1 341 ? 13.306 1.396 -17.737 1.00 95.38 341 LYS A N 1
ATOM 2712 C CA . LYS A 1 341 ? 12.573 2.156 -18.747 1.00 95.38 341 LYS A CA 1
ATOM 2713 C C . LYS A 1 341 ? 13.290 1.989 -20.083 1.00 95.38 341 LYS A C 1
ATOM 2715 O O . LYS A 1 341 ? 14.493 2.230 -20.187 1.00 95.38 341 LYS A O 1
ATOM 2720 N N . LEU A 1 342 ? 12.553 1.533 -21.085 1.00 94.69 342 LEU A N 1
ATOM 2721 C CA . LEU A 1 342 ? 13.047 1.325 -22.436 1.00 94.69 342 LEU A CA 1
ATOM 2722 C C . LEU A 1 342 ? 12.969 2.652 -23.182 1.00 94.69 342 LEU A C 1
ATOM 2724 O O . LEU A 1 342 ? 11.885 3.167 -23.443 1.00 94.69 342 LEU A O 1
ATOM 2728 N N . ILE A 1 343 ? 14.126 3.229 -23.487 1.00 93.81 343 ILE A N 1
ATOM 2729 C CA . ILE A 1 343 ? 14.217 4.542 -24.119 1.00 93.81 343 ILE A CA 1
ATOM 2730 C C . ILE A 1 343 ? 14.851 4.364 -25.496 1.00 93.81 343 ILE A C 1
ATOM 2732 O O . ILE A 1 343 ? 15.971 3.853 -25.589 1.00 93.81 343 ILE A O 1
ATOM 2736 N N . PRO A 1 344 ? 14.163 4.759 -26.580 1.00 92.50 344 PRO A N 1
ATOM 2737 C CA . PRO A 1 344 ? 14.755 4.799 -27.908 1.00 92.50 344 PRO A CA 1
ATOM 2738 C C . PRO A 1 344 ? 16.098 5.525 -27.897 1.00 92.50 344 PRO A C 1
ATOM 2740 O O . PRO A 1 344 ? 16.197 6.621 -27.348 1.00 92.50 344 PRO A O 1
ATOM 2743 N N . PHE A 1 345 ? 17.123 4.941 -28.519 1.00 92.19 345 PHE A N 1
ATOM 2744 C CA . PHE A 1 345 ? 18.449 5.556 -28.588 1.00 92.19 345 PHE A CA 1
ATOM 2745 C C . PHE A 1 345 ? 18.810 5.854 -30.049 1.00 92.19 345 PHE A C 1
ATOM 2747 O O . PHE A 1 345 ? 19.305 4.969 -30.741 1.00 92.19 345 PHE A O 1
ATOM 2754 N N . PRO A 1 346 ? 18.517 7.060 -30.569 1.00 91.25 346 PRO A N 1
ATOM 2755 C CA . PRO A 1 346 ? 18.706 7.361 -31.986 1.00 91.25 346 PRO A CA 1
ATOM 2756 C C . PRO A 1 346 ? 20.172 7.289 -32.404 1.00 91.25 346 PRO A C 1
ATOM 2758 O O . PRO A 1 346 ? 20.995 8.035 -31.889 1.00 91.25 346 PRO A O 1
ATOM 2761 N N . THR A 1 347 ? 20.494 6.462 -33.394 1.00 88.00 347 THR A N 1
ATOM 2762 C CA . THR A 1 347 ? 21.814 6.422 -34.039 1.00 88.00 347 THR A CA 1
ATOM 2763 C C . THR A 1 347 ? 21.737 7.058 -35.414 1.00 88.00 347 THR A C 1
ATOM 2765 O O . THR A 1 347 ? 20.816 6.785 -36.186 1.00 88.00 347 THR A O 1
ATOM 2768 N N . LYS A 1 348 ? 22.715 7.910 -35.727 1.00 86.06 348 LYS A N 1
ATOM 2769 C CA . LYS A 1 348 ? 22.831 8.540 -37.041 1.00 86.06 348 LYS A CA 1
ATOM 2770 C C . LYS A 1 348 ? 23.126 7.482 -38.104 1.00 86.06 348 LYS A C 1
ATOM 2772 O O . LYS A 1 348 ? 24.007 6.649 -37.921 1.00 86.06 348 LYS A O 1
ATOM 2777 N N . VAL A 1 349 ? 22.409 7.522 -39.225 1.00 84.00 349 VAL A N 1
ATOM 2778 C CA . VAL A 1 349 ? 22.665 6.608 -40.344 1.00 84.00 349 VAL A CA 1
ATOM 2779 C C . VAL A 1 349 ? 23.910 7.069 -41.102 1.00 84.00 349 VAL A C 1
ATOM 2781 O O . VAL A 1 349 ? 24.041 8.246 -41.454 1.00 84.00 349 VAL A O 1
ATOM 2784 N N . ASN A 1 350 ? 24.813 6.132 -41.390 1.00 76.88 350 ASN A N 1
ATOM 2785 C CA . ASN A 1 350 ? 26.015 6.402 -42.175 1.00 76.88 350 ASN A CA 1
ATOM 2786 C C . ASN A 1 350 ? 25.657 7.012 -43.539 1.00 76.88 350 ASN A C 1
ATOM 2788 O O . ASN A 1 350 ? 24.717 6.575 -44.198 1.00 76.88 350 ASN A O 1
ATOM 2792 N N . ASN A 1 351 ? 26.427 8.015 -43.972 1.00 74.62 351 ASN A N 1
ATOM 2793 C CA . ASN A 1 351 ? 26.222 8.752 -45.229 1.00 74.62 351 ASN A CA 1
ATOM 2794 C C . ASN A 1 351 ? 24.899 9.539 -45.327 1.00 74.62 351 ASN A C 1
ATOM 2796 O O . ASN A 1 351 ? 24.485 9.901 -46.427 1.00 74.62 351 ASN A O 1
ATOM 2800 N N . SER A 1 352 ? 24.251 9.834 -44.198 1.00 75.12 352 SER A N 1
ATOM 2801 C CA . SER A 1 352 ? 23.099 10.737 -44.135 1.00 75.12 352 SER A CA 1
ATOM 2802 C C . SER A 1 352 ? 23.413 11.976 -43.294 1.00 75.12 352 SER A C 1
ATOM 2804 O O . SER A 1 352 ? 24.185 11.909 -42.334 1.00 75.12 352 SER A O 1
ATOM 2806 N N . GLU A 1 353 ? 22.833 13.125 -43.644 1.00 78.19 353 GLU A N 1
ATOM 2807 C CA . GLU A 1 353 ? 23.070 14.366 -42.896 1.00 78.19 353 GLU A CA 1
ATOM 2808 C C . GLU A 1 353 ? 22.199 14.451 -41.638 1.00 78.19 353 GLU A C 1
ATOM 2810 O O . GLU A 1 353 ? 22.725 14.757 -40.565 1.00 78.19 353 GLU A O 1
ATOM 2815 N N . ASN A 1 354 ? 20.915 14.098 -41.748 1.00 84.38 354 ASN A N 1
ATOM 2816 C CA . ASN A 1 354 ? 19.907 14.274 -40.701 1.00 84.38 354 ASN A CA 1
ATOM 2817 C C . ASN A 1 354 ? 19.049 13.028 -40.411 1.00 84.38 354 ASN A C 1
ATOM 2819 O O . ASN A 1 354 ? 18.071 13.131 -39.676 1.00 84.38 354 ASN A O 1
ATOM 2823 N N . ILE A 1 355 ? 19.394 11.849 -40.942 1.00 88.25 355 ILE A N 1
ATOM 2824 C CA . ILE A 1 355 ? 18.592 10.630 -40.753 1.00 88.25 355 ILE A CA 1
ATOM 2825 C C . ILE A 1 355 ? 19.106 9.833 -39.551 1.00 88.25 355 ILE A C 1
ATOM 2827 O O . ILE A 1 355 ? 20.294 9.522 -39.441 1.00 88.25 355 ILE A O 1
ATOM 2831 N N . PHE A 1 356 ? 18.184 9.456 -38.668 1.00 89.19 356 PHE A N 1
ATOM 2832 C CA . PHE A 1 356 ? 18.445 8.653 -37.480 1.00 89.19 356 PHE A CA 1
ATOM 2833 C C . PHE A 1 356 ? 17.557 7.416 -37.453 1.00 89.19 356 PHE A C 1
ATOM 2835 O O . PHE A 1 356 ? 16.422 7.430 -37.930 1.00 89.19 356 PHE A O 1
ATOM 2842 N N . VAL A 1 357 ? 18.074 6.346 -36.859 1.00 89.88 357 VAL A N 1
ATOM 2843 C CA . VAL A 1 357 ? 17.374 5.076 -36.690 1.00 89.88 357 VAL A CA 1
ATOM 2844 C C . VAL A 1 357 ? 17.456 4.616 -35.237 1.00 89.88 357 VAL A C 1
ATOM 2846 O O . VAL A 1 357 ? 18.473 4.801 -34.570 1.00 89.88 357 VAL A O 1
ATOM 2849 N N . PHE A 1 358 ? 16.378 4.025 -34.735 1.00 91.19 358 PHE A N 1
ATOM 2850 C CA . PHE A 1 358 ? 16.318 3.436 -33.397 1.00 91.19 358 PHE A CA 1
ATOM 2851 C C . PHE A 1 358 ? 15.368 2.239 -33.364 1.00 91.19 358 PHE A C 1
ATOM 2853 O O . PHE A 1 358 ? 14.631 1.986 -34.322 1.00 91.19 358 PHE A O 1
ATOM 2860 N N . ILE A 1 359 ? 15.387 1.502 -32.255 1.00 91.31 359 ILE A N 1
ATOM 2861 C CA . ILE A 1 359 ? 14.450 0.414 -31.983 1.00 91.31 359 ILE A CA 1
ATOM 2862 C C . ILE A 1 359 ? 13.273 0.977 -31.190 1.00 91.31 359 ILE A C 1
ATOM 2864 O O . ILE A 1 359 ? 13.454 1.587 -30.137 1.00 91.31 359 ILE A O 1
ATOM 2868 N N . GLU A 1 360 ? 12.067 0.782 -31.711 1.00 90.88 360 GLU A N 1
ATOM 2869 C CA . GLU A 1 360 ? 10.825 1.146 -31.032 1.00 90.88 360 GLU A CA 1
ATOM 2870 C C . GLU A 1 360 ? 10.365 -0.039 -30.178 1.00 90.88 360 GLU A C 1
ATOM 2872 O O . GLU A 1 360 ? 10.133 -1.133 -30.702 1.00 90.88 360 GLU A O 1
ATOM 2877 N N . SER A 1 361 ? 10.261 0.167 -28.863 1.00 90.38 361 SER A N 1
ATOM 2878 C CA . SER A 1 361 ? 9.742 -0.845 -27.946 1.00 90.38 361 SER A CA 1
ATOM 2879 C C . SER A 1 361 ? 8.214 -0.888 -27.989 1.00 90.38 361 SER A C 1
ATOM 2881 O O . SER A 1 361 ? 7.542 0.120 -28.188 1.00 90.38 361 SER A O 1
ATOM 2883 N N . GLU A 1 362 ? 7.643 -2.076 -27.797 1.00 87.75 362 GLU A N 1
ATOM 2884 C CA . GLU A 1 362 ? 6.178 -2.242 -27.749 1.00 87.75 362 GLU A CA 1
ATOM 2885 C C . GLU A 1 362 ? 5.562 -1.737 -26.434 1.00 87.75 362 GLU A C 1
ATOM 2887 O O . GLU A 1 362 ? 4.400 -1.337 -26.384 1.00 87.75 362 GLU A O 1
ATOM 2892 N N . LYS A 1 363 ? 6.347 -1.793 -25.360 1.00 92.62 363 LYS A N 1
ATOM 2893 C CA . LYS A 1 363 ? 5.984 -1.396 -24.000 1.00 92.62 363 LYS A CA 1
ATOM 2894 C C . LYS A 1 363 ? 7.109 -0.525 -23.443 1.00 92.62 363 LYS A C 1
ATOM 2896 O O . LYS A 1 363 ? 8.263 -0.683 -23.848 1.00 92.62 363 LYS A O 1
ATOM 2901 N N . ASP A 1 364 ? 6.773 0.368 -22.523 1.00 94.00 364 ASP A N 1
ATOM 2902 C CA . ASP A 1 364 ? 7.696 1.398 -22.028 1.00 94.00 364 ASP A CA 1
ATOM 2903 C C . ASP A 1 364 ? 8.671 0.864 -20.973 1.00 94.00 364 ASP A C 1
ATOM 2905 O O . ASP A 1 364 ? 9.758 1.413 -20.789 1.00 94.00 364 ASP A O 1
ATOM 2909 N N . PHE A 1 365 ? 8.301 -0.217 -20.283 1.00 95.75 365 PHE A N 1
ATOM 2910 C CA . PHE A 1 365 ? 9.070 -0.763 -19.173 1.00 95.75 365 PHE A CA 1
ATOM 2911 C C . PHE A 1 365 ? 9.339 -2.255 -19.334 1.00 95.75 365 PHE A C 1
ATOM 2913 O O . PHE A 1 365 ? 8.498 -3.022 -19.808 1.00 95.75 365 PHE A O 1
ATOM 2920 N N . LEU A 1 366 ? 10.514 -2.671 -18.869 1.00 95.56 366 LEU A N 1
ATOM 2921 C CA . LEU A 1 366 ? 10.944 -4.058 -18.784 1.00 95.56 366 LEU A CA 1
ATOM 2922 C C . LEU A 1 366 ? 11.358 -4.373 -17.350 1.00 95.56 366 LEU A C 1
ATOM 2924 O O . LEU A 1 366 ? 12.285 -3.777 -16.806 1.00 95.56 366 LEU A O 1
ATOM 2928 N N . MET A 1 367 ? 10.695 -5.353 -16.759 1.00 95.06 367 MET A N 1
ATOM 2929 C CA . MET A 1 367 ? 11.125 -6.003 -15.534 1.00 95.06 367 MET A CA 1
ATOM 2930 C C . MET A 1 367 ? 11.845 -7.295 -15.881 1.00 95.06 367 MET A C 1
ATOM 2932 O O . MET A 1 367 ? 11.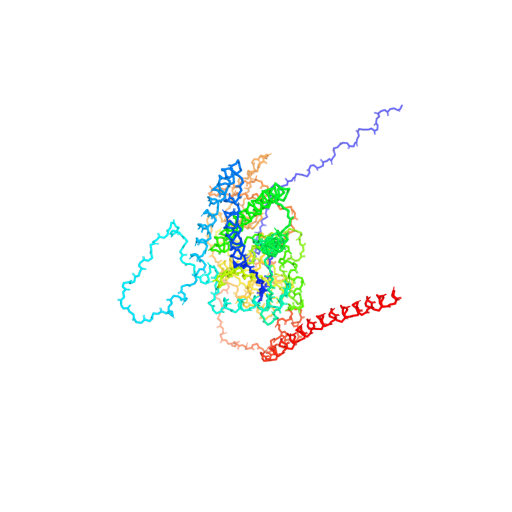297 -8.124 -16.603 1.00 95.06 367 MET A O 1
ATOM 2936 N N . ILE A 1 368 ? 13.037 -7.499 -15.335 1.00 93.12 368 ILE A N 1
ATOM 2937 C CA . ILE A 1 368 ? 13.797 -8.739 -15.508 1.00 93.12 368 ILE A CA 1
ATOM 2938 C C . ILE A 1 368 ? 14.394 -9.166 -14.173 1.00 93.12 368 ILE A C 1
ATOM 2940 O O . ILE A 1 368 ? 14.861 -8.326 -13.403 1.00 93.12 368 ILE A O 1
ATOM 2944 N N . ASP A 1 369 ? 14.335 -10.453 -13.852 1.00 91.31 369 ASP A N 1
ATOM 2945 C CA . ASP A 1 369 ? 14.894 -10.953 -12.599 1.00 91.31 369 ASP A CA 1
ATOM 2946 C C . ASP A 1 369 ? 16.426 -10.839 -12.574 1.00 91.31 369 ASP A C 1
ATOM 2948 O O . ASP A 1 369 ? 17.096 -10.698 -13.600 1.00 91.31 369 ASP A O 1
ATOM 2952 N N . THR A 1 370 ? 17.008 -10.916 -11.378 1.00 86.44 370 THR A N 1
ATOM 2953 C CA . THR A 1 370 ? 18.465 -10.822 -11.185 1.00 86.44 370 THR A CA 1
ATOM 2954 C C . THR A 1 370 ? 19.253 -11.895 -11.940 1.00 86.44 370 THR A C 1
ATOM 2956 O O . THR A 1 370 ? 20.413 -11.658 -12.280 1.00 86.44 370 THR A O 1
ATOM 2959 N N . LEU A 1 371 ? 18.644 -13.053 -12.223 1.00 86.69 371 LEU A N 1
ATOM 2960 C CA . LEU A 1 371 ? 19.264 -14.151 -12.968 1.00 86.69 371 LEU A CA 1
ATOM 2961 C C . LEU A 1 371 ? 18.981 -14.091 -14.479 1.00 86.69 371 LEU A C 1
ATOM 2963 O O . LEU A 1 371 ? 19.489 -14.940 -15.210 1.00 86.69 371 LEU A O 1
ATOM 2967 N N . LYS A 1 372 ? 18.210 -13.101 -14.954 1.00 87.62 372 LYS A N 1
ATOM 2968 C CA . LYS A 1 372 ? 17.795 -12.934 -16.358 1.00 87.62 372 LYS A CA 1
ATOM 2969 C C . LYS A 1 372 ? 17.096 -14.165 -16.959 1.00 87.62 372 LYS A C 1
ATOM 2971 O O . LYS A 1 372 ? 17.207 -14.432 -18.155 1.00 87.62 372 LYS A O 1
ATOM 2976 N N . GLN A 1 373 ? 16.377 -14.928 -16.145 1.00 87.62 373 GLN A N 1
ATOM 2977 C CA . GLN A 1 373 ? 15.627 -16.119 -16.555 1.00 87.62 373 GLN A CA 1
ATOM 2978 C C . GLN A 1 373 ? 14.178 -15.804 -16.924 1.00 87.62 373 GLN A C 1
ATOM 2980 O O . GLN A 1 373 ? 13.556 -16.525 -17.715 1.00 87.62 373 GLN A O 1
ATOM 2985 N N . VAL A 1 374 ? 13.622 -14.747 -16.334 1.00 91.38 374 VAL A N 1
ATOM 2986 C CA . VAL A 1 374 ? 12.225 -14.363 -16.497 1.00 91.38 374 VAL A CA 1
ATOM 2987 C C . VAL A 1 374 ? 12.059 -12.854 -16.615 1.00 91.38 374 VAL A C 1
ATOM 2989 O O . VAL A 1 374 ? 12.799 -12.074 -16.018 1.00 91.38 374 VAL A O 1
ATOM 2992 N N . TYR A 1 375 ? 11.058 -12.436 -17.384 1.00 93.00 375 TYR A N 1
ATOM 2993 C CA . TYR A 1 375 ? 10.780 -11.028 -17.625 1.00 93.00 375 TYR A CA 1
ATOM 2994 C C . TYR A 1 375 ? 9.285 -10.725 -17.739 1.00 93.00 375 TYR A C 1
ATOM 2996 O O . TYR A 1 375 ? 8.453 -11.603 -17.985 1.00 93.00 375 TYR A O 1
ATOM 3004 N N . VAL A 1 376 ? 8.965 -9.444 -17.581 1.00 93.94 376 VAL A N 1
ATOM 3005 C CA . VAL A 1 376 ? 7.641 -8.853 -17.779 1.00 93.94 376 VAL A CA 1
ATOM 3006 C C . VAL A 1 376 ? 7.820 -7.510 -18.480 1.00 93.94 376 VAL A C 1
ATOM 3008 O O . VAL A 1 376 ? 8.732 -6.760 -18.145 1.00 93.94 376 VAL A O 1
ATOM 3011 N N . LYS A 1 377 ? 6.944 -7.186 -19.432 1.00 93.62 377 LYS A N 1
ATOM 3012 C CA . LYS A 1 377 ? 6.882 -5.859 -20.057 1.00 93.62 377 LYS A CA 1
ATOM 3013 C C . LYS A 1 377 ? 5.623 -5.135 -19.602 1.00 93.62 377 LYS A C 1
ATOM 3015 O O . LYS A 1 377 ? 4.554 -5.741 -19.626 1.00 93.62 377 LYS A O 1
ATOM 3020 N N . LEU A 1 378 ? 5.760 -3.868 -19.224 1.00 94.56 378 LEU A N 1
ATOM 3021 C CA . LEU A 1 378 ? 4.678 -3.040 -18.688 1.00 94.56 378 LEU A CA 1
ATOM 3022 C C . LEU A 1 378 ? 4.578 -1.716 -19.448 1.00 94.56 378 LEU A C 1
ATOM 3024 O O . LEU A 1 378 ? 5.580 -1.201 -19.946 1.00 94.56 378 LEU A O 1
ATOM 3028 N N . ASN A 1 379 ? 3.374 -1.165 -19.541 1.00 94.19 379 ASN A N 1
ATOM 3029 C CA . ASN A 1 379 ? 3.158 0.232 -19.915 1.00 94.19 379 ASN A CA 1
ATOM 3030 C C . ASN A 1 379 ? 3.087 1.118 -18.659 1.00 94.19 379 ASN A C 1
ATOM 3032 O O . ASN A 1 379 ? 3.165 0.630 -17.532 1.00 94.19 379 ASN A O 1
ATOM 3036 N N . GLU A 1 380 ? 2.946 2.425 -18.864 1.00 92.44 380 GLU A N 1
ATOM 3037 C CA . GLU A 1 380 ? 2.851 3.401 -17.773 1.00 92.44 380 GLU A CA 1
ATOM 3038 C C . GLU A 1 380 ? 1.667 3.133 -16.829 1.00 92.44 380 GLU A C 1
ATOM 3040 O O . GLU A 1 380 ? 1.862 3.065 -15.620 1.00 92.44 380 GLU A O 1
ATOM 3045 N N . LEU A 1 381 ? 0.477 2.845 -17.370 1.00 92.31 381 LEU A N 1
ATOM 3046 C CA . LEU A 1 381 ? -0.723 2.554 -16.571 1.00 92.31 381 LEU A CA 1
ATOM 3047 C C . LEU A 1 381 ? -0.553 1.315 -15.674 1.00 92.31 381 LEU A C 1
ATOM 3049 O O . LEU A 1 381 ? -0.910 1.346 -14.502 1.00 92.31 381 LEU A O 1
ATOM 3053 N N . GLU A 1 382 ? 0.021 0.234 -16.207 1.00 92.81 382 GLU A N 1
ATOM 3054 C CA . GLU A 1 382 ? 0.291 -1.005 -15.464 1.00 92.81 382 GLU A CA 1
ATOM 3055 C C . GLU A 1 382 ? 1.342 -0.784 -14.360 1.00 92.81 382 GLU A C 1
ATOM 3057 O O . GLU A 1 382 ? 1.278 -1.414 -13.305 1.00 92.81 382 GLU A O 1
ATOM 3062 N N . LEU A 1 383 ? 2.314 0.109 -14.581 1.00 92.75 383 LEU A N 1
ATOM 3063 C CA . LEU A 1 383 ? 3.322 0.456 -13.577 1.00 92.75 383 LEU A CA 1
ATOM 3064 C C . LEU A 1 383 ? 2.769 1.388 -12.485 1.00 92.75 383 LEU A C 1
ATOM 3066 O O . LEU A 1 383 ? 3.222 1.320 -11.336 1.00 92.75 383 LEU A O 1
ATOM 3070 N N . ASP A 1 384 ? 1.805 2.242 -12.826 1.00 92.31 384 ASP A N 1
ATOM 3071 C CA . ASP A 1 384 ? 1.138 3.160 -11.898 1.00 92.31 384 ASP A CA 1
ATOM 3072 C C . ASP A 1 384 ? 0.220 2.437 -10.902 1.00 92.31 384 ASP A C 1
ATOM 3074 O O . ASP A 1 384 ? 0.030 2.913 -9.783 1.00 92.31 384 ASP A O 1
ATOM 3078 N N . GLU A 1 385 ? -0.283 1.249 -11.251 1.00 92.19 385 GLU A N 1
ATOM 3079 C CA . GLU A 1 385 ? -1.001 0.369 -10.316 1.00 92.19 385 GLU A CA 1
ATOM 3080 C C . GLU A 1 385 ? -0.085 -0.224 -9.227 1.00 92.19 385 GLU A C 1
ATOM 3082 O O . GLU A 1 385 ? -0.559 -0.738 -8.209 1.00 92.19 385 GLU A O 1
ATOM 3087 N N . CYS A 1 386 ? 1.238 -0.169 -9.406 1.00 92.50 386 CYS A N 1
ATOM 3088 C CA . CYS A 1 386 ? 2.182 -0.688 -8.426 1.00 92.50 386 CYS A CA 1
ATOM 3089 C C . CYS A 1 386 ? 2.332 0.234 -7.214 1.00 92.50 386 CYS A C 1
ATOM 3091 O O . CYS A 1 386 ? 2.516 1.446 -7.316 1.00 92.50 386 CYS A O 1
ATOM 3093 N N . LYS A 1 387 ? 2.408 -0.378 -6.034 1.00 91.31 387 LYS A N 1
ATOM 3094 C CA . LYS A 1 387 ? 2.582 0.322 -4.764 1.00 91.31 387 LYS A CA 1
ATOM 3095 C C . LYS A 1 387 ? 4.030 0.787 -4.598 1.00 91.31 387 LYS A C 1
ATOM 3097 O O . LYS A 1 387 ? 4.967 -0.001 -4.753 1.00 91.31 387 LYS A O 1
ATOM 3102 N N . VAL A 1 388 ? 4.230 2.059 -4.257 1.00 88.44 388 VAL A N 1
ATOM 3103 C CA . VAL A 1 388 ? 5.563 2.671 -4.110 1.00 88.44 388 VAL A CA 1
ATOM 3104 C C . VAL A 1 388 ? 6.027 2.596 -2.654 1.00 88.44 388 VAL A C 1
ATOM 3106 O O . VAL A 1 388 ? 5.453 3.230 -1.774 1.00 88.44 388 VAL A O 1
ATOM 3109 N N . ILE A 1 389 ? 7.102 1.845 -2.399 1.00 83.50 389 ILE A N 1
ATOM 3110 C CA . ILE A 1 389 ? 7.760 1.768 -1.080 1.00 83.50 389 ILE A CA 1
ATOM 3111 C C . ILE A 1 389 ? 8.795 2.886 -0.950 1.00 83.50 389 ILE A C 1
ATOM 3113 O O . ILE A 1 389 ? 8.925 3.536 0.083 1.00 83.50 389 ILE A O 1
ATOM 3117 N N . SER A 1 390 ? 9.562 3.111 -2.010 1.00 81.31 390 SER A N 1
ATOM 3118 C CA . SER A 1 390 ? 10.536 4.197 -2.111 1.00 81.31 390 SER A CA 1
ATOM 3119 C C . SER A 1 390 ? 10.710 4.570 -3.586 1.00 81.31 390 SER A C 1
ATOM 3121 O O . SER A 1 390 ? 10.251 3.803 -4.434 1.00 81.31 390 SER A O 1
ATOM 3123 N N . PRO A 1 391 ? 11.381 5.685 -3.928 1.00 80.69 391 PRO A N 1
ATOM 3124 C CA . PRO A 1 391 ? 11.548 6.100 -5.324 1.00 80.69 391 PRO A CA 1
ATOM 3125 C C . PRO A 1 391 ? 12.067 4.988 -6.251 1.00 80.69 391 PRO A C 1
ATOM 3127 O O . PRO A 1 391 ? 11.586 4.864 -7.371 1.00 80.69 391 PRO A O 1
ATOM 3130 N N . ASP A 1 392 ? 12.956 4.124 -5.747 1.00 84.06 392 ASP A N 1
ATOM 3131 C CA . ASP A 1 392 ? 13.558 3.022 -6.509 1.00 84.06 392 ASP A CA 1
ATOM 3132 C C . ASP A 1 392 ? 13.001 1.638 -6.149 1.00 84.06 392 ASP A C 1
ATOM 3134 O O . ASP A 1 392 ? 13.604 0.628 -6.509 1.00 84.06 392 ASP A O 1
ATOM 3138 N N . TRP A 1 393 ? 11.927 1.553 -5.361 1.00 86.31 393 TRP A N 1
ATOM 3139 C CA . TRP A 1 393 ? 11.386 0.265 -4.925 1.00 86.31 393 TRP A CA 1
ATOM 3140 C C . TRP A 1 393 ? 9.870 0.246 -4.985 1.00 86.31 393 TRP A C 1
ATOM 3142 O O . TRP A 1 393 ? 9.199 1.015 -4.289 1.00 86.31 393 TRP A O 1
ATOM 3152 N N . ARG A 1 394 ? 9.334 -0.690 -5.763 1.00 90.44 394 ARG A N 1
ATOM 3153 C CA . ARG A 1 394 ? 7.895 -0.865 -5.955 1.00 90.44 394 ARG A CA 1
ATOM 3154 C C . ARG A 1 394 ? 7.465 -2.304 -5.704 1.00 90.44 394 ARG A C 1
ATOM 3156 O O . ARG A 1 394 ? 8.261 -3.239 -5.770 1.00 90.44 394 ARG A O 1
ATOM 3163 N N . VAL A 1 395 ? 6.185 -2.470 -5.411 1.00 92.25 395 VAL A N 1
ATOM 3164 C CA . VAL A 1 395 ? 5.541 -3.767 -5.222 1.00 92.25 395 VAL A CA 1
ATOM 3165 C C . VAL A 1 395 ? 4.326 -3.827 -6.131 1.00 92.25 395 VAL A C 1
ATOM 3167 O O . VAL A 1 395 ? 3.414 -3.015 -6.003 1.00 92.25 395 VAL A O 1
ATOM 3170 N N . CYS A 1 396 ? 4.327 -4.775 -7.060 1.00 93.25 396 CYS A N 1
ATOM 3171 C CA . CYS A 1 396 ? 3.288 -4.899 -8.077 1.00 93.25 396 CYS A CA 1
ATOM 3172 C C . CYS A 1 396 ? 2.480 -6.174 -7.863 1.00 93.25 396 CYS A C 1
ATOM 3174 O O . CYS A 1 396 ? 3.044 -7.244 -7.600 1.00 93.25 396 CYS A O 1
ATOM 3176 N N . LYS A 1 397 ? 1.161 -6.073 -8.028 1.00 92.81 397 LYS A N 1
ATOM 3177 C CA . LYS A 1 397 ? 0.299 -7.250 -8.084 1.00 92.81 397 LYS A CA 1
ATOM 3178 C C . LYS A 1 397 ? 0.562 -7.965 -9.400 1.00 92.81 397 LYS A C 1
ATOM 3180 O O . LYS A 1 397 ? 0.513 -7.346 -10.458 1.00 92.81 397 LYS A O 1
ATOM 3185 N N . GLN A 1 398 ? 0.838 -9.260 -9.352 1.00 91.38 398 GLN A N 1
ATOM 3186 C CA . GLN A 1 398 ? 1.090 -10.033 -10.563 1.00 91.38 398 GLN A CA 1
ATOM 3187 C C . GLN A 1 398 ? -0.235 -10.392 -11.256 1.00 91.38 398 GLN A C 1
ATOM 3189 O O . GLN A 1 398 ? -0.742 -11.504 -11.128 1.00 91.38 398 GLN A O 1
ATOM 3194 N N . THR A 1 399 ? -0.805 -9.434 -11.986 1.00 88.62 399 THR A N 1
ATOM 3195 C CA . THR A 1 399 ? -1.985 -9.615 -12.857 1.00 88.62 399 THR A CA 1
ATOM 3196 C C . THR A 1 399 ? -1.600 -9.989 -14.293 1.00 88.62 399 THR A C 1
ATOM 3198 O O . THR A 1 399 ? -2.447 -10.394 -15.087 1.00 88.62 399 THR A O 1
ATOM 3201 N N . PHE A 1 400 ? -0.311 -9.886 -14.615 1.00 87.94 400 PHE A N 1
ATOM 3202 C CA . PHE A 1 400 ? 0.282 -10.137 -15.925 1.00 87.94 400 PHE A CA 1
ATOM 3203 C C . PHE A 1 400 ? 1.101 -11.442 -15.959 1.00 87.94 400 PHE A C 1
ATOM 3205 O O . PHE A 1 400 ? 1.601 -11.908 -14.927 1.00 87.94 400 PHE A O 1
ATOM 3212 N N . PRO A 1 401 ? 1.279 -12.048 -17.150 1.00 88.00 401 PRO A N 1
ATOM 3213 C CA . PRO A 1 401 ? 2.088 -13.250 -17.302 1.00 88.00 401 PRO A CA 1
ATOM 3214 C C . PRO A 1 401 ? 3.586 -12.944 -17.184 1.00 88.00 401 PRO A C 1
ATOM 3216 O O . PRO A 1 401 ? 4.112 -12.057 -17.856 1.00 88.00 401 PRO A O 1
ATOM 3219 N N . VAL A 1 402 ? 4.287 -13.744 -16.380 1.00 90.31 402 VAL A N 1
ATOM 3220 C CA . VAL A 1 402 ? 5.755 -13.760 -16.315 1.00 90.31 402 VAL A CA 1
ATOM 3221 C C . VAL A 1 402 ? 6.277 -14.698 -17.400 1.00 90.31 402 VAL A C 1
ATOM 3223 O O . VAL A 1 402 ? 5.915 -15.875 -17.436 1.00 90.31 402 VAL A O 1
ATOM 3226 N N . LYS A 1 403 ? 7.111 -14.180 -18.303 1.00 90.44 403 LYS A N 1
ATOM 3227 C CA . LYS A 1 403 ? 7.623 -14.918 -19.465 1.00 90.44 403 LYS A CA 1
ATOM 3228 C C . LYS A 1 403 ? 9.040 -15.416 -19.206 1.00 90.44 403 LYS A C 1
ATOM 3230 O O . LYS A 1 403 ? 9.830 -14.733 -18.564 1.00 90.44 403 LYS A O 1
ATOM 3235 N N . SER A 1 404 ? 9.382 -16.591 -19.736 1.00 89.31 404 SER A N 1
ATOM 3236 C CA . SER A 1 404 ? 10.759 -17.100 -19.709 1.00 89.31 404 SER A CA 1
ATOM 3237 C C . SER A 1 404 ? 11.583 -16.498 -20.843 1.00 89.31 404 SER A C 1
ATOM 3239 O O . SER A 1 404 ? 11.161 -16.553 -21.999 1.00 89.31 404 SER A O 1
ATOM 3241 N N . THR A 1 405 ? 12.782 -16.008 -20.526 1.00 85.62 405 THR A N 1
ATOM 3242 C CA . THR A 1 405 ? 13.739 -15.463 -21.505 1.00 85.62 405 THR A CA 1
ATOM 3243 C C . THR A 1 405 ? 14.253 -16.530 -22.480 1.00 85.62 405 THR A C 1
ATOM 3245 O O . THR A 1 405 ? 14.556 -16.229 -23.632 1.00 85.62 405 THR A O 1
ATOM 3248 N N . HIS A 1 406 ? 14.296 -17.801 -22.063 1.00 80.00 406 HIS A N 1
ATOM 3249 C CA . HIS A 1 406 ? 14.774 -18.908 -22.899 1.00 80.00 406 HIS A CA 1
ATOM 3250 C C . HIS A 1 406 ? 13.771 -19.349 -23.970 1.00 80.00 406 HIS A C 1
ATOM 3252 O O . HIS A 1 406 ? 14.178 -19.797 -25.041 1.00 80.00 406 HIS A O 1
ATOM 3258 N N . VAL A 1 407 ? 12.471 -19.251 -23.678 1.00 78.56 407 VAL A N 1
ATOM 3259 C CA . VAL A 1 407 ? 11.394 -19.687 -24.585 1.00 78.56 407 VAL A CA 1
ATOM 3260 C C . VAL A 1 407 ? 10.896 -18.520 -25.433 1.00 78.56 407 VAL A C 1
ATOM 3262 O O . VAL A 1 407 ? 10.685 -18.669 -26.635 1.00 78.56 407 VAL A O 1
ATOM 3265 N N . HIS A 1 408 ? 10.729 -17.350 -24.814 1.00 71.62 408 HIS A N 1
ATOM 3266 C CA . HIS A 1 408 ? 10.234 -16.145 -25.466 1.00 71.62 408 HIS A CA 1
ATOM 3267 C C . HIS A 1 408 ? 11.375 -15.152 -25.649 1.00 71.62 408 HIS A C 1
ATOM 3269 O O . HIS A 1 408 ? 11.735 -14.400 -24.747 1.00 71.62 408 HIS A O 1
ATOM 3275 N N . GLN A 1 409 ? 11.946 -15.169 -26.849 1.00 73.12 409 GLN A N 1
ATOM 3276 C CA . GLN A 1 409 ? 13.067 -14.318 -27.222 1.00 73.12 409 GLN A CA 1
ATOM 3277 C C . GLN A 1 409 ? 12.572 -13.045 -27.919 1.00 73.12 409 GLN A C 1
ATOM 3279 O O . GLN A 1 409 ? 12.783 -12.868 -29.115 1.00 73.12 409 GLN A O 1
ATOM 3284 N N . GLU A 1 410 ? 11.881 -12.173 -27.183 1.00 86.44 410 GLU A N 1
ATOM 3285 C CA . GLU A 1 410 ? 11.497 -10.852 -27.700 1.00 86.44 410 GLU A CA 1
ATOM 3286 C C . GLU A 1 410 ? 12.731 -9.959 -27.915 1.00 86.44 410 GLU A C 1
ATOM 3288 O O . GLU A 1 410 ? 13.710 -10.054 -27.167 1.00 86.44 410 GLU A O 1
ATOM 3293 N N . CYS A 1 411 ? 12.668 -9.084 -28.924 1.00 89.38 411 CYS A N 1
ATOM 3294 C CA . CYS A 1 411 ? 13.736 -8.161 -29.316 1.00 89.38 411 CYS A CA 1
ATOM 3295 C C . CYS A 1 411 ? 14.478 -7.525 -28.127 1.00 89.38 411 CYS A C 1
ATOM 3297 O O . CYS A 1 411 ? 15.696 -7.665 -28.016 1.00 89.38 411 CYS A O 1
ATOM 3299 N N . GLU A 1 412 ? 13.763 -6.849 -27.225 1.00 90.44 412 GLU A N 1
ATOM 3300 C CA . GLU A 1 412 ? 14.377 -6.085 -26.136 1.00 90.44 412 GLU A CA 1
ATOM 3301 C C . GLU A 1 412 ? 15.078 -7.015 -25.131 1.00 90.44 412 GLU A C 1
ATOM 3303 O O . GLU A 1 412 ? 16.188 -6.763 -24.678 1.00 90.44 412 GLU A O 1
ATOM 3308 N N . VAL A 1 413 ? 14.509 -8.186 -24.859 1.00 90.25 413 VAL A N 1
ATOM 3309 C CA . VAL A 1 413 ? 15.141 -9.167 -23.967 1.00 90.25 413 VAL A CA 1
ATOM 3310 C C . VAL A 1 413 ? 16.414 -9.740 -24.589 1.00 90.25 413 VAL A C 1
ATOM 3312 O O . VAL A 1 413 ? 17.440 -9.832 -23.919 1.00 90.25 413 VAL A O 1
ATOM 3315 N N . ARG A 1 414 ? 16.389 -10.074 -25.885 1.00 87.50 414 ARG A N 1
ATOM 3316 C CA . ARG A 1 414 ? 17.563 -10.608 -26.599 1.00 87.50 414 ARG A CA 1
ATOM 3317 C C . ARG A 1 414 ? 18.730 -9.630 -26.628 1.00 87.50 414 ARG A C 1
ATOM 3319 O O . ARG A 1 414 ? 19.880 -10.053 -26.626 1.00 87.50 414 ARG A O 1
ATOM 3326 N N . LEU A 1 415 ? 18.442 -8.332 -26.666 1.00 88.75 415 LEU A N 1
ATOM 3327 C CA . LEU A 1 415 ? 19.463 -7.289 -26.661 1.00 88.75 415 LEU A CA 1
ATOM 3328 C C . LEU A 1 415 ? 20.177 -7.161 -25.303 1.00 88.75 415 LEU A C 1
ATOM 3330 O O . LEU A 1 415 ? 21.261 -6.587 -25.251 1.00 88.75 415 LEU A O 1
ATOM 3334 N N . LEU A 1 416 ? 19.625 -7.714 -24.215 1.00 85.31 416 LEU A N 1
ATOM 3335 C CA . LEU A 1 416 ? 20.296 -7.780 -22.908 1.00 85.31 416 LEU A CA 1
ATOM 3336 C C . LEU A 1 416 ? 21.395 -8.848 -22.828 1.00 85.31 416 LEU A C 1
ATOM 3338 O O . LEU A 1 416 ? 22.186 -8.847 -21.874 1.00 85.31 416 LEU A O 1
ATOM 3342 N N . GLU A 1 417 ? 21.427 -9.766 -23.793 1.00 80.75 417 GLU A N 1
ATOM 3343 C CA . GLU A 1 417 ? 22.467 -10.776 -23.949 1.00 80.75 417 GLU A CA 1
ATOM 3344 C C . GLU A 1 417 ? 23.483 -10.338 -25.016 1.00 80.75 417 GLU A C 1
ATOM 3346 O O . GLU A 1 417 ? 23.136 -9.607 -25.951 1.00 80.75 417 GLU A O 1
ATOM 3351 N N . PRO A 1 418 ? 24.751 -10.782 -24.922 1.00 75.75 418 PRO A N 1
ATOM 3352 C CA . PRO A 1 418 ? 25.738 -10.524 -25.962 1.00 75.75 418 PRO A CA 1
ATOM 3353 C C . PRO A 1 418 ? 25.264 -11.099 -27.301 1.00 75.75 418 PRO A C 1
ATOM 3355 O O . PRO A 1 418 ? 25.259 -12.310 -27.520 1.00 75.75 418 PRO A O 1
ATOM 3358 N N . THR A 1 419 ? 24.866 -10.221 -28.212 1.00 73.69 419 THR A N 1
ATOM 3359 C CA . THR A 1 419 ? 24.433 -10.573 -29.565 1.00 73.69 419 THR A CA 1
ATOM 3360 C C . THR A 1 419 ? 25.401 -9.965 -30.578 1.00 73.69 419 THR A C 1
ATOM 3362 O O . THR A 1 419 ? 26.127 -9.025 -30.279 1.00 73.69 419 THR A O 1
ATOM 3365 N N . THR A 1 420 ? 25.498 -10.539 -31.777 1.00 75.06 420 THR A N 1
ATOM 3366 C CA . THR A 1 420 ? 26.386 -10.020 -32.841 1.00 75.06 420 THR A CA 1
ATOM 3367 C C . THR A 1 420 ? 25.635 -9.197 -33.881 1.00 75.06 420 THR A C 1
ATOM 3369 O O . THR A 1 420 ? 26.248 -8.458 -34.646 1.00 75.06 420 THR A O 1
ATOM 3372 N N . ARG A 1 421 ? 24.308 -9.342 -33.935 1.00 79.25 421 ARG A N 1
ATOM 3373 C CA . ARG A 1 421 ? 23.406 -8.649 -34.857 1.00 79.25 421 ARG A CA 1
ATOM 3374 C C . ARG A 1 421 ? 22.085 -8.378 -34.160 1.00 79.25 421 ARG A C 1
ATOM 3376 O O . ARG A 1 421 ? 21.663 -9.162 -33.310 1.00 79.25 421 ARG A O 1
ATOM 3383 N N . ILE A 1 422 ? 21.423 -7.305 -34.574 1.00 81.81 422 ILE A N 1
ATOM 3384 C CA . ILE A 1 422 ? 20.097 -6.959 -34.069 1.00 81.81 422 ILE A CA 1
ATOM 3385 C C . ILE A 1 422 ? 19.081 -7.996 -34.568 1.00 81.81 422 ILE A C 1
ATOM 3387 O O . ILE A 1 422 ? 19.093 -8.330 -35.759 1.00 81.81 422 ILE A O 1
ATOM 3391 N N . PRO A 1 423 ? 18.227 -8.532 -33.679 1.00 83.00 423 PRO A N 1
ATOM 3392 C CA . PRO A 1 423 ? 17.167 -9.459 -34.055 1.00 83.00 423 PRO A CA 1
ATOM 3393 C C . PRO A 1 423 ? 16.267 -8.924 -35.181 1.00 83.00 423 PRO A C 1
ATOM 3395 O O . PRO A 1 423 ? 15.918 -7.746 -35.210 1.00 83.00 423 PRO A O 1
ATOM 3398 N N . LEU A 1 424 ? 15.871 -9.795 -36.114 1.00 79.44 424 LEU A N 1
ATOM 3399 C CA . LEU A 1 424 ? 15.038 -9.413 -37.268 1.00 79.44 424 LEU A CA 1
ATOM 3400 C C . LEU A 1 424 ? 13.620 -8.976 -36.869 1.00 79.44 424 LEU A C 1
ATOM 3402 O O . LEU A 1 424 ? 12.977 -8.236 -37.606 1.00 79.44 424 LEU A O 1
ATOM 3406 N N . ASP A 1 425 ? 13.143 -9.444 -35.720 1.00 82.00 425 ASP A N 1
ATOM 3407 C CA . ASP A 1 425 ? 11.852 -9.110 -35.121 1.00 82.00 425 ASP A CA 1
ATOM 3408 C C . ASP A 1 425 ? 11.834 -7.727 -34.445 1.00 82.00 425 ASP A C 1
ATOM 3410 O O . ASP A 1 425 ? 10.762 -7.220 -34.115 1.00 82.00 425 ASP A O 1
ATOM 3414 N N . CYS A 1 426 ? 12.994 -7.079 -34.286 1.00 88.12 426 CYS A N 1
ATOM 3415 C CA . CYS A 1 426 ? 13.073 -5.722 -33.760 1.00 88.12 426 CYS A CA 1
ATOM 3416 C C . CYS A 1 426 ? 12.451 -4.706 -34.727 1.00 88.12 426 CYS A C 1
ATOM 3418 O O . CYS A 1 426 ? 12.913 -4.521 -35.860 1.00 88.12 426 CYS A O 1
ATOM 3420 N N . LYS A 1 427 ? 11.437 -3.977 -34.250 1.00 90.25 427 LYS A N 1
ATOM 3421 C CA . LYS A 1 427 ? 10.832 -2.865 -34.987 1.00 90.25 427 LYS A CA 1
ATOM 3422 C C . LYS A 1 427 ? 11.795 -1.683 -34.997 1.00 90.25 427 LYS A C 1
ATOM 3424 O O . LYS A 1 427 ? 12.112 -1.108 -33.960 1.00 90.25 427 LYS A O 1
ATOM 3429 N N . ARG A 1 428 ? 12.268 -1.333 -36.190 1.00 89.12 428 ARG A N 1
ATOM 3430 C CA . ARG A 1 428 ? 13.173 -0.204 -36.419 1.00 89.12 428 ARG A CA 1
ATOM 3431 C C . ARG A 1 428 ? 12.374 0.974 -36.951 1.00 89.12 428 ARG A C 1
ATOM 3433 O O . ARG A 1 428 ? 11.595 0.807 -37.888 1.00 89.12 428 ARG A O 1
ATOM 3440 N N . LYS A 1 429 ? 12.599 2.153 -36.384 1.00 89.94 429 LYS A N 1
ATOM 3441 C CA . LYS A 1 429 ? 11.965 3.399 -36.810 1.00 89.94 429 LYS A CA 1
ATOM 3442 C C . LYS A 1 429 ? 13.024 4.368 -37.297 1.00 89.94 429 LYS A C 1
ATOM 3444 O O . LYS A 1 429 ? 14.097 4.466 -36.707 1.00 89.94 429 LYS A O 1
ATOM 3449 N N . ILE A 1 430 ? 12.712 5.046 -38.393 1.00 89.00 430 ILE A N 1
ATOM 3450 C CA . ILE A 1 430 ? 13.598 6.000 -39.055 1.00 89.00 430 ILE A CA 1
ATOM 3451 C C . ILE A 1 430 ? 12.959 7.374 -38.929 1.00 89.00 430 ILE A C 1
ATOM 3453 O O . ILE A 1 430 ? 11.768 7.530 -39.201 1.00 89.00 430 ILE A O 1
ATOM 3457 N N . ILE A 1 431 ? 13.749 8.352 -38.508 1.00 87.94 431 ILE A N 1
ATOM 3458 C CA . ILE A 1 431 ? 13.323 9.739 -38.338 1.00 87.94 431 ILE A CA 1
ATOM 3459 C C . ILE A 1 431 ? 14.347 10.687 -38.963 1.00 87.94 431 ILE A C 1
ATOM 3461 O O . ILE A 1 431 ? 15.514 10.335 -39.125 1.00 87.94 431 ILE A O 1
ATOM 3465 N N . SER A 1 432 ? 13.898 11.893 -39.302 1.00 88.56 432 SER A N 1
ATOM 3466 C CA . SER A 1 432 ? 14.755 13.008 -39.708 1.00 88.56 432 SER A CA 1
ATOM 3467 C C . SER A 1 432 ? 14.822 14.009 -38.559 1.00 88.56 432 SER A C 1
ATOM 3469 O O . SER A 1 432 ? 13.771 14.378 -38.035 1.00 88.56 432 SER A O 1
ATOM 3471 N N . LEU A 1 433 ? 16.024 14.417 -38.153 1.00 86.12 433 LEU A N 1
ATOM 3472 C CA . LEU A 1 433 ? 16.254 15.373 -37.067 1.00 86.12 433 LEU A CA 1
ATOM 3473 C C . LEU A 1 433 ? 16.956 16.627 -37.590 1.00 86.12 433 LEU A C 1
ATOM 3475 O O . LEU A 1 433 ? 18.129 16.571 -37.966 1.00 86.12 433 LEU A O 1
ATOM 3479 N N . ASP A 1 434 ? 16.252 17.754 -37.564 1.00 82.62 434 ASP A N 1
ATOM 3480 C CA . ASP A 1 434 ? 16.810 19.050 -37.966 1.00 82.62 434 ASP A CA 1
ATOM 3481 C C . ASP A 1 434 ? 17.405 19.815 -36.766 1.00 82.62 434 ASP A C 1
ATOM 3483 O O . ASP A 1 434 ? 18.428 20.480 -36.915 1.00 82.62 434 ASP A O 1
ATOM 3487 N N . ASP A 1 435 ? 16.837 19.626 -35.569 1.00 82.56 435 ASP A N 1
ATOM 3488 C CA . ASP A 1 435 ? 17.293 20.202 -34.294 1.00 82.56 435 ASP A CA 1
ATOM 3489 C C . ASP A 1 435 ? 17.763 19.107 -33.309 1.00 82.56 435 ASP A C 1
ATOM 3491 O O . ASP A 1 435 ? 17.438 17.923 -33.477 1.00 82.56 435 ASP A O 1
ATOM 3495 N N . VAL A 1 436 ? 18.490 19.484 -32.240 1.00 85.94 436 VAL A N 1
ATOM 3496 C CA . VAL A 1 436 ? 18.817 18.541 -31.152 1.00 85.94 436 VAL A CA 1
ATOM 3497 C C . VAL A 1 436 ? 17.533 18.011 -30.514 1.00 85.94 436 VAL A C 1
ATOM 3499 O O . VAL A 1 436 ? 16.695 18.758 -30.011 1.00 85.94 436 VAL A O 1
ATOM 3502 N N . THR A 1 437 ? 17.428 16.687 -30.444 1.00 89.00 437 THR A N 1
ATOM 3503 C CA . THR A 1 437 ? 16.412 15.998 -29.646 1.00 89.00 437 THR A CA 1
ATOM 3504 C C . THR A 1 437 ? 16.988 15.587 -28.301 1.00 89.00 437 THR A C 1
ATOM 3506 O O . THR A 1 437 ? 18.063 14.990 -28.248 1.00 89.00 437 THR A O 1
ATOM 3509 N N . TRP A 1 438 ? 16.242 15.855 -27.229 1.00 90.00 438 TRP A N 1
ATOM 3510 C CA . TRP A 1 438 ? 16.596 15.498 -25.858 1.00 90.00 438 TRP A CA 1
ATOM 3511 C C . TRP A 1 438 ? 15.622 14.464 -25.298 1.00 90.00 438 TRP A C 1
ATOM 3513 O O . TRP A 1 438 ? 14.411 14.681 -25.321 1.00 90.00 438 TRP A O 1
ATOM 3523 N N . LEU A 1 439 ? 16.140 13.364 -24.751 1.00 91.31 439 LEU A N 1
ATOM 3524 C CA . LEU A 1 439 ? 15.344 12.345 -24.064 1.00 91.31 439 LEU A CA 1
ATOM 3525 C C . LEU A 1 439 ? 15.803 12.257 -22.600 1.00 91.31 439 LEU A C 1
ATOM 3527 O O . LEU A 1 439 ? 16.974 11.955 -22.352 1.00 91.31 439 LEU A O 1
ATOM 3531 N N . PRO A 1 440 ? 14.925 12.550 -21.625 1.00 90.06 440 PRO A N 1
ATOM 3532 C CA . PRO A 1 440 ? 15.294 12.533 -20.215 1.00 90.06 440 PRO A CA 1
ATOM 3533 C C . PRO A 1 440 ? 15.487 11.102 -19.705 1.00 90.06 440 PRO A C 1
ATOM 3535 O O . PRO A 1 440 ? 14.677 10.220 -19.995 1.00 90.06 440 PRO A O 1
ATOM 3538 N N . LEU A 1 441 ? 16.532 10.911 -18.903 1.00 89.06 441 LEU A N 1
ATOM 3539 C CA . LEU A 1 441 ? 16.827 9.690 -18.155 1.00 89.06 441 LEU A CA 1
ATOM 3540 C C . LEU A 1 441 ? 16.726 9.961 -16.646 1.00 89.06 441 LEU A C 1
ATOM 3542 O O . LEU A 1 441 ? 16.640 11.111 -16.198 1.00 89.06 441 LEU A O 1
ATOM 3546 N N . THR A 1 442 ? 16.795 8.907 -15.837 1.00 86.00 442 THR A N 1
ATOM 3547 C CA . THR A 1 442 ? 16.959 9.057 -14.389 1.00 86.00 442 THR A CA 1
ATOM 3548 C C . THR A 1 442 ? 18.313 9.670 -14.007 1.00 86.00 442 THR A C 1
ATOM 3550 O O . THR A 1 442 ? 19.263 9.718 -14.787 1.00 86.00 442 THR A O 1
ATOM 3553 N N . HIS A 1 443 ? 18.405 10.162 -12.766 1.00 83.50 443 HIS A N 1
ATOM 3554 C CA . HIS A 1 443 ? 19.648 10.669 -12.170 1.00 83.50 443 HIS A CA 1
ATOM 3555 C C . HIS A 1 443 ? 20.285 11.862 -12.907 1.00 83.50 443 HIS A C 1
ATOM 3557 O O . HIS A 1 443 ? 21.508 11.945 -12.997 1.00 83.50 443 HIS A O 1
ATOM 3563 N N . ASN A 1 444 ? 19.466 12.803 -13.398 1.00 87.94 444 ASN A N 1
ATOM 3564 C CA . ASN A 1 444 ? 19.932 14.005 -14.104 1.00 87.94 444 ASN A CA 1
ATOM 3565 C C . ASN A 1 444 ? 20.839 13.669 -15.304 1.00 87.94 444 ASN A C 1
ATOM 3567 O O . ASN A 1 444 ? 21.896 14.279 -15.503 1.00 87.94 444 ASN A O 1
ATOM 3571 N N . LYS A 1 445 ? 20.428 12.677 -16.098 1.00 90.44 445 LYS A N 1
ATOM 3572 C CA . LYS A 1 445 ? 21.046 12.371 -17.386 1.00 90.44 445 LYS A CA 1
ATOM 3573 C C . LYS A 1 445 ? 20.048 12.621 -18.517 1.00 90.44 445 LYS A C 1
ATOM 3575 O O . LYS A 1 445 ? 18.836 12.510 -18.337 1.00 90.44 445 LYS A O 1
ATOM 3580 N N . TRP A 1 446 ? 20.563 12.940 -19.695 1.00 92.62 446 TRP A N 1
ATOM 3581 C CA . TRP A 1 446 ? 19.773 13.126 -20.907 1.00 92.62 446 TRP A CA 1
ATOM 3582 C C . TRP A 1 446 ? 20.498 12.514 -22.096 1.00 92.62 446 TRP A C 1
ATOM 3584 O O . TRP A 1 446 ? 21.683 12.776 -22.308 1.00 92.62 446 TRP A O 1
ATOM 3594 N N . ILE A 1 447 ? 19.779 11.731 -22.896 1.00 92.75 447 ILE A N 1
ATOM 3595 C CA . ILE A 1 447 ? 20.230 11.371 -24.239 1.00 92.75 447 ILE A CA 1
ATOM 3596 C C . ILE A 1 447 ? 20.028 12.590 -25.135 1.00 92.75 447 ILE A C 1
ATOM 3598 O O . ILE A 1 447 ? 18.960 13.204 -25.112 1.00 92.75 447 ILE A O 1
ATOM 3602 N N . PHE A 1 448 ? 21.033 12.911 -25.943 1.00 92.50 448 PHE A N 1
ATOM 3603 C CA . PHE A 1 448 ? 20.912 13.874 -27.030 1.00 92.50 448 PHE A CA 1
ATOM 3604 C C . PHE A 1 448 ? 21.190 13.210 -28.375 1.00 92.50 448 PHE A C 1
ATOM 3606 O O . PHE A 1 448 ? 22.039 12.321 -28.474 1.00 92.50 448 PHE A O 1
ATOM 3613 N N . ALA A 1 449 ? 20.497 13.673 -29.411 1.00 91.38 449 ALA A N 1
ATOM 3614 C CA . ALA A 1 449 ? 20.749 13.308 -30.800 1.00 91.38 449 ALA A CA 1
ATOM 3615 C C . ALA A 1 449 ? 20.666 14.555 -31.685 1.00 91.38 449 ALA A C 1
ATOM 3617 O O . ALA A 1 449 ? 19.677 15.285 -31.624 1.00 91.38 449 ALA A O 1
ATOM 3618 N N . THR A 1 450 ? 21.701 14.805 -32.489 1.00 90.06 450 THR A N 1
ATOM 3619 C CA . THR A 1 450 ? 21.797 15.983 -33.359 1.00 90.06 450 THR A CA 1
ATOM 3620 C C . THR A 1 450 ? 22.515 15.713 -34.673 1.00 90.06 450 THR A C 1
ATOM 3622 O O . THR A 1 450 ? 23.556 15.046 -34.729 1.00 90.06 450 THR A O 1
ATOM 3625 N N . SER A 1 451 ? 21.957 16.259 -35.752 1.00 86.31 451 SER A N 1
ATOM 3626 C CA . SER A 1 451 ? 22.496 16.204 -37.112 1.00 86.31 451 SER A CA 1
ATOM 3627 C C . SER A 1 451 ? 23.722 17.106 -37.295 1.00 86.31 451 SER A C 1
ATOM 3629 O O . SER A 1 451 ? 24.654 16.726 -38.016 1.00 86.31 451 SER A O 1
ATOM 3631 N N . HIS A 1 452 ? 23.767 18.237 -36.581 1.00 86.12 452 HIS A N 1
ATOM 3632 C CA . HIS A 1 452 ? 24.800 19.269 -36.674 1.00 86.12 452 HIS A CA 1
ATOM 3633 C C . HIS A 1 452 ? 25.498 19.528 -35.329 1.00 86.12 452 HIS A C 1
ATOM 3635 O O . HIS A 1 452 ? 25.048 19.100 -34.268 1.00 86.12 452 HIS A O 1
ATOM 3641 N N . LYS A 1 453 ? 26.639 20.229 -35.370 1.00 88.06 453 LYS A N 1
ATOM 3642 C CA . LYS A 1 453 ? 27.343 20.655 -34.154 1.00 88.06 453 LYS A CA 1
ATOM 3643 C C . LYS A 1 453 ? 26.528 21.737 -33.447 1.00 88.06 453 LYS A C 1
ATOM 3645 O O . LYS A 1 453 ? 26.441 22.847 -33.966 1.00 88.06 453 LYS A O 1
ATOM 3650 N N . GLU A 1 454 ? 25.992 21.434 -32.270 1.00 85.56 454 GLU A N 1
ATOM 3651 C CA . GLU A 1 454 ? 25.260 22.400 -31.444 1.00 85.56 454 GLU A CA 1
ATOM 3652 C C . GLU A 1 454 ? 26.101 22.824 -30.237 1.00 85.56 454 GLU A C 1
ATOM 3654 O O . GLU A 1 454 ? 26.749 21.996 -29.597 1.00 85.56 454 GLU A O 1
ATOM 3659 N N . ARG A 1 455 ? 26.113 24.126 -29.932 1.00 87.94 455 ARG A N 1
ATOM 3660 C CA . ARG A 1 455 ? 26.754 24.667 -28.730 1.00 87.94 455 ARG A CA 1
ATOM 3661 C C . ARG A 1 455 ? 25.733 24.714 -27.599 1.00 87.94 455 ARG A C 1
ATOM 3663 O O . ARG A 1 455 ? 24.672 25.303 -27.770 1.00 87.94 455 ARG A O 1
ATOM 3670 N N . VAL A 1 456 ? 26.093 24.155 -26.450 1.00 89.12 456 VAL A N 1
ATOM 3671 C CA . VAL A 1 456 ? 25.287 24.190 -25.227 1.00 89.12 456 VAL A CA 1
ATOM 3672 C C . VAL A 1 456 ? 26.116 24.800 -24.106 1.00 89.12 456 VAL A C 1
ATOM 3674 O O . VAL A 1 456 ? 27.253 24.387 -23.884 1.00 89.12 456 VAL A O 1
ATOM 3677 N N . THR A 1 457 ? 25.549 25.772 -23.400 1.00 87.75 457 THR A N 1
ATOM 3678 C CA . THR A 1 457 ? 26.187 26.426 -22.253 1.00 87.75 457 THR A CA 1
ATOM 3679 C C . THR A 1 457 ? 25.684 25.793 -20.962 1.00 87.75 457 THR A C 1
ATOM 3681 O O . THR A 1 457 ? 24.484 25.792 -20.697 1.00 87.75 457 THR A O 1
ATOM 3684 N N . ILE A 1 458 ? 26.592 25.265 -20.146 1.00 87.25 458 ILE A N 1
ATOM 3685 C CA . ILE A 1 458 ? 26.301 24.686 -18.833 1.00 87.25 458 ILE A CA 1
ATOM 3686 C C . ILE A 1 458 ? 26.601 25.723 -17.750 1.00 87.25 458 ILE A C 1
ATOM 3688 O O . ILE A 1 458 ? 27.692 26.291 -17.692 1.00 87.25 458 ILE A O 1
ATOM 3692 N N . LEU A 1 459 ? 25.619 25.950 -16.884 1.00 85.69 459 LEU A N 1
ATOM 3693 C CA . LEU A 1 459 ? 25.657 26.870 -15.756 1.00 85.69 459 LEU A CA 1
ATOM 3694 C C . LEU A 1 459 ? 25.486 26.068 -14.467 1.00 85.69 459 LEU A C 1
ATOM 3696 O O . LEU A 1 459 ? 24.369 25.684 -14.135 1.00 85.69 459 LEU A O 1
ATOM 3700 N N . CYS A 1 460 ? 26.573 25.822 -13.743 1.00 84.00 460 CYS A N 1
ATOM 3701 C CA . CYS A 1 460 ? 26.535 25.190 -12.424 1.00 84.00 460 CYS A CA 1
ATOM 3702 C C . CYS A 1 460 ? 26.771 26.235 -11.328 1.00 84.00 460 CYS A C 1
ATOM 3704 O O . CYS A 1 460 ? 27.449 27.239 -11.553 1.00 84.00 460 CYS A O 1
ATOM 3706 N N . ASN A 1 461 ? 26.204 26.021 -10.140 1.00 75.56 461 ASN A N 1
ATOM 3707 C CA . ASN A 1 461 ? 26.418 26.937 -9.020 1.00 75.56 461 ASN A CA 1
ATOM 3708 C C . ASN A 1 461 ? 27.909 27.061 -8.676 1.00 75.56 461 ASN A C 1
ATOM 3710 O O . ASN A 1 461 ? 28.603 26.057 -8.566 1.00 75.56 461 ASN A O 1
ATOM 3714 N N . ASP A 1 462 ? 28.363 28.294 -8.451 1.00 69.38 462 ASP A N 1
ATOM 3715 C CA . ASP A 1 462 ? 29.720 28.620 -7.993 1.00 69.38 462 ASP A CA 1
ATOM 3716 C C . ASP A 1 462 ? 30.853 28.278 -8.989 1.00 69.38 462 ASP A C 1
ATOM 3718 O O . ASP A 1 462 ? 32.029 28.362 -8.632 1.00 69.38 462 ASP A O 1
ATOM 3722 N N . LEU A 1 463 ? 30.512 27.972 -10.250 1.00 74.50 463 LEU A N 1
ATOM 3723 C CA . LEU A 1 463 ? 31.456 27.769 -11.353 1.00 74.50 463 LEU A CA 1
ATOM 3724 C C . LEU A 1 463 ? 31.218 28.739 -12.515 1.00 74.50 463 LEU A C 1
ATOM 3726 O O . LEU A 1 463 ? 30.119 29.254 -12.724 1.00 74.50 463 LEU A O 1
ATOM 3730 N N . GLU A 1 464 ? 32.272 28.971 -13.298 1.00 78.56 464 GLU A N 1
ATOM 3731 C CA . GLU A 1 464 ? 32.162 29.733 -14.539 1.00 78.56 464 GLU A CA 1
ATOM 3732 C C . GLU A 1 464 ? 31.342 28.960 -15.592 1.00 78.56 464 GLU A C 1
ATOM 3734 O O . GLU A 1 464 ? 31.473 27.733 -15.702 1.00 78.56 464 GLU A O 1
ATOM 3739 N N . PRO A 1 465 ? 30.514 29.662 -16.393 1.00 84.12 465 PRO A N 1
ATOM 3740 C CA . PRO A 1 465 ? 29.791 29.061 -17.506 1.00 84.12 465 PRO A CA 1
ATOM 3741 C C . PRO A 1 465 ? 30.723 28.269 -18.423 1.00 84.12 465 PRO A C 1
ATOM 3743 O O . PRO A 1 465 ? 31.754 28.777 -18.864 1.00 84.12 465 PRO A O 1
ATOM 3746 N N . SER A 1 466 ? 30.343 27.034 -18.733 1.00 84.75 466 SER A N 1
ATOM 3747 C CA . SER A 1 466 ? 31.129 26.139 -19.582 1.00 84.75 466 SER A CA 1
ATOM 3748 C C . SER A 1 466 ? 30.381 25.829 -20.873 1.00 84.75 466 SER A C 1
ATOM 3750 O O . SER A 1 466 ? 29.296 25.256 -20.840 1.00 84.75 466 SER A O 1
ATOM 3752 N N . ASP A 1 467 ? 30.968 26.171 -22.019 1.00 87.00 467 ASP A N 1
ATOM 3753 C CA . ASP A 1 467 ? 30.414 25.836 -23.332 1.00 87.00 467 ASP A CA 1
ATOM 3754 C C . ASP A 1 467 ? 30.906 24.468 -23.806 1.00 87.00 467 ASP A C 1
ATOM 3756 O O . ASP A 1 467 ? 32.111 24.219 -23.900 1.00 87.00 467 ASP A O 1
ATOM 3760 N N . ILE A 1 468 ? 29.971 23.608 -24.199 1.00 89.75 468 ILE A N 1
ATOM 3761 C CA . ILE A 1 468 ? 30.250 22.316 -24.824 1.00 89.75 468 ILE A CA 1
ATOM 3762 C C . ILE A 1 468 ? 29.690 22.268 -26.245 1.00 89.75 468 ILE A C 1
ATOM 3764 O O . ILE A 1 468 ? 28.724 22.955 -26.577 1.00 89.75 468 ILE A O 1
ATOM 3768 N N . ILE A 1 469 ? 30.304 21.445 -27.097 1.00 89.00 469 ILE A N 1
ATOM 3769 C CA . ILE A 1 469 ? 29.830 21.191 -28.460 1.00 89.00 469 ILE A CA 1
ATOM 3770 C C . ILE A 1 469 ? 29.304 19.761 -28.522 1.00 89.00 469 ILE A C 1
ATOM 3772 O O . ILE A 1 469 ? 30.062 18.809 -28.331 1.00 89.00 469 ILE A O 1
ATOM 3776 N N . LEU A 1 470 ? 28.014 19.623 -28.804 1.00 89.25 470 LEU A N 1
ATOM 3777 C CA . LEU A 1 470 ? 27.339 18.349 -29.008 1.00 89.25 470 LEU A CA 1
ATOM 3778 C C . LEU A 1 470 ? 27.365 17.984 -30.489 1.00 89.25 470 LEU A C 1
ATOM 3780 O O . LEU A 1 470 ? 27.155 18.839 -31.350 1.00 89.25 470 LEU A O 1
ATOM 3784 N N . GLN A 1 471 ? 27.619 16.715 -30.796 1.00 87.69 471 GLN A N 1
ATOM 3785 C CA . GLN A 1 471 ? 27.601 16.209 -32.165 1.00 87.69 471 GLN A CA 1
ATOM 3786 C C . GLN A 1 471 ? 27.194 14.736 -32.182 1.00 87.69 471 GLN A C 1
ATOM 3788 O O . GLN A 1 471 ? 27.714 13.946 -31.399 1.00 87.69 471 GLN A O 1
ATOM 3793 N N . GLY A 1 472 ? 26.324 14.362 -33.124 1.00 87.62 472 GLY A N 1
ATOM 3794 C CA . GLY A 1 472 ? 25.861 12.985 -33.257 1.00 87.62 472 GLY A CA 1
ATOM 3795 C C . GLY A 1 472 ? 24.947 12.613 -32.100 1.00 87.62 472 GLY A C 1
ATOM 3796 O O . GLY A 1 472 ? 24.021 13.358 -31.784 1.00 87.62 472 GLY A O 1
ATOM 3797 N N . THR A 1 473 ? 25.216 11.476 -31.472 1.00 90.81 473 THR A N 1
ATOM 3798 C CA . THR A 1 473 ? 24.403 10.953 -30.378 1.00 90.81 473 THR A CA 1
ATOM 3799 C C . THR A 1 473 ? 25.251 10.786 -29.125 1.00 90.81 473 THR A C 1
ATOM 3801 O O . THR A 1 473 ? 26.396 10.337 -29.190 1.00 90.81 473 THR A O 1
ATOM 3804 N N . GLY A 1 474 ? 24.697 11.115 -27.962 1.00 91.69 474 GLY A N 1
ATOM 3805 C CA . GLY A 1 474 ? 25.409 10.978 -26.701 1.00 91.69 474 GLY A CA 1
ATOM 3806 C C . GLY A 1 474 ? 24.519 11.029 -25.471 1.00 91.69 474 GLY A C 1
ATOM 3807 O O . GLY A 1 474 ? 23.302 11.166 -25.564 1.00 91.69 474 GLY A O 1
ATOM 3808 N N . VAL A 1 475 ? 25.152 10.912 -24.306 1.00 92.25 475 VAL A N 1
ATOM 3809 C CA . VAL A 1 475 ? 24.530 11.117 -22.997 1.00 92.25 475 VAL A CA 1
ATOM 3810 C C . VAL A 1 475 ? 25.236 12.271 -22.295 1.00 92.25 475 VAL A C 1
ATOM 3812 O O . VAL A 1 475 ? 26.457 12.245 -22.117 1.00 92.25 475 VAL A O 1
ATOM 3815 N N . LEU A 1 476 ? 24.461 13.271 -21.889 1.00 91.75 476 LEU A N 1
ATOM 3816 C CA . LEU A 1 476 ? 24.877 14.347 -20.997 1.00 91.75 476 LEU A CA 1
ATOM 3817 C C . LEU A 1 476 ? 24.436 13.984 -19.578 1.00 91.75 476 LEU A C 1
ATOM 3819 O O . LEU A 1 476 ? 23.248 13.790 -19.339 1.00 91.75 476 LEU A O 1
ATOM 3823 N N . SER A 1 477 ? 25.375 13.905 -18.640 1.00 90.62 477 SER A N 1
ATOM 3824 C CA . SER A 1 477 ? 25.088 13.718 -17.212 1.00 90.62 477 SER A CA 1
ATOM 3825 C C . SER A 1 477 ? 25.497 14.973 -16.460 1.00 90.62 477 SER A C 1
ATOM 3827 O O . SER A 1 477 ? 26.624 15.433 -16.629 1.00 90.62 477 SER A O 1
ATOM 3829 N N . MET A 1 478 ? 24.610 15.524 -15.637 1.00 87.81 478 MET A N 1
ATOM 3830 C CA . MET A 1 478 ? 24.893 16.716 -14.836 1.00 87.81 478 MET A CA 1
ATOM 3831 C C . MET A 1 478 ? 24.756 16.398 -13.349 1.00 87.81 478 MET A C 1
ATOM 3833 O O . MET A 1 478 ? 23.777 15.791 -12.914 1.00 87.81 478 MET A O 1
ATOM 3837 N N . PHE A 1 479 ? 25.740 16.821 -12.565 1.00 82.50 479 PHE A N 1
ATOM 3838 C CA . PHE A 1 479 ? 25.841 16.580 -11.133 1.00 82.50 479 PHE A CA 1
ATOM 3839 C C . PHE A 1 479 ? 25.635 17.896 -10.375 1.00 82.50 479 PHE A C 1
ATOM 3841 O O . PHE A 1 479 ? 26.089 18.954 -10.791 1.00 82.50 479 PHE A O 1
ATOM 3848 N N . GLY A 1 480 ? 24.925 17.851 -9.247 1.00 76.62 480 GLY A N 1
ATOM 3849 C CA . GLY A 1 480 ? 24.628 19.062 -8.478 1.00 76.62 480 GLY A CA 1
ATOM 3850 C C . GLY A 1 480 ? 23.561 19.955 -9.126 1.00 76.62 480 GLY A C 1
ATOM 3851 O O . GLY A 1 480 ? 22.652 19.472 -9.802 1.00 76.62 480 GLY A O 1
ATOM 3852 N N . ARG A 1 481 ? 23.615 21.263 -8.847 1.00 82.69 481 ARG A N 1
ATOM 3853 C CA . ARG A 1 481 ? 22.660 22.263 -9.360 1.00 82.69 481 ARG A CA 1
ATOM 3854 C C . ARG A 1 481 ? 23.232 22.894 -10.623 1.00 82.69 481 ARG A C 1
ATOM 3856 O O . ARG A 1 481 ? 24.050 23.807 -10.513 1.00 82.69 481 ARG A O 1
ATOM 3863 N N . CYS A 1 482 ? 22.802 22.391 -11.776 1.00 85.12 482 CYS A N 1
ATOM 3864 C CA . CYS A 1 482 ? 23.246 22.857 -13.080 1.00 85.12 482 CYS A CA 1
ATOM 3865 C C . CYS A 1 482 ? 22.056 23.056 -14.026 1.00 85.12 482 CYS A C 1
ATOM 3867 O O . CYS A 1 482 ? 21.113 22.261 -14.036 1.00 85.12 482 CYS A O 1
ATOM 3869 N N . ASP A 1 483 ? 22.145 24.092 -14.851 1.00 87.81 483 ASP A N 1
ATOM 3870 C CA . ASP A 1 483 ? 21.260 24.344 -15.982 1.00 87.81 483 ASP A CA 1
ATOM 3871 C C . ASP A 1 483 ? 22.066 24.201 -17.282 1.00 87.81 483 ASP A C 1
ATOM 3873 O O . ASP A 1 483 ? 23.160 24.749 -17.391 1.00 87.81 483 ASP A O 1
ATOM 3877 N N . ALA A 1 484 ? 21.528 23.509 -18.286 1.00 87.25 484 ALA A N 1
ATOM 3878 C CA . ALA A 1 484 ? 22.096 23.491 -19.634 1.00 87.25 484 ALA A CA 1
ATOM 3879 C C . ALA A 1 484 ? 21.202 24.289 -20.587 1.00 87.25 484 ALA A C 1
ATOM 3881 O O . ALA A 1 484 ? 20.001 24.029 -20.689 1.00 87.25 484 ALA A O 1
ATOM 3882 N N . LEU A 1 485 ? 21.793 25.259 -21.279 1.00 86.00 485 LEU A N 1
ATOM 3883 C CA . LEU A 1 485 ? 21.132 26.154 -22.223 1.00 86.00 485 LEU A CA 1
ATOM 3884 C C . LEU A 1 485 ? 21.593 25.819 -23.644 1.00 86.00 485 LEU A C 1
ATOM 3886 O O . LEU A 1 485 ? 22.739 26.080 -24.009 1.00 86.00 485 LEU A O 1
ATOM 3890 N N . GLY A 1 486 ? 20.703 25.207 -24.420 1.00 82.75 486 GLY A N 1
ATOM 3891 C CA . GLY A 1 486 ? 20.853 25.025 -25.865 1.00 82.75 486 GLY A CA 1
ATOM 3892 C C . GLY A 1 486 ? 20.163 26.142 -26.645 1.00 82.75 486 GLY A C 1
ATOM 3893 O O . GLY A 1 486 ? 19.653 27.099 -26.058 1.00 82.75 486 GLY A O 1
ATOM 3894 N N . LEU A 1 487 ? 20.101 26.004 -27.972 1.00 74.88 487 LEU A N 1
ATOM 3895 C CA . LEU A 1 487 ? 19.538 27.045 -28.840 1.00 74.88 487 LEU A CA 1
ATOM 3896 C C . LEU A 1 487 ? 18.061 27.336 -28.517 1.00 74.88 487 LEU A C 1
ATOM 3898 O O . LEU A 1 487 ? 17.668 28.493 -28.395 1.00 74.88 487 LEU A O 1
ATOM 3902 N N . ASN A 1 488 ? 17.269 26.275 -28.332 1.00 77.19 488 ASN A N 1
ATOM 3903 C CA . ASN A 1 488 ? 15.826 26.333 -28.071 1.00 77.19 488 ASN A CA 1
ATOM 3904 C C . ASN A 1 488 ? 15.413 25.480 -26.858 1.00 77.19 488 ASN A C 1
ATOM 3906 O O . ASN A 1 488 ? 14.264 25.057 -26.741 1.00 77.19 488 ASN A O 1
ATOM 3910 N N . THR A 1 489 ? 16.345 25.137 -25.968 1.00 80.62 489 THR A N 1
ATOM 3911 C CA . THR A 1 489 ? 16.077 24.192 -24.873 1.00 80.62 489 THR A CA 1
ATOM 3912 C C . THR A 1 489 ? 16.806 24.596 -23.605 1.00 80.62 489 THR A C 1
ATOM 3914 O O . THR A 1 489 ? 17.965 24.999 -23.641 1.00 80.62 489 THR A O 1
ATOM 3917 N N . LYS A 1 490 ? 16.120 24.444 -22.470 1.00 86.38 490 LYS A N 1
ATOM 3918 C CA . LYS A 1 490 ? 16.710 24.525 -21.138 1.00 86.38 490 LYS A CA 1
ATOM 3919 C C . LYS A 1 490 ? 16.529 23.181 -20.440 1.00 86.38 490 LYS A C 1
ATOM 3921 O O . LYS A 1 490 ? 15.399 22.732 -20.268 1.00 86.38 490 LYS A O 1
ATOM 3926 N N . LEU A 1 491 ? 17.629 22.570 -20.016 1.00 86.62 491 LEU A N 1
ATOM 3927 C CA . LEU A 1 491 ? 17.625 21.407 -19.131 1.00 86.62 491 LEU A CA 1
ATOM 3928 C C . LEU A 1 491 ? 17.995 21.868 -17.731 1.00 86.62 491 LEU A C 1
ATOM 3930 O O . LEU A 1 491 ? 18.867 22.719 -17.575 1.00 86.62 491 LEU A O 1
ATOM 3934 N N . GLN A 1 492 ? 17.346 21.301 -16.726 1.00 86.44 492 GLN A N 1
ATOM 3935 C CA . GLN A 1 492 ? 17.555 21.682 -15.338 1.00 86.44 492 GLN A CA 1
ATOM 3936 C C . GLN A 1 492 ? 17.669 20.429 -14.481 1.00 86.44 492 GLN A C 1
ATOM 3938 O O . GLN A 1 492 ? 16.834 19.525 -14.582 1.00 86.44 492 GLN A O 1
ATOM 3943 N N . THR A 1 493 ? 18.699 20.374 -13.638 1.00 84.81 493 THR A N 1
ATOM 3944 C CA . THR A 1 493 ? 18.863 19.265 -12.699 1.00 84.81 493 THR A CA 1
ATOM 3945 C C . THR A 1 493 ? 17.837 19.328 -11.572 1.00 84.81 493 THR A C 1
ATOM 3947 O O . THR A 1 493 ? 17.480 20.393 -11.059 1.00 84.81 493 THR A O 1
ATOM 3950 N N . GLN A 1 494 ? 17.362 18.158 -11.152 1.00 79.38 494 GLN A N 1
ATOM 3951 C CA . GLN A 1 494 ? 16.577 18.011 -9.933 1.00 79.38 494 GLN A CA 1
ATOM 3952 C C . GLN A 1 494 ? 17.515 17.782 -8.745 1.00 79.38 494 GLN A C 1
ATOM 3954 O O . GLN A 1 494 ? 18.515 17.067 -8.852 1.00 79.38 494 GLN A O 1
ATOM 3959 N N . MET A 1 495 ? 17.198 18.380 -7.592 1.00 64.81 495 MET A N 1
ATOM 3960 C CA . MET A 1 495 ? 17.969 18.151 -6.369 1.00 64.81 495 MET A CA 1
ATOM 3961 C C . MET A 1 495 ? 17.741 16.721 -5.869 1.00 64.81 495 MET A C 1
ATOM 3963 O O . MET A 1 495 ? 16.736 16.442 -5.219 1.00 64.81 495 MET A O 1
ATOM 3967 N N . SER A 1 496 ? 18.687 15.823 -6.136 1.00 53.66 496 SER A N 1
ATOM 3968 C CA . SER A 1 496 ? 18.701 14.475 -5.567 1.00 53.66 496 SER A CA 1
ATOM 3969 C C . SER A 1 496 ? 19.951 14.266 -4.713 1.00 53.66 496 SER A C 1
ATOM 3971 O O . SER A 1 496 ? 21.075 14.299 -5.213 1.00 53.66 496 SER A O 1
ATOM 3973 N N . PHE A 1 497 ? 19.762 14.015 -3.415 1.00 45.31 497 PHE A N 1
ATOM 3974 C CA . PHE A 1 497 ? 20.819 13.564 -2.506 1.00 45.31 497 PHE A CA 1
ATOM 3975 C C . PHE A 1 497 ? 21.072 12.064 -2.706 1.00 45.31 497 PHE A C 1
ATOM 3977 O O . PHE A 1 497 ? 20.738 11.247 -1.851 1.00 45.31 497 PHE A O 1
ATOM 3984 N N . THR A 1 498 ? 21.624 11.666 -3.846 1.00 43.28 498 THR A N 1
ATOM 3985 C CA . THR A 1 498 ? 22.014 10.271 -4.091 1.00 43.28 498 THR A CA 1
ATOM 3986 C C . THR A 1 498 ? 23.517 10.201 -4.317 1.00 43.28 498 THR A C 1
ATOM 3988 O O . THR A 1 498 ? 24.034 10.490 -5.389 1.00 43.28 498 THR A O 1
ATOM 3991 N N . SER A 1 499 ? 24.229 9.841 -3.246 1.00 37.25 499 SER A N 1
ATOM 3992 C CA . SER A 1 499 ? 25.658 9.521 -3.265 1.00 37.25 499 SER A CA 1
ATOM 3993 C C . SER A 1 499 ? 25.907 8.241 -4.067 1.00 37.25 499 SER A C 1
ATOM 3995 O O . SER A 1 499 ? 25.182 7.263 -3.878 1.00 37.25 499 SER A O 1
ATOM 3997 N N . ASN A 1 500 ? 26.921 8.276 -4.942 1.00 39.50 500 ASN A N 1
ATOM 3998 C CA . ASN A 1 500 ? 27.609 7.139 -5.569 1.00 39.50 500 ASN A CA 1
ATOM 3999 C C . ASN A 1 500 ? 26.773 5.857 -5.687 1.00 39.50 500 ASN A C 1
ATOM 4001 O O . ASN A 1 500 ? 26.989 4.872 -4.976 1.00 39.50 500 ASN A O 1
ATOM 4005 N N . ARG A 1 501 ? 25.833 5.847 -6.631 1.00 47.94 501 ARG A N 1
ATOM 4006 C CA . ARG A 1 501 ? 25.286 4.590 -7.132 1.00 47.94 501 ARG A CA 1
ATOM 4007 C C . ARG A 1 501 ? 26.097 4.144 -8.333 1.00 47.94 501 ARG A C 1
ATOM 4009 O O . ARG A 1 501 ? 26.357 4.927 -9.240 1.00 47.94 501 ARG A O 1
ATOM 4016 N N . THR A 1 502 ? 26.505 2.881 -8.316 1.00 51.06 502 THR A N 1
ATOM 4017 C CA . THR A 1 502 ? 27.014 2.199 -9.503 1.00 51.06 502 THR A CA 1
ATOM 4018 C C . THR A 1 502 ? 25.945 2.284 -10.583 1.00 51.06 502 THR A C 1
ATOM 4020 O O . THR A 1 502 ? 24.804 1.893 -10.339 1.00 51.06 502 THR A O 1
ATOM 4023 N N . ASP A 1 503 ? 26.316 2.832 -11.738 1.00 62.47 503 ASP A N 1
ATOM 4024 C CA . ASP A 1 503 ? 25.435 2.933 -12.893 1.00 62.47 503 ASP A CA 1
ATOM 4025 C C . ASP A 1 503 ? 24.995 1.522 -13.312 1.00 62.47 503 ASP A C 1
ATOM 4027 O O . ASP A 1 503 ? 25.835 0.668 -13.611 1.00 62.47 503 ASP A O 1
ATOM 4031 N N . LYS A 1 504 ? 23.691 1.250 -13.225 1.00 75.25 504 LYS A N 1
ATOM 4032 C CA . LYS A 1 504 ? 23.079 -0.030 -13.617 1.00 75.25 504 LYS A CA 1
ATOM 4033 C C . LYS A 1 504 ? 22.365 0.075 -14.960 1.00 75.25 504 LYS A C 1
ATOM 4035 O O . LYS A 1 504 ? 21.750 -0.912 -15.379 1.00 75.25 504 LYS A O 1
ATOM 4040 N N . ASP A 1 505 ? 22.446 1.238 -15.603 1.00 80.56 505 ASP A N 1
ATOM 4041 C CA . ASP A 1 505 ? 21.939 1.442 -16.947 1.00 80.56 505 ASP A CA 1
ATOM 4042 C C . ASP A 1 505 ? 22.647 0.477 -17.894 1.00 80.56 505 ASP A C 1
ATOM 4044 O O . ASP A 1 505 ? 23.830 0.150 -17.738 1.00 80.56 505 ASP A O 1
ATOM 4048 N N . PHE A 1 506 ? 21.909 -0.012 -18.881 1.00 81.38 506 PHE A N 1
ATOM 4049 C CA . PHE A 1 506 ? 22.438 -0.973 -19.832 1.00 81.38 506 PHE A CA 1
ATOM 4050 C C . PHE A 1 506 ? 22.254 -0.470 -21.259 1.00 81.38 506 PHE A C 1
ATOM 4052 O O . PHE A 1 506 ? 21.182 -0.025 -21.663 1.00 81.38 506 PHE A O 1
ATOM 4059 N N . ILE A 1 507 ? 23.329 -0.566 -22.036 1.00 76.94 507 ILE A N 1
ATOM 4060 C CA . ILE A 1 507 ? 23.325 -0.334 -23.476 1.00 76.94 507 ILE A CA 1
ATOM 4061 C C . ILE A 1 507 ? 23.814 -1.639 -24.109 1.00 76.94 507 ILE A C 1
ATOM 4063 O O . ILE A 1 507 ? 24.939 -2.055 -23.811 1.00 76.94 507 ILE A O 1
ATOM 4067 N N . PRO A 1 508 ? 23.005 -2.301 -24.952 1.00 77.38 508 PRO A N 1
ATOM 4068 C CA . PRO A 1 508 ? 23.441 -3.484 -25.684 1.00 77.38 508 PRO A CA 1
ATOM 4069 C C . PRO A 1 508 ? 24.748 -3.240 -26.446 1.00 77.38 508 PRO A C 1
ATOM 4071 O O . PRO A 1 508 ? 24.950 -2.189 -27.048 1.00 77.38 508 PRO A O 1
ATOM 4074 N N . SER A 1 509 ? 25.631 -4.236 -26.478 1.00 74.44 509 SER A N 1
ATOM 4075 C CA . SER A 1 509 ? 26.953 -4.129 -27.115 1.00 74.44 509 SER A CA 1
ATOM 4076 C C . SER A 1 509 ? 26.924 -4.252 -28.648 1.00 74.44 509 SER A C 1
ATOM 4078 O O . SER A 1 509 ? 27.944 -4.570 -29.255 1.00 74.44 509 SER A O 1
ATOM 4080 N N . VAL A 1 510 ? 25.758 -4.081 -29.272 1.00 74.88 510 VAL A N 1
ATOM 4081 C CA . VAL A 1 510 ? 25.534 -4.300 -30.708 1.00 74.88 510 VAL A CA 1
ATOM 4082 C C . VAL A 1 510 ? 25.318 -2.973 -31.404 1.00 74.88 510 VAL A C 1
ATOM 4084 O O . VAL A 1 510 ? 24.671 -2.084 -30.864 1.00 74.88 510 VAL A O 1
ATOM 4087 N N . THR A 1 511 ? 25.810 -2.858 -32.628 1.00 73.81 511 THR A N 1
ATOM 4088 C CA . THR A 1 511 ? 25.596 -1.677 -33.460 1.00 73.81 511 THR A CA 1
ATOM 4089 C C . THR A 1 511 ? 24.368 -1.848 -34.346 1.00 73.81 511 THR A C 1
ATOM 4091 O O . THR A 1 511 ? 24.225 -2.853 -35.052 1.00 73.81 511 THR A O 1
ATOM 4094 N N . LEU A 1 512 ? 23.504 -0.834 -34.365 1.00 73.00 512 LEU A N 1
ATOM 4095 C CA . LEU A 1 512 ? 22.415 -0.717 -35.325 1.00 73.00 512 LEU A CA 1
ATOM 4096 C C . LEU A 1 512 ? 22.946 -0.233 -36.670 1.00 73.00 512 LEU A C 1
ATOM 4098 O O . LEU A 1 512 ? 22.952 0.955 -36.975 1.00 73.00 512 LEU A O 1
ATOM 4102 N N . HIS A 1 513 ? 23.379 -1.187 -37.492 1.00 67.56 513 HIS A N 1
ATOM 4103 C CA . HIS A 1 513 ? 23.709 -0.917 -38.883 1.00 67.56 513 HIS A CA 1
ATOM 4104 C C . HIS A 1 513 ? 22.430 -0.920 -39.728 1.00 67.56 513 HIS A C 1
ATOM 4106 O O . HIS A 1 513 ? 21.720 -1.927 -39.794 1.00 67.56 513 HIS A O 1
ATOM 4112 N N . TYR A 1 514 ? 22.122 0.213 -40.356 1.00 64.38 514 TYR A N 1
ATOM 4113 C CA . TYR A 1 514 ? 21.018 0.335 -41.302 1.00 64.38 514 TYR A CA 1
ATOM 4114 C C . TYR A 1 514 ? 21.573 0.597 -42.699 1.00 64.38 514 TYR A C 1
ATOM 4116 O O . TYR A 1 514 ? 22.079 1.684 -42.971 1.00 64.38 514 TYR A O 1
ATOM 4124 N N . ASP A 1 515 ? 21.453 -0.397 -43.579 1.00 59.38 515 ASP A N 1
ATOM 4125 C CA . ASP A 1 515 ? 21.742 -0.249 -45.000 1.00 59.38 515 ASP A CA 1
ATOM 4126 C C . ASP A 1 515 ? 20.413 -0.159 -45.770 1.00 59.38 515 ASP A C 1
ATOM 4128 O O . ASP A 1 515 ? 19.643 -1.120 -45.848 1.00 59.38 515 ASP A O 1
ATOM 4132 N N . CYS A 1 516 ? 20.104 1.023 -46.314 1.00 50.00 516 CYS A N 1
ATOM 4133 C CA . CYS A 1 516 ? 18.835 1.328 -46.994 1.00 50.00 516 CYS A CA 1
ATOM 4134 C C . CYS A 1 516 ? 18.564 0.413 -48.211 1.00 50.00 516 CYS A C 1
ATOM 4136 O O . CYS A 1 516 ? 17.441 0.369 -48.717 1.00 50.00 516 CYS A O 1
ATOM 4138 N N . CYS A 1 517 ? 19.577 -0.316 -48.691 1.00 54.91 517 CYS A N 1
ATOM 4139 C CA . CYS A 1 517 ? 19.527 -1.093 -49.929 1.00 54.91 517 CYS A CA 1
ATOM 4140 C C . CYS A 1 517 ? 19.397 -2.619 -49.743 1.00 54.91 517 CYS A C 1
ATOM 4142 O O . CYS A 1 517 ? 19.225 -3.327 -50.736 1.00 54.91 517 CYS A O 1
ATOM 4144 N N . GLU A 1 518 ? 19.419 -3.158 -48.517 1.00 50.44 518 GLU A N 1
ATOM 4145 C CA . GLU A 1 518 ? 19.437 -4.621 -48.297 1.00 50.44 518 GLU A CA 1
ATOM 4146 C C . GLU A 1 518 ? 18.107 -5.332 -48.649 1.00 50.44 518 GLU A C 1
ATOM 4148 O O . GLU A 1 518 ? 18.085 -6.531 -48.940 1.00 50.44 518 GLU A O 1
ATOM 4153 N N . HIS A 1 519 ? 16.986 -4.602 -48.697 1.00 47.97 519 HIS A N 1
ATOM 4154 C CA . HIS A 1 519 ? 15.653 -5.176 -48.937 1.00 47.97 519 HIS A CA 1
ATOM 4155 C C . HIS A 1 519 ? 15.147 -5.106 -50.388 1.00 47.97 519 HIS A C 1
ATOM 4157 O O . HIS A 1 519 ? 14.065 -5.620 -50.669 1.00 47.97 519 HIS A O 1
ATOM 4163 N N . LEU A 1 520 ? 15.915 -4.569 -51.345 1.00 43.25 520 LEU A N 1
ATOM 4164 C CA . LEU A 1 520 ? 15.503 -4.587 -52.760 1.00 43.25 520 LEU A CA 1
ATOM 4165 C C . LEU A 1 520 ? 15.738 -5.940 -53.470 1.00 43.25 520 LEU A C 1
ATOM 4167 O O . LEU A 1 520 ? 15.293 -6.114 -54.603 1.00 43.25 520 LEU A O 1
ATOM 4171 N N . GLY A 1 521 ? 16.406 -6.911 -52.829 1.00 45.00 521 GLY A N 1
ATOM 4172 C CA . GLY A 1 521 ? 16.822 -8.170 -53.471 1.00 45.00 521 GLY A CA 1
ATOM 4173 C C . GLY A 1 521 ? 16.192 -9.469 -52.951 1.00 45.00 521 GLY A C 1
ATOM 4174 O O . GLY A 1 521 ? 16.347 -10.514 -53.585 1.00 45.00 521 GLY A O 1
ATOM 4175 N N . SER A 1 522 ? 15.487 -9.467 -51.818 1.00 39.59 522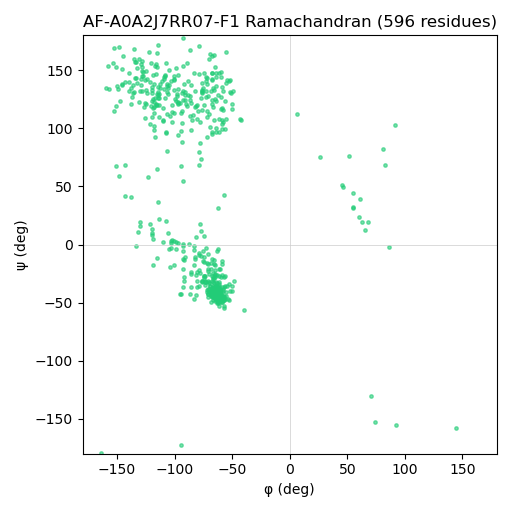 SER A N 1
ATOM 4176 C CA . SER A 1 522 ? 15.041 -10.708 -51.170 1.00 39.59 522 SER A CA 1
ATOM 4177 C C . SER A 1 522 ? 13.593 -11.061 -51.533 1.00 39.59 522 SER A C 1
ATOM 4179 O O . SER A 1 522 ? 12.637 -10.648 -50.883 1.00 39.59 522 SER A O 1
ATOM 4181 N N . ARG A 1 523 ? 13.415 -11.904 -52.561 1.00 41.16 523 ARG A N 1
ATOM 4182 C CA . ARG A 1 523 ? 12.176 -12.683 -52.727 1.00 41.16 523 ARG A CA 1
ATOM 4183 C C . ARG A 1 523 ? 12.054 -13.638 -51.539 1.00 41.16 523 ARG A C 1
ATOM 4185 O O . ARG A 1 523 ? 12.707 -14.680 -51.518 1.00 41.16 523 ARG A O 1
ATOM 4192 N N . VAL A 1 524 ? 11.233 -13.289 -50.556 1.00 37.34 524 VAL A N 1
ATOM 4193 C CA . VAL A 1 524 ? 10.896 -14.187 -49.448 1.00 37.34 524 VAL A CA 1
ATOM 4194 C C . VAL A 1 524 ? 10.109 -15.367 -50.020 1.00 37.34 524 VAL A C 1
ATOM 4196 O O . VAL A 1 524 ? 8.958 -15.224 -50.427 1.00 37.34 524 VAL A O 1
ATOM 4199 N N . LYS A 1 525 ? 10.742 -16.544 -50.085 1.00 35.34 525 LYS A N 1
ATOM 4200 C CA . LYS A 1 525 ? 10.019 -17.810 -50.227 1.00 35.34 525 LYS A CA 1
ATOM 4201 C C . LYS A 1 525 ? 9.335 -18.089 -48.896 1.00 35.34 525 LYS A C 1
ATOM 4203 O O . LYS A 1 525 ? 9.999 -18.363 -47.900 1.00 35.34 525 LYS A O 1
ATOM 4208 N N . LEU A 1 526 ? 8.014 -17.982 -48.899 1.00 42.66 526 LEU A N 1
ATOM 4209 C CA . LEU A 1 526 ? 7.154 -18.323 -47.780 1.00 42.66 526 LEU A CA 1
ATOM 4210 C C . LEU A 1 526 ? 7.016 -19.852 -47.711 1.00 42.66 526 LEU A C 1
ATOM 4212 O O . LEU A 1 526 ? 5.994 -20.393 -48.102 1.00 42.66 526 LEU A O 1
ATOM 4216 N N . ASP A 1 527 ? 8.062 -20.551 -47.272 1.00 40.59 527 ASP A N 1
ATOM 4217 C CA . ASP A 1 527 ? 7.980 -21.990 -47.025 1.00 40.59 527 ASP A CA 1
ATOM 4218 C C . ASP A 1 527 ? 8.549 -22.349 -45.651 1.00 40.59 527 ASP A C 1
ATOM 4220 O O . ASP A 1 527 ? 9.721 -22.133 -45.346 1.00 40.59 527 ASP A O 1
ATOM 4224 N N . THR A 1 528 ? 7.676 -22.983 -44.863 1.00 37.09 528 THR A N 1
ATOM 4225 C CA . THR A 1 528 ? 7.901 -23.706 -43.602 1.00 37.09 528 THR A CA 1
ATOM 4226 C C . THR A 1 528 ? 8.013 -22.879 -42.312 1.00 37.09 528 THR A C 1
ATOM 4228 O O . THR A 1 528 ? 9.081 -22.709 -41.730 1.00 37.09 528 THR A O 1
ATOM 4231 N N . MET A 1 529 ? 6.854 -22.507 -41.749 1.00 31.20 529 MET A N 1
ATOM 4232 C CA . MET A 1 529 ? 6.706 -22.499 -40.287 1.00 31.20 529 MET A CA 1
ATOM 4233 C C . MET A 1 529 ? 6.911 -23.937 -39.790 1.00 31.20 529 MET A C 1
ATOM 4235 O O . MET A 1 529 ? 6.005 -24.767 -39.848 1.00 31.20 529 MET A O 1
ATOM 4239 N N . LYS A 1 530 ? 8.126 -24.259 -39.344 1.00 34.72 530 LYS A N 1
ATOM 4240 C CA . LYS A 1 530 ? 8.351 -25.436 -38.506 1.00 34.72 530 LYS A CA 1
ATOM 4241 C C . LYS A 1 530 ? 7.876 -25.096 -37.099 1.00 34.72 530 LYS A C 1
ATOM 4243 O O . LYS A 1 530 ? 8.439 -24.215 -36.454 1.00 34.72 530 LYS A O 1
ATOM 4248 N N . PHE A 1 531 ? 6.847 -25.805 -36.646 1.00 34.91 531 PHE A N 1
ATOM 4249 C CA . PHE A 1 531 ? 6.498 -25.893 -35.234 1.00 34.91 531 PHE A CA 1
ATOM 4250 C C . PHE A 1 531 ? 7.744 -26.300 -34.436 1.00 34.91 531 PHE A C 1
ATOM 4252 O O . PHE A 1 531 ? 8.463 -27.227 -34.820 1.00 34.91 531 PHE A O 1
ATOM 4259 N N . ILE A 1 532 ? 8.017 -25.561 -33.362 1.00 33.22 532 ILE A N 1
ATOM 4260 C CA . ILE A 1 532 ? 9.092 -25.855 -32.413 1.00 33.22 532 ILE A CA 1
ATOM 4261 C C . ILE A 1 532 ? 8.775 -27.224 -31.781 1.00 33.22 532 ILE A C 1
ATOM 4263 O O . ILE A 1 532 ? 7.645 -27.407 -31.327 1.00 33.22 532 ILE A O 1
ATOM 4267 N N . PRO A 1 533 ? 9.706 -28.197 -31.761 1.00 37.81 533 PRO A N 1
ATOM 4268 C CA . PRO A 1 533 ? 9.487 -29.457 -31.062 1.00 37.81 533 PRO A CA 1
ATOM 4269 C C . PRO A 1 533 ? 9.431 -29.201 -29.555 1.00 37.81 533 PRO A C 1
ATOM 4271 O O . PRO A 1 533 ? 10.221 -28.400 -29.055 1.00 37.81 533 PRO A O 1
ATOM 4274 N N . ASP A 1 534 ? 8.541 -29.904 -28.852 1.00 39.00 534 ASP A N 1
ATOM 4275 C CA . ASP A 1 534 ? 8.423 -29.895 -27.392 1.00 39.00 534 ASP A CA 1
ATOM 4276 C C . ASP A 1 534 ? 9.802 -29.945 -26.716 1.00 39.00 534 ASP A C 1
ATOM 4278 O O . ASP A 1 534 ? 10.489 -30.971 -26.715 1.00 39.00 534 ASP A O 1
ATOM 4282 N N . VAL A 1 535 ? 10.222 -28.816 -26.141 1.00 40.66 535 VAL A N 1
ATOM 4283 C CA . VAL A 1 535 ? 11.432 -28.753 -25.322 1.00 40.66 535 VAL A CA 1
ATOM 4284 C C . VAL A 1 535 ? 11.061 -29.269 -23.930 1.00 40.66 535 VAL A C 1
ATOM 4286 O O . VAL A 1 535 ? 10.196 -28.684 -23.274 1.00 40.66 535 VAL A O 1
ATOM 4289 N N . PRO A 1 536 ? 11.690 -30.348 -23.432 1.00 40.22 536 PRO A N 1
ATOM 4290 C CA . PRO A 1 536 ? 11.385 -30.870 -22.110 1.00 40.22 536 PRO A CA 1
ATOM 4291 C C . PRO A 1 536 ? 11.821 -29.870 -21.028 1.00 40.22 536 PRO A C 1
ATOM 4293 O O . PRO A 1 536 ? 13.005 -29.580 -20.861 1.00 40.22 536 PRO A O 1
ATOM 4296 N N . LEU A 1 537 ? 10.838 -29.390 -20.262 1.00 36.50 537 LEU A N 1
ATOM 4297 C CA . LEU A 1 537 ? 10.880 -28.427 -19.145 1.00 36.50 537 LEU A CA 1
ATOM 4298 C C . LEU A 1 537 ? 11.707 -28.867 -17.914 1.00 36.50 537 LEU A C 1
ATOM 4300 O O . LEU A 1 537 ? 11.389 -28.523 -16.780 1.00 36.50 537 LEU A O 1
ATOM 4304 N N . LYS A 1 538 ? 12.775 -29.652 -18.085 1.00 36.66 538 LYS A N 1
ATOM 4305 C CA . LYS A 1 538 ? 13.431 -30.325 -16.953 1.00 36.66 538 LYS A CA 1
ATOM 4306 C C . LYS A 1 538 ? 14.427 -29.465 -16.163 1.00 36.66 538 LYS A C 1
ATOM 4308 O O . LYS A 1 538 ? 14.810 -29.876 -15.075 1.00 36.66 538 LYS A O 1
ATOM 4313 N N . ASN A 1 539 ? 14.797 -28.274 -16.649 1.00 39.25 539 ASN A N 1
ATOM 4314 C CA . ASN A 1 539 ? 15.844 -27.441 -16.030 1.00 39.25 539 ASN A CA 1
ATOM 4315 C C . ASN A 1 539 ? 15.391 -26.045 -15.545 1.00 39.25 539 ASN A C 1
ATOM 4317 O O . ASN A 1 539 ? 16.235 -25.251 -15.140 1.00 39.25 539 ASN A O 1
ATOM 4321 N N . ILE A 1 540 ? 14.088 -25.735 -15.510 1.00 42.53 540 ILE A N 1
ATOM 4322 C CA . ILE A 1 540 ? 13.567 -24.439 -15.012 1.00 42.53 540 ILE A CA 1
ATOM 4323 C C . ILE A 1 540 ? 13.221 -24.529 -13.513 1.00 42.53 540 ILE A C 1
ATOM 4325 O O . ILE A 1 540 ? 12.097 -24.279 -13.094 1.00 42.53 540 ILE A O 1
ATOM 4329 N N . LEU A 1 541 ? 14.178 -24.948 -12.680 1.00 38.56 541 LEU A N 1
ATOM 4330 C CA . LEU A 1 541 ? 13.970 -25.115 -11.229 1.00 38.56 541 LEU A CA 1
ATOM 4331 C C . LEU A 1 541 ? 14.778 -24.123 -10.377 1.00 38.56 541 LEU A C 1
ATOM 4333 O O . LEU A 1 541 ? 14.999 -24.358 -9.194 1.00 38.56 541 LEU A O 1
ATOM 4337 N N . GLY A 1 542 ? 15.189 -22.992 -10.958 1.00 43.56 542 GLY A N 1
ATOM 4338 C CA . GLY A 1 542 ? 15.881 -21.926 -10.225 1.00 43.56 542 GLY A CA 1
ATOM 4339 C C . GLY A 1 542 ? 14.961 -20.986 -9.434 1.00 43.56 542 GLY A C 1
ATOM 4340 O O . GLY A 1 542 ? 15.405 -20.409 -8.447 1.00 43.56 542 GLY A O 1
ATOM 4341 N N . HIS A 1 543 ? 13.694 -20.828 -9.839 1.00 44.72 543 HIS A N 1
ATOM 4342 C CA . HIS A 1 543 ? 12.758 -19.844 -9.263 1.00 44.72 543 HIS A CA 1
ATOM 4343 C C . HIS A 1 543 ? 11.301 -20.343 -9.305 1.00 44.72 543 HIS A C 1
ATOM 4345 O O . HIS A 1 543 ? 10.428 -19.772 -9.951 1.00 44.72 543 HIS A O 1
ATOM 4351 N N . SER A 1 544 ? 11.031 -21.488 -8.674 1.00 44.38 544 SER A N 1
ATOM 4352 C CA . SER A 1 544 ? 9.810 -22.250 -8.952 1.00 44.38 544 SER A CA 1
ATOM 4353 C C . SER A 1 544 ? 9.213 -22.919 -7.707 1.00 44.38 544 SER A C 1
ATOM 4355 O O . SER A 1 544 ? 9.134 -24.144 -7.615 1.00 44.38 544 SER A O 1
ATOM 4357 N N . ASN A 1 545 ? 8.695 -22.123 -6.775 1.00 42.53 545 ASN A N 1
ATOM 4358 C CA . ASN A 1 545 ? 7.573 -22.612 -5.967 1.00 42.53 545 ASN A CA 1
ATOM 4359 C C . ASN A 1 545 ? 6.260 -22.479 -6.753 1.00 42.53 545 ASN A C 1
ATOM 4361 O O . ASN A 1 545 ? 5.447 -23.397 -6.735 1.00 42.53 545 ASN A O 1
ATOM 4365 N N . ALA A 1 546 ? 6.102 -21.416 -7.552 1.00 40.00 546 ALA A N 1
ATOM 4366 C CA . ALA A 1 546 ? 4.896 -21.171 -8.348 1.00 40.00 546 ALA A CA 1
ATOM 4367 C C . ALA A 1 546 ? 4.587 -22.287 -9.370 1.00 40.00 546 ALA A C 1
ATOM 4369 O O . ALA A 1 546 ? 3.437 -22.703 -9.486 1.00 40.00 546 ALA A O 1
ATOM 4370 N N . PHE A 1 547 ? 5.594 -22.849 -10.055 1.00 39.34 547 PHE A N 1
ATOM 4371 C CA . PHE A 1 547 ? 5.360 -23.945 -11.012 1.00 39.34 547 PHE A CA 1
ATOM 4372 C C . PHE A 1 547 ? 5.252 -25.328 -10.353 1.00 39.34 547 PHE A C 1
ATOM 4374 O O . PHE A 1 547 ? 4.788 -26.271 -10.988 1.00 39.34 547 PHE A O 1
ATOM 4381 N N . LYS A 1 548 ? 5.617 -25.461 -9.069 1.00 39.72 548 LYS A N 1
ATOM 4382 C CA . LYS A 1 548 ? 5.466 -26.715 -8.313 1.00 39.72 548 LYS A CA 1
ATOM 4383 C C . LYS A 1 548 ? 3.991 -27.028 -8.032 1.00 39.72 548 LYS A C 1
ATOM 4385 O O . LYS A 1 548 ? 3.600 -28.190 -8.042 1.00 39.72 548 LYS A O 1
ATOM 4390 N N . TYR A 1 549 ? 3.171 -25.993 -7.836 1.00 46.88 549 TYR A N 1
ATOM 4391 C CA . TYR A 1 549 ? 1.732 -26.128 -7.584 1.00 46.88 549 TYR A CA 1
ATOM 4392 C C . TYR A 1 549 ? 0.891 -26.282 -8.855 1.00 46.88 549 TYR A C 1
ATOM 4394 O O . TYR A 1 549 ? -0.220 -26.796 -8.777 1.00 46.88 549 TYR A O 1
ATOM 4402 N N . ALA A 1 550 ? 1.430 -25.937 -10.030 1.00 41.09 550 ALA A N 1
ATOM 4403 C CA . ALA A 1 550 ? 0.739 -26.083 -11.316 1.00 41.09 550 ALA A CA 1
ATOM 4404 C C . ALA A 1 550 ? 0.415 -27.550 -11.696 1.00 41.09 550 ALA A C 1
ATOM 4406 O O . ALA A 1 550 ? -0.258 -27.788 -12.693 1.00 41.09 550 ALA A O 1
ATOM 4407 N N . SER A 1 551 ? 0.877 -28.528 -10.904 1.00 42.09 551 SER A N 1
ATOM 4408 C CA . SER A 1 551 ? 0.602 -29.962 -11.071 1.00 42.09 551 SER A CA 1
ATOM 4409 C C . SER A 1 551 ? -0.447 -30.531 -10.096 1.00 42.09 551 SER A C 1
ATOM 4411 O O . SER A 1 551 ? -0.752 -31.720 -10.192 1.00 42.09 551 SER A O 1
ATOM 4413 N N . HIS A 1 552 ? -0.978 -29.745 -9.151 1.00 47.22 552 HIS A N 1
ATOM 4414 C CA . HIS A 1 552 ? -1.965 -30.219 -8.169 1.00 47.22 552 HIS A CA 1
ATOM 4415 C C . HIS A 1 552 ? -3.396 -29.820 -8.555 1.00 47.22 552 HIS A C 1
ATOM 4417 O O . HIS A 1 552 ? -3.631 -28.716 -9.043 1.00 47.22 552 HIS A O 1
ATOM 4423 N N . SER A 1 553 ? -4.370 -30.708 -8.319 1.00 50.03 553 SER A N 1
ATOM 4424 C CA . SER A 1 553 ? -5.792 -30.367 -8.450 1.00 50.03 553 SER A CA 1
ATOM 4425 C C . SER A 1 553 ? -6.231 -29.468 -7.289 1.00 50.03 553 SER A C 1
ATOM 4427 O O . SER A 1 553 ? -5.776 -29.649 -6.159 1.00 50.03 553 SER A O 1
ATOM 4429 N N . VAL A 1 554 ? -7.133 -28.519 -7.558 1.00 52.78 554 VAL A N 1
ATOM 4430 C CA . VAL A 1 554 ? -7.663 -27.556 -6.568 1.00 52.78 554 VAL A CA 1
ATOM 4431 C C . VAL A 1 554 ? -8.151 -28.262 -5.292 1.00 52.78 554 VAL A C 1
ATOM 4433 O O . VAL A 1 554 ? -7.809 -27.841 -4.190 1.00 52.78 554 VAL A O 1
ATOM 4436 N N . ASP A 1 555 ? -8.813 -29.413 -5.441 1.00 52.09 555 ASP A N 1
ATOM 4437 C CA . ASP A 1 55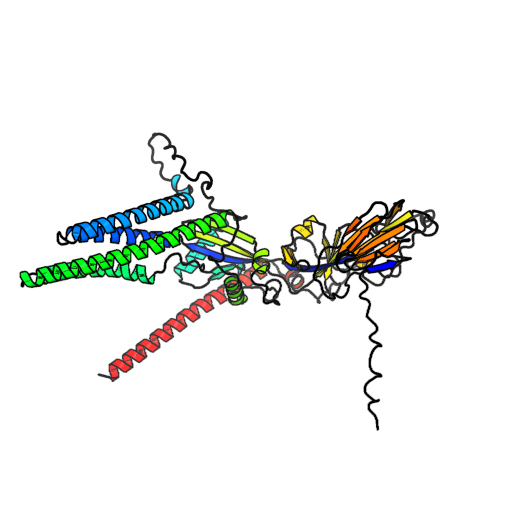5 ? -9.326 -30.222 -4.327 1.00 52.09 555 ASP A CA 1
ATOM 4438 C C . ASP A 1 555 ? -8.229 -30.733 -3.372 1.00 52.09 555 ASP A C 1
ATOM 4440 O O . ASP A 1 555 ? -8.446 -30.844 -2.166 1.00 52.09 555 ASP A O 1
ATOM 4444 N N . GLN A 1 556 ? -7.028 -31.039 -3.882 1.00 63.91 556 GLN A N 1
ATOM 4445 C CA . GLN A 1 556 ? -5.913 -31.515 -3.051 1.00 63.91 556 GLN A CA 1
ATOM 4446 C C . GLN A 1 556 ? -5.309 -30.382 -2.220 1.00 63.91 556 GLN A C 1
ATOM 4448 O O . GLN A 1 556 ? -4.884 -30.601 -1.086 1.00 63.91 556 GLN A O 1
ATOM 4453 N N . VAL A 1 557 ? -5.281 -29.169 -2.776 1.00 58.66 557 VAL A N 1
ATOM 4454 C CA . VAL A 1 557 ? -4.804 -27.978 -2.066 1.00 58.66 557 VAL A CA 1
ATOM 4455 C C . VAL A 1 557 ? -5.800 -27.587 -0.973 1.00 58.66 557 VAL A C 1
ATOM 4457 O O . VAL A 1 557 ? -5.386 -27.300 0.148 1.00 58.66 557 VAL A O 1
ATOM 4460 N N . GLU A 1 558 ? -7.105 -27.661 -1.249 1.00 63.75 558 GLU A N 1
ATOM 4461 C CA . GLU A 1 558 ? -8.141 -27.364 -0.255 1.00 63.75 558 GLU A CA 1
ATOM 4462 C C . GLU A 1 558 ? -8.123 -28.350 0.927 1.00 63.75 558 GLU A C 1
ATOM 4464 O O . GLU A 1 558 ? -8.222 -27.926 2.080 1.00 63.75 558 GLU A O 1
ATOM 4469 N N . GLN A 1 559 ? -7.896 -29.647 0.686 1.00 72.25 559 GLN A N 1
ATOM 4470 C CA . GLN A 1 559 ? -7.774 -30.629 1.772 1.00 72.25 559 GLN A CA 1
ATOM 4471 C C . GLN A 1 559 ? -6.565 -30.380 2.684 1.00 72.25 559 GLN A C 1
ATOM 4473 O O . GLN A 1 559 ? -6.683 -30.515 3.903 1.00 72.25 559 GLN A O 1
ATOM 4478 N N . LEU A 1 560 ? -5.422 -29.974 2.122 1.00 68.56 560 LEU A N 1
ATOM 4479 C CA . LEU A 1 560 ? -4.230 -29.629 2.906 1.00 68.56 560 LEU A CA 1
ATOM 4480 C C . LEU A 1 560 ? -4.464 -28.395 3.791 1.00 68.56 560 LEU A C 1
ATOM 4482 O O . LEU A 1 560 ? -3.983 -28.346 4.923 1.00 68.56 560 LEU A O 1
ATOM 4486 N N . ILE A 1 561 ? -5.231 -27.419 3.300 1.00 62.69 561 ILE A N 1
ATOM 4487 C CA . ILE A 1 561 ? -5.604 -26.222 4.067 1.00 62.69 561 ILE A CA 1
ATOM 4488 C C . ILE A 1 561 ? -6.523 -26.599 5.237 1.00 62.69 561 ILE A C 1
ATOM 4490 O O . ILE A 1 561 ? -6.249 -26.209 6.371 1.00 62.69 561 ILE A O 1
ATOM 4494 N N . ILE A 1 562 ? -7.562 -27.405 4.988 1.00 70.69 562 ILE A N 1
ATOM 4495 C CA . ILE A 1 562 ? -8.507 -27.854 6.027 1.00 70.69 562 ILE A CA 1
ATOM 4496 C C . ILE A 1 562 ? -7.787 -28.657 7.119 1.00 70.69 562 ILE A C 1
ATOM 4498 O O . ILE A 1 562 ? -8.063 -28.484 8.308 1.00 70.69 562 ILE A O 1
ATOM 4502 N N . GLN A 1 563 ? -6.846 -29.524 6.737 1.00 72.56 563 GLN A N 1
ATOM 4503 C CA . GLN A 1 563 ? -6.072 -30.308 7.696 1.00 72.56 563 GLN A CA 1
ATOM 4504 C C . GLN A 1 563 ? -5.204 -29.412 8.595 1.00 72.56 563 GLN A C 1
ATOM 4506 O O . GLN A 1 563 ? -5.202 -29.595 9.813 1.00 72.56 563 GLN A O 1
ATOM 4511 N N . ASN A 1 564 ? -4.536 -28.407 8.022 1.00 65.38 564 ASN A N 1
ATOM 4512 C CA . ASN A 1 564 ? -3.738 -27.451 8.790 1.00 65.38 564 ASN A CA 1
ATOM 4513 C C . ASN A 1 564 ? -4.597 -26.609 9.754 1.00 65.38 564 ASN A C 1
ATOM 4515 O O . ASN A 1 564 ? -4.178 -26.357 10.883 1.00 65.38 564 ASN A O 1
ATOM 4519 N N . GLU A 1 565 ? -5.807 -26.197 9.355 1.00 63.34 565 GLU A N 1
ATOM 4520 C CA . GLU A 1 565 ? -6.736 -25.483 10.250 1.00 63.34 565 GLU A CA 1
ATOM 4521 C C . GLU A 1 565 ? -7.189 -26.351 11.430 1.00 63.34 565 GLU A C 1
ATOM 4523 O O . GLU A 1 565 ? -7.264 -25.877 12.567 1.00 63.34 565 GLU A O 1
ATOM 4528 N N . ALA A 1 566 ? -7.451 -27.637 11.187 1.00 67.19 566 ALA A N 1
ATOM 4529 C CA . ALA A 1 566 ? -7.807 -28.576 12.244 1.00 67.19 566 ALA A CA 1
ATOM 4530 C C . ALA A 1 566 ? -6.659 -28.782 13.250 1.00 67.19 566 ALA A C 1
ATOM 4532 O O . ALA A 1 566 ? -6.916 -28.906 14.449 1.00 67.19 566 ALA A O 1
ATOM 4533 N N . GLU A 1 567 ? -5.406 -28.790 12.786 1.00 69.56 567 GLU A N 1
ATOM 4534 C CA . GLU A 1 567 ? -4.218 -28.877 13.644 1.00 69.56 567 GLU A CA 1
ATOM 4535 C C . GLU A 1 567 ? -4.030 -27.610 14.498 1.00 69.56 567 GLU A C 1
ATOM 4537 O O . GLU A 1 567 ? -3.881 -27.719 15.715 1.00 69.56 567 GLU A O 1
ATOM 4542 N N . LEU A 1 568 ? -4.168 -26.414 13.915 1.00 59.69 568 LEU A N 1
ATOM 4543 C CA . LEU A 1 568 ? -4.107 -25.137 14.647 1.00 59.69 568 LEU A CA 1
ATOM 4544 C C . LEU A 1 568 ? -5.179 -25.019 15.742 1.00 59.69 568 LEU A C 1
ATOM 4546 O O . LEU A 1 568 ? -4.882 -24.634 16.876 1.00 59.69 568 LEU A O 1
ATOM 4550 N N . ASN A 1 569 ? -6.419 -25.401 15.432 1.00 61.31 569 ASN A N 1
ATOM 4551 C CA . ASN A 1 569 ? -7.515 -25.394 16.406 1.00 61.31 569 ASN A CA 1
ATOM 4552 C C . ASN A 1 569 ? -7.310 -26.430 17.522 1.00 61.31 569 ASN A C 1
ATOM 4554 O O . ASN A 1 569 ? -7.765 -26.244 18.657 1.00 61.31 569 ASN A O 1
ATOM 4558 N N . ARG A 1 570 ? -6.622 -27.537 17.219 1.00 63.62 570 ARG A N 1
ATOM 4559 C CA . ARG A 1 570 ? -6.274 -28.564 18.203 1.00 63.62 570 ARG A CA 1
ATOM 4560 C C . ARG A 1 570 ? -5.201 -28.069 19.169 1.00 63.62 570 ARG A C 1
ATOM 4562 O O . ARG A 1 570 ? -5.354 -28.288 20.371 1.00 63.62 570 ARG A O 1
ATOM 4569 N N . ASP A 1 571 ? -4.182 -27.377 18.674 1.00 58.56 571 ASP A N 1
ATOM 4570 C CA . ASP A 1 571 ? -3.122 -26.805 19.510 1.00 58.56 571 ASP A CA 1
ATOM 4571 C C . ASP A 1 571 ? -3.676 -25.765 20.491 1.00 58.56 571 ASP A C 1
ATOM 4573 O O . ASP A 1 571 ? -3.363 -25.809 21.683 1.00 58.56 571 ASP A O 1
ATOM 4577 N N . HIS A 1 572 ? -4.609 -24.918 20.041 1.00 55.31 572 HIS A N 1
ATOM 4578 C CA . HIS A 1 572 ? -5.253 -23.933 20.910 1.00 55.31 572 HIS A CA 1
ATOM 4579 C C . HIS A 1 572 ? -6.045 -24.580 22.064 1.00 55.31 572 HIS A C 1
ATOM 4581 O O . HIS A 1 572 ? -5.923 -24.180 23.226 1.00 55.31 572 HIS A O 1
ATOM 4587 N N . LYS A 1 573 ? -6.795 -25.656 21.781 1.00 58.31 573 LYS A N 1
ATOM 4588 C CA . LYS A 1 573 ? -7.502 -26.429 22.819 1.00 58.31 573 LYS A CA 1
ATOM 4589 C C . LYS A 1 573 ? -6.552 -27.118 23.798 1.00 58.31 573 LYS A C 1
ATOM 4591 O O . LYS A 1 573 ? -6.872 -27.221 24.982 1.00 58.31 573 LYS A O 1
ATOM 4596 N N . ILE A 1 574 ? -5.404 -27.603 23.325 1.00 65.31 574 ILE A N 1
ATOM 4597 C CA . ILE A 1 574 ? -4.414 -28.281 24.170 1.00 65.31 574 ILE A CA 1
ATOM 4598 C C . ILE A 1 574 ? -3.783 -27.298 25.163 1.00 65.31 574 ILE A C 1
ATOM 4600 O O . ILE A 1 574 ? -3.630 -27.642 26.338 1.00 65.31 574 ILE A O 1
ATOM 4604 N N . ASP A 1 575 ? -3.461 -26.077 24.742 1.00 55.50 575 ASP A N 1
ATOM 4605 C CA . ASP A 1 575 ? -2.858 -25.084 25.635 1.00 55.50 575 ASP A CA 1
ATOM 4606 C C . ASP A 1 575 ? -3.840 -24.576 26.701 1.00 55.50 575 ASP A C 1
ATOM 4608 O O . ASP A 1 575 ? -3.465 -24.441 27.871 1.00 55.50 575 ASP A O 1
ATOM 4612 N N . HIS A 1 576 ? -5.123 -24.437 26.357 1.00 59.34 576 HIS A N 1
ATOM 4613 C CA . HIS A 1 576 ? -6.171 -24.116 27.330 1.00 59.34 576 HIS A CA 1
ATOM 4614 C C . HIS A 1 576 ? -6.356 -25.230 28.383 1.00 59.34 576 HIS A C 1
ATOM 4616 O O . HIS A 1 576 ? -6.586 -24.957 29.566 1.00 59.34 576 HIS A O 1
ATOM 4622 N N . LEU A 1 577 ? -6.199 -26.498 27.980 1.00 65.38 577 LEU A N 1
ATOM 4623 C CA . LEU A 1 577 ? -6.272 -27.653 28.881 1.00 65.38 577 LEU A CA 1
ATOM 4624 C C . LEU A 1 577 ? -5.054 -27.732 29.820 1.00 65.38 577 LEU A C 1
ATOM 4626 O O . LEU A 1 577 ? -5.202 -28.043 31.004 1.00 65.38 577 LEU A O 1
ATOM 4630 N N . LYS A 1 578 ? -3.853 -27.405 29.320 1.00 68.56 578 LYS A N 1
ATOM 4631 C CA . LYS A 1 578 ? -2.632 -27.324 30.142 1.00 68.56 578 LYS A CA 1
ATOM 4632 C C . LYS A 1 578 ? -2.752 -26.239 31.208 1.00 68.56 578 LYS A C 1
ATOM 4634 O O . LYS A 1 578 ? -2.425 -26.504 32.365 1.00 68.56 578 LYS A O 1
ATOM 4639 N N . PHE A 1 579 ? -3.268 -25.062 30.850 1.00 72.62 579 PHE A N 1
ATOM 4640 C CA . PHE A 1 579 ? -3.487 -23.968 31.798 1.00 72.62 579 PHE A CA 1
ATOM 4641 C C . PHE A 1 579 ? -4.441 -24.375 32.932 1.00 72.62 579 PHE A C 1
ATOM 4643 O O . PHE A 1 579 ? -4.114 -24.201 34.106 1.00 72.62 579 PHE A O 1
ATOM 4650 N N . LEU A 1 580 ? -5.566 -25.021 32.602 1.00 72.81 580 LEU A N 1
ATOM 4651 C CA . LEU A 1 580 ? -6.508 -25.548 33.597 1.00 72.81 580 LEU A CA 1
ATOM 4652 C C . LEU A 1 580 ? -5.882 -26.636 34.484 1.00 72.81 580 LEU A C 1
ATOM 4654 O O . LEU A 1 580 ? -6.112 -26.646 35.693 1.00 72.81 580 LEU A O 1
ATOM 4658 N N . SER A 1 581 ? -5.050 -27.518 33.919 1.00 74.75 581 SER A N 1
ATOM 4659 C CA . SER A 1 581 ? -4.344 -28.542 34.701 1.00 74.75 581 SER A CA 1
ATOM 4660 C C . SER A 1 581 ? -3.351 -27.932 35.698 1.00 74.75 581 SER A C 1
ATOM 4662 O O . SER A 1 581 ? -3.290 -28.360 36.849 1.00 74.75 581 SER A O 1
ATOM 4664 N N . TYR A 1 582 ? -2.636 -26.875 35.300 1.00 82.69 582 TYR A N 1
ATOM 4665 C CA . TYR A 1 582 ? -1.704 -26.159 36.169 1.00 82.69 582 TYR A CA 1
ATOM 4666 C C . TYR A 1 582 ? -2.436 -25.431 37.307 1.00 82.69 582 TYR A C 1
ATOM 4668 O O . TYR A 1 582 ? -2.010 -25.474 38.464 1.00 82.69 582 TYR A O 1
ATOM 4676 N N . LEU A 1 583 ? -3.588 -24.825 37.011 1.00 81.31 583 LEU A N 1
ATOM 4677 C CA . LEU A 1 583 ? -4.436 -24.173 38.011 1.00 81.31 583 LEU A CA 1
ATOM 4678 C C . LEU A 1 583 ? -5.038 -25.191 39.003 1.00 81.31 583 LEU A C 1
ATOM 4680 O O . LEU A 1 583 ? -5.088 -24.950 40.208 1.00 81.31 583 LEU A O 1
ATOM 4684 N N . GLY A 1 584 ? -5.424 -26.373 38.518 1.00 83.94 584 GLY A N 1
ATOM 4685 C CA . GLY A 1 584 ? -5.890 -27.481 39.357 1.00 83.94 584 GLY A CA 1
ATOM 4686 C C . GLY A 1 584 ? -4.800 -28.043 40.276 1.00 83.94 584 GLY A C 1
ATOM 4687 O O . GLY A 1 584 ? -5.047 -28.298 41.452 1.00 83.94 584 GLY A O 1
ATOM 4688 N N . ILE A 1 585 ? -3.570 -28.190 39.776 1.00 87.19 585 ILE A N 1
ATOM 4689 C CA . ILE A 1 585 ? -2.440 -28.679 40.582 1.00 87.19 585 ILE A CA 1
ATOM 4690 C C . ILE A 1 585 ? -2.046 -27.647 41.643 1.00 87.19 585 ILE A C 1
ATOM 4692 O O . ILE A 1 585 ? -1.841 -28.008 42.799 1.00 87.19 585 ILE A O 1
ATOM 4696 N N . THR A 1 586 ? -1.979 -26.362 41.289 1.00 81.81 586 THR A N 1
ATOM 4697 C CA . THR A 1 586 ? -1.616 -25.306 42.249 1.00 81.81 586 THR A CA 1
ATOM 4698 C C . THR A 1 586 ? -2.661 -25.156 43.353 1.00 81.81 586 THR A C 1
ATOM 4700 O O . THR A 1 586 ? -2.295 -25.082 44.523 1.00 81.81 586 THR A O 1
ATOM 4703 N N . THR A 1 587 ? -3.954 -25.214 43.026 1.00 82.00 587 THR A N 1
ATOM 4704 C CA . THR A 1 587 ? -5.033 -25.190 44.031 1.00 82.00 587 THR A CA 1
ATOM 4705 C C . THR A 1 587 ? -5.028 -26.425 44.936 1.00 82.00 587 THR A C 1
ATOM 4707 O O . THR A 1 587 ? -5.185 -26.281 46.147 1.00 82.00 587 THR A O 1
ATOM 4710 N N . MET A 1 588 ? -4.764 -27.621 44.398 1.00 84.81 588 MET A N 1
ATOM 4711 C CA . MET A 1 588 ? -4.580 -28.849 45.188 1.00 84.81 588 MET A CA 1
ATOM 4712 C C . MET A 1 588 ? -3.385 -28.762 46.140 1.00 84.81 588 MET A C 1
ATOM 4714 O O . MET A 1 588 ? -3.500 -29.142 47.303 1.00 84.81 588 MET A O 1
ATOM 4718 N N . VAL A 1 589 ? -2.252 -28.233 45.676 1.00 87.62 589 VAL A N 1
ATOM 4719 C CA . VAL A 1 589 ? -1.054 -28.048 46.509 1.00 87.62 589 VAL A CA 1
ATOM 4720 C C . VAL A 1 589 ? -1.312 -27.023 47.613 1.00 87.62 589 VAL A C 1
ATOM 4722 O O . VAL A 1 589 ? -0.941 -27.263 48.758 1.00 87.62 589 VAL A O 1
ATOM 4725 N N . VAL A 1 590 ? -1.999 -25.919 47.309 1.00 85.12 590 VAL A N 1
ATOM 4726 C CA . VAL A 1 590 ? -2.374 -24.907 48.309 1.00 85.12 590 VAL A CA 1
ATOM 4727 C C . VAL A 1 590 ? -3.354 -25.480 49.336 1.00 85.12 590 VAL A C 1
ATOM 4729 O O . VAL A 1 590 ? -3.158 -25.276 50.529 1.00 85.12 590 VAL A O 1
ATOM 4732 N N . MET A 1 591 ? -4.353 -26.259 48.912 1.00 83.06 591 MET A N 1
ATOM 4733 C CA . MET A 1 591 ? -5.264 -26.961 49.826 1.00 83.06 591 MET A CA 1
ATOM 4734 C C . MET A 1 591 ? -4.532 -27.976 50.707 1.00 83.06 591 MET A C 1
ATOM 4736 O O . MET A 1 591 ? -4.764 -28.009 51.909 1.00 83.06 591 MET A O 1
ATOM 4740 N N . MET A 1 592 ? -3.610 -28.763 50.148 1.00 81.69 592 MET A N 1
ATOM 4741 C CA . MET A 1 592 ? -2.791 -29.705 50.921 1.00 81.69 592 MET A CA 1
ATOM 4742 C C . MET A 1 592 ? -1.897 -28.989 51.939 1.00 81.69 592 MET A C 1
ATOM 4744 O O . MET A 1 592 ? -1.783 -29.441 53.074 1.00 81.69 592 MET A O 1
ATOM 4748 N N . LEU A 1 593 ? -1.300 -27.852 51.572 1.00 80.94 593 LEU A N 1
ATOM 4749 C CA . LEU A 1 593 ? -0.503 -27.042 52.498 1.00 80.94 593 LEU A CA 1
ATOM 4750 C C . LEU A 1 593 ? -1.365 -26.420 53.605 1.00 80.94 593 LEU A C 1
ATOM 4752 O O . LEU A 1 593 ? -0.932 -26.380 54.751 1.00 80.94 593 LEU A O 1
ATOM 4756 N N . LEU A 1 594 ? -2.591 -25.992 53.293 1.00 77.62 594 LEU A N 1
ATOM 4757 C CA . LEU A 1 594 ? -3.534 -25.462 54.283 1.00 77.62 594 LEU A CA 1
ATOM 4758 C C . LEU A 1 594 ? -4.054 -26.545 55.240 1.00 77.62 594 LEU A C 1
ATOM 4760 O O . LEU A 1 594 ? -4.220 -26.268 56.424 1.00 77.62 594 LEU A O 1
ATOM 4764 N N . ILE A 1 595 ? -4.265 -27.773 54.757 1.00 81.56 595 ILE A N 1
ATOM 4765 C CA . ILE A 1 595 ? -4.702 -28.913 55.579 1.00 81.56 595 ILE A CA 1
ATOM 4766 C C . ILE A 1 595 ? -3.559 -29.440 56.462 1.00 81.56 595 ILE A C 1
ATOM 4768 O O . ILE A 1 595 ? -3.819 -29.879 57.572 1.00 81.56 595 ILE A O 1
ATOM 4772 N N . CYS A 1 596 ? -2.301 -29.364 56.018 1.00 71.12 596 CYS A N 1
ATOM 4773 C CA . CYS A 1 596 ? -1.135 -29.757 56.823 1.00 71.12 596 CYS A CA 1
ATOM 4774 C C . CYS A 1 596 ? -0.704 -28.706 57.868 1.00 71.12 596 CYS A C 1
ATOM 4776 O O . CYS A 1 596 ? 0.179 -28.990 58.678 1.00 71.12 596 CYS A O 1
ATOM 4778 N N . CYS A 1 597 ? -1.274 -27.495 57.836 1.00 59.84 597 CYS A N 1
ATOM 4779 C CA . CYS A 1 597 ? -1.002 -26.417 58.796 1.00 59.84 597 CYS A CA 1
ATOM 4780 C C . CYS A 1 597 ? -2.095 -26.244 59.872 1.00 59.84 597 CYS A C 1
ATOM 4782 O O . CYS A 1 597 ? -1.982 -25.332 60.693 1.00 59.84 597 CYS A O 1
ATOM 4784 N N . PHE A 1 598 ? -3.108 -27.114 59.882 1.00 50.41 598 PHE A N 1
ATOM 4785 C CA . PHE A 1 598 ? -4.068 -27.318 60.973 1.00 50.41 598 PHE A CA 1
ATOM 4786 C C . PHE A 1 598 ? -3.809 -28.676 61.628 1.00 50.41 598 PHE A C 1
ATOM 4788 O O . PHE A 1 598 ? -4.031 -28.775 62.856 1.00 50.41 598 PHE A O 1
#

pLDDT: mean 76.08, std 17.89, range [31.2, 95.75]

Radius of gyration: 37.9 Å; Cα contacts (8 Å, |Δi|>4): 817; chains: 1; bounding box: 124×61×123 Å

Foldseek 3Di:
DDPPPPPDPDDPPVPPPPDQKDWFDDQFFQQKWWFFQFKEFAFAAWAKEKEWDFQCVLVLLLVLLVVLLVVLVVLLVVADPVCNVVSVVLSVVLVVLNVVLVVLVVVVCQQQDDCVVVPPDDDDDDDDDPPDPDDPCPVRPRADLWLDDDDDPVVSVVSVVVVVVCVVVVHQKDAALVRSYIYHYFLQPLDDCPLVVVSVVVVVVVVVVVVVCVVVPPDDPDVVVVVVNVVSVVVSVVSSVSSVVSSVSSVSSSVVVVVCSVCLNVQHDDVRGPFLVRVVVSCVVNCLSDDVQWDAPDPDDPPQSVLQVQQWGWIWGRDPSMIMIITTGTITGPWMWGKTFMDGFWADAPPDLFKTKHFDDPAGMKTATPVRQKIDGHHPVQVVQWGDSDSNYTYHHPPDDIDTCVVDVDQVSVLQDQDAARDPNTDMDMDGDADWDWDDGPQQKIKIADSDWWWKWKDAPPDDIDIDTDDGIIMMHGHHFMWIDTPPDIRTDDDDPDPDDDRPMDTRPYGDHDDPPPPPPDPDPPDDPDDDPDDPPPPPPPDDPPVVCVPDDPVVVVVVSVVSVVVVVVVVVVVVVVVVVVVVVVVVVVVVVVVVVD

Organism: NCBI:txid105785

Sequence (598 aa):
MRLETLLILSATCVAVVAVDFTVKNYEDTPGLYYDHIGQVQLYTSEWKLVTYVNISKLETTYNTLVDFVAQTGAMCKELPPEAISTCQSDLSLMNQSVLKIHRTRRIISEITKNKEEEVFHSDNTHTHAKRIKRGVFNFIGTVSKILFGTLSSEDADYYQNKISELESEQLSMLKVAKEQMTVVRSTLQTVNYTLVDIAANELQINENSRTMQKQVNENVEKTNQAFSQTTLLIATNQHMIIIEHLIGQLKEGYDTLLFAIIFAQKGILSPQIITPGDIIRAFQDSHSILPRDLSLPNTARVAYEHVLMNIIDIDVFLNNNLLGYVLKIPLVNSAVYHLYKLIPFPTKVNNSENIFVFIESEKDFLMIDTLKQVYVKLNELELDECKVISPDWRVCKQTFPVKSTHVHQECEVRLLEPTTRIPLDCKRKIISLDDVTWLPLTHNKWIFATSHKERVTILCNDLEPSDIILQGTGVLSMFGRCDALGLNTKLQTQMSFTSNRTDKDFIPSVTLHYDCCEHLGSRVKLDTMKFIPDVPLKNILGHSNAFKYASHSVDQVEQLIIQNEAELNRDHKIDHLKFLSYLGITTMVVMMLLICCF